Protein AF-A0A1V5VGB0-F1 (afdb_monomer)

Radius of gyration: 29.79 Å; Cα contacts (8 Å, |Δi|>4): 344; chains: 1; bounding box: 78×68×101 Å

Foldseek 3Di:
DVVVVVVVVVVVVVVVVVDVVVPPLVVVLVVLLAVLVVCCVVVVDPPVVSVVVNVVSVHHNDDPPPPPPVVLVCLLVVLVCVLVVLLCVCVVCVVVDDPCCSQVVLVVQLVVLLVVLCCQCPVDPP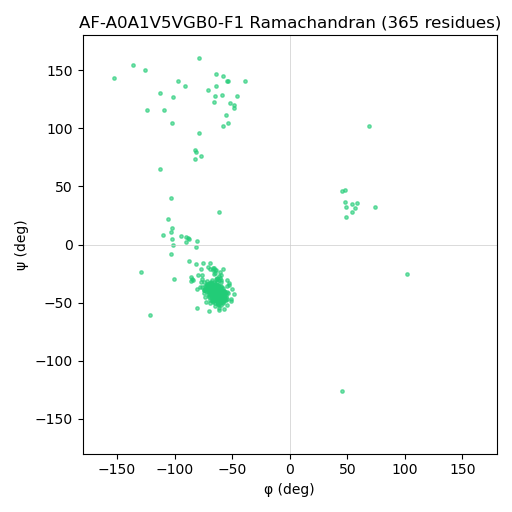RNSNSLSSLVSSLSSQLSNLVSVCVVVVPDQLCCLVSLCSSLVVLQVVCQVSVRPNSLVSSLVSLLVSQVSNCVSVVAGDLVSLVCLLVRQCVSCVPVVVSNLSSLVSLLVSLLVHLSSLRLCSLVVNLVSLVVVCVVVPNDCSSLQSSLSSLLSSQVSNCSNVVDQDPVSVVSLVVSCVVCVVVVVVVSVVSSVVSVVSSVVSVVVSVVVVVVVVVVVVVVVVVVVVVVVVVVVVPDDDD

Mean predicted aligned error: 12.0 Å

pLDDT: mean 83.42, std 11.9, range [37.19, 96.12]

Structure (mmCIF, N/CA/C/O backbone):
data_AF-A0A1V5VGB0-F1
#
_entry.id   AF-A0A1V5VGB0-F1
#
loop_
_atom_site.group_PDB
_atom_site.id
_atom_site.type_symbol
_atom_site.label_atom_id
_atom_site.label_alt_id
_atom_site.label_comp_id
_atom_site.label_asym_id
_atom_site.label_entity_id
_atom_site.label_seq_id
_atom_site.pdbx_PDB_ins_code
_atom_site.Cartn_x
_atom_site.Cartn_y
_atom_site.Cartn_z
_atom_site.occupancy
_atom_site.B_iso_or_equiv
_atom_site.auth_seq_id
_atom_site.auth_comp_id
_atom_site.auth_asym_id
_atom_site.auth_atom_id
_atom_site.pdbx_PDB_model_num
ATOM 1 N N . MET A 1 1 ? 18.056 21.241 -9.886 1.00 47.03 1 MET A N 1
ATOM 2 C CA . MET A 1 1 ? 18.228 20.843 -8.469 1.00 47.03 1 MET A CA 1
ATOM 3 C C . MET A 1 1 ? 18.066 22.032 -7.520 1.00 47.03 1 MET A C 1
ATOM 5 O O . MET A 1 1 ? 17.126 22.019 -6.742 1.00 47.03 1 MET A O 1
ATOM 9 N N . ILE A 1 2 ? 18.876 23.092 -7.641 1.00 43.72 2 ILE A N 1
ATOM 10 C CA . ILE A 1 2 ? 18.795 24.302 -6.790 1.00 43.72 2 ILE A CA 1
ATOM 11 C C . ILE A 1 2 ? 17.422 24.994 -6.877 1.00 43.72 2 ILE A C 1
ATOM 13 O O . ILE A 1 2 ? 16.826 25.300 -5.853 1.00 43.72 2 ILE A O 1
ATOM 17 N N . LEU A 1 3 ? 16.854 25.134 -8.080 1.00 47.22 3 LEU A N 1
ATOM 18 C CA . LEU A 1 3 ? 15.531 25.747 -8.268 1.00 47.22 3 LEU A CA 1
ATOM 19 C C . LEU A 1 3 ? 14.396 24.955 -7.589 1.00 47.22 3 LEU A C 1
ATOM 21 O O . LEU A 1 3 ? 13.469 25.536 -7.042 1.00 47.22 3 LEU A O 1
ATOM 25 N N . LEU A 1 4 ? 14.494 23.620 -7.583 1.00 48.53 4 LEU A N 1
ATOM 26 C CA . LEU A 1 4 ? 13.521 22.732 -6.942 1.00 48.53 4 LEU A CA 1
ATOM 27 C C . LEU A 1 4 ? 13.578 22.875 -5.414 1.00 48.53 4 LEU A C 1
ATOM 29 O O . LEU A 1 4 ? 12.542 22.921 -4.762 1.00 48.53 4 LEU A O 1
ATOM 33 N N . ILE A 1 5 ? 14.787 23.001 -4.858 1.00 59.00 5 ILE A N 1
ATOM 34 C CA . ILE A 1 5 ? 15.017 23.234 -3.426 1.00 59.00 5 ILE A CA 1
ATOM 35 C C . ILE A 1 5 ? 14.469 24.606 -3.014 1.00 59.00 5 ILE A C 1
ATOM 37 O O . ILE A 1 5 ? 13.793 24.705 -1.995 1.00 59.00 5 ILE A O 1
ATOM 41 N N . VAL A 1 6 ? 14.691 25.642 -3.830 1.00 59.28 6 VAL A N 1
ATOM 42 C CA . VAL A 1 6 ? 14.165 26.996 -3.588 1.00 59.28 6 VAL A CA 1
ATOM 43 C C . VAL A 1 6 ? 12.638 27.015 -3.646 1.00 59.28 6 VAL A C 1
ATOM 45 O O . VAL A 1 6 ? 12.008 27.597 -2.768 1.00 59.28 6 VAL A O 1
ATOM 48 N N . ILE A 1 7 ? 12.028 26.324 -4.613 1.00 69.44 7 ILE A N 1
ATOM 49 C CA . ILE A 1 7 ? 10.570 26.187 -4.685 1.00 69.44 7 ILE A CA 1
ATOM 50 C C . ILE A 1 7 ? 10.059 25.455 -3.443 1.00 69.44 7 ILE A C 1
ATOM 52 O O . ILE A 1 7 ? 9.209 25.997 -2.752 1.00 69.44 7 ILE A O 1
ATOM 56 N N . ILE A 1 8 ? 10.612 24.292 -3.083 1.00 66.50 8 ILE A N 1
ATOM 57 C CA . ILE A 1 8 ? 10.202 23.540 -1.882 1.00 66.50 8 ILE A CA 1
ATOM 58 C C . ILE A 1 8 ? 10.336 24.394 -0.611 1.00 66.50 8 ILE A C 1
ATOM 60 O O . ILE A 1 8 ? 9.420 24.398 0.210 1.00 66.50 8 ILE A O 1
ATOM 64 N N . LEU A 1 9 ? 11.421 25.160 -0.464 1.00 62.56 9 LEU A N 1
ATOM 65 C CA . LEU A 1 9 ? 11.611 26.087 0.654 1.00 62.56 9 LEU A CA 1
ATOM 66 C C . LEU A 1 9 ? 10.544 27.182 0.676 1.00 62.56 9 LEU A C 1
ATOM 68 O O . LEU A 1 9 ? 9.974 27.425 1.733 1.00 62.56 9 LEU A O 1
ATOM 72 N N . LEU A 1 10 ? 10.214 27.785 -0.469 1.00 69.44 10 LEU A N 1
ATOM 73 C CA . LEU A 1 10 ? 9.147 28.785 -0.580 1.00 69.44 10 LEU A CA 1
ATOM 74 C C . LEU A 1 10 ? 7.755 28.189 -0.319 1.00 69.44 10 LEU A C 1
ATOM 76 O O . LEU A 1 10 ? 6.924 28.855 0.294 1.00 69.44 10 LEU A O 1
ATOM 80 N N . LEU A 1 11 ? 7.502 26.932 -0.706 1.00 63.34 11 LEU A N 1
ATOM 81 C CA . LEU A 1 11 ? 6.256 26.222 -0.388 1.00 63.34 11 LEU A CA 1
ATOM 82 C C . LEU A 1 11 ? 6.161 25.911 1.114 1.00 63.34 11 LEU A C 1
ATOM 84 O O . LEU A 1 11 ? 5.086 26.043 1.695 1.00 63.34 11 LEU A O 1
ATOM 88 N N . LEU A 1 12 ? 7.273 25.545 1.762 1.00 69.00 12 LEU A N 1
ATOM 89 C CA . LEU A 1 12 ? 7.335 25.323 3.211 1.00 69.00 12 LEU A CA 1
ATOM 90 C C . LEU A 1 12 ? 7.179 26.631 3.996 1.00 69.00 12 LEU A C 1
ATOM 92 O O . LEU A 1 12 ? 6.467 26.652 4.999 1.00 69.00 12 LEU A O 1
ATOM 96 N N . LEU A 1 13 ? 7.783 27.722 3.519 1.00 70.19 13 LEU A N 1
ATOM 97 C CA . LEU A 1 13 ? 7.639 29.064 4.090 1.00 70.19 13 LEU A CA 1
ATOM 98 C C . LEU A 1 13 ? 6.213 29.585 3.907 1.00 70.19 13 LEU A C 1
ATOM 100 O O . LEU A 1 13 ? 5.601 30.032 4.872 1.00 70.19 13 LEU A O 1
ATOM 104 N N . GLY A 1 14 ? 5.643 29.443 2.710 1.00 74.19 14 GLY A N 1
ATOM 105 C CA . GLY A 1 14 ? 4.260 29.808 2.409 1.00 74.19 14 GLY A CA 1
ATOM 106 C C . GLY A 1 14 ? 3.251 28.992 3.215 1.00 74.19 14 GLY A C 1
ATOM 107 O O . GLY A 1 14 ? 2.305 29.554 3.759 1.00 74.19 14 GLY A O 1
ATOM 108 N N . TYR A 1 15 ? 3.482 27.687 3.384 1.00 70.31 15 TYR A N 1
ATOM 109 C CA . TYR A 1 15 ? 2.673 26.833 4.257 1.00 70.31 15 TYR A CA 1
ATOM 110 C C . TYR A 1 15 ? 2.834 27.203 5.737 1.00 70.31 15 TYR A C 1
ATOM 112 O O . TYR A 1 15 ? 1.848 27.233 6.474 1.00 70.31 15 TYR A O 1
ATOM 120 N N . GLY A 1 16 ? 4.054 27.524 6.175 1.00 65.88 16 GLY A N 1
ATOM 121 C CA . GLY A 1 16 ? 4.339 28.012 7.523 1.00 65.88 16 GLY A CA 1
ATOM 122 C C . GLY A 1 16 ? 3.605 29.318 7.823 1.00 65.88 16 GLY A C 1
ATOM 123 O O . GLY A 1 16 ? 2.888 29.399 8.817 1.00 65.88 16 GLY A O 1
ATOM 124 N N . ILE A 1 17 ? 3.697 30.297 6.920 1.00 72.69 17 ILE A N 1
ATOM 125 C CA . ILE A 1 17 ? 3.007 31.589 7.012 1.00 72.69 17 ILE A CA 1
ATOM 126 C C . ILE A 1 17 ? 1.490 31.392 6.951 1.00 72.69 17 ILE A C 1
ATOM 128 O O . ILE A 1 17 ? 0.778 31.937 7.787 1.00 72.69 17 ILE A O 1
ATOM 132 N N . TYR A 1 18 ? 0.981 30.558 6.040 1.00 68.88 18 TYR A N 1
ATOM 133 C CA . TYR A 1 18 ? -0.443 30.222 5.955 1.00 68.88 18 TYR A CA 1
ATOM 134 C C . TYR A 1 18 ? -0.956 29.583 7.249 1.00 68.88 18 TYR A C 1
ATOM 136 O O . TYR A 1 18 ? -2.035 29.934 7.722 1.00 68.88 18 TYR A O 1
ATOM 144 N N . ARG A 1 19 ? -0.184 28.679 7.862 1.00 63.91 19 ARG A N 1
ATOM 145 C CA . ARG A 1 19 ? -0.526 28.023 9.134 1.00 63.91 19 ARG A CA 1
ATOM 146 C C . ARG A 1 19 ? -0.484 28.986 10.323 1.00 63.91 19 ARG A C 1
ATOM 148 O O . ARG A 1 19 ? -1.261 28.822 11.258 1.00 63.91 19 ARG A O 1
ATOM 155 N N . VAL A 1 20 ? 0.416 29.967 10.303 1.00 63.47 20 VAL A N 1
ATOM 156 C CA . VAL A 1 20 ? 0.494 31.025 11.323 1.00 63.47 20 VAL A CA 1
ATOM 157 C C . VAL A 1 20 ? -0.647 32.037 11.144 1.00 63.47 20 VAL A C 1
ATOM 159 O O . VAL A 1 20 ? -1.264 32.433 12.130 1.00 63.47 20 VAL A O 1
ATOM 162 N N . ALA A 1 21 ? -0.990 32.390 9.902 1.00 56.94 21 ALA A N 1
ATOM 163 C CA . ALA A 1 21 ? -2.060 33.330 9.560 1.00 56.94 21 ALA A CA 1
ATOM 164 C C . ALA A 1 21 ? -3.466 32.734 9.756 1.00 56.94 21 ALA A C 1
ATOM 166 O O . ALA A 1 21 ? -4.373 33.403 10.252 1.00 56.94 21 ALA A O 1
ATOM 167 N N . THR A 1 22 ? -3.660 31.450 9.435 1.00 55.47 22 THR A N 1
ATOM 168 C CA . THR A 1 22 ? -4.876 30.699 9.779 1.00 55.47 22 THR A CA 1
ATOM 169 C C . THR A 1 22 ? -4.768 30.212 11.218 1.00 55.47 22 THR A C 1
ATOM 171 O O . THR A 1 22 ? -4.522 29.041 11.500 1.00 55.47 22 THR A O 1
ATOM 174 N N . GLY A 1 23 ? -4.922 31.165 12.141 1.00 55.72 23 GLY A N 1
ATOM 175 C CA . GLY A 1 23 ? -4.790 30.970 13.578 1.00 55.72 23 GLY A CA 1
ATOM 176 C C . GLY A 1 23 ? -5.366 29.639 14.064 1.00 55.72 23 GLY A C 1
ATOM 177 O O . GLY A 1 23 ? -6.420 29.180 13.616 1.00 55.72 23 GLY A O 1
ATOM 178 N N . ASN A 1 24 ? -4.646 29.043 15.011 1.00 66.56 24 ASN A N 1
ATOM 179 C CA . ASN A 1 24 ? -4.708 27.666 15.503 1.00 66.56 24 ASN A CA 1
ATOM 180 C C . ASN A 1 24 ? -6.047 27.221 16.136 1.00 66.56 24 ASN A C 1
ATOM 182 O O . ASN A 1 24 ? -6.056 26.331 16.981 1.00 66.56 24 ASN A O 1
ATOM 186 N N . LYS A 1 25 ? -7.194 27.791 15.754 1.00 67.50 25 LYS A N 1
ATOM 187 C CA . LYS A 1 25 ? -8.530 27.534 16.313 1.00 67.50 25 LYS A CA 1
ATOM 188 C C . LYS A 1 25 ? -8.843 26.038 16.391 1.00 67.50 25 LYS A C 1
ATOM 190 O O . LYS A 1 25 ? -9.406 25.583 17.376 1.00 67.50 25 LYS A O 1
ATOM 195 N N . ALA A 1 26 ? -8.434 25.236 15.405 1.00 68.69 26 ALA A N 1
ATOM 196 C CA . ALA A 1 26 ? -8.626 23.783 15.438 1.00 68.69 26 ALA A CA 1
ATOM 197 C C . ALA A 1 26 ? -7.736 23.060 16.471 1.00 68.69 26 ALA A C 1
ATOM 199 O O . ALA A 1 26 ? -8.197 22.134 17.139 1.00 68.69 26 ALA A O 1
ATOM 200 N N . LEU A 1 27 ? -6.477 23.479 16.613 1.00 73.25 27 LEU A N 1
ATOM 201 C CA . LEU A 1 27 ? -5.543 22.947 17.610 1.00 73.25 27 LEU A CA 1
ATOM 202 C C . LEU A 1 27 ? -5.925 23.398 19.025 1.00 73.25 27 LEU A C 1
ATOM 204 O O . LEU A 1 27 ? -5.904 22.582 19.941 1.00 73.25 27 LEU A O 1
ATOM 208 N N . TYR A 1 28 ? -6.376 24.642 19.174 1.00 78.75 28 TYR A N 1
ATOM 209 C CA . TYR A 1 28 ? -6.877 25.210 20.421 1.00 78.75 28 TYR A CA 1
ATOM 210 C C . TYR A 1 28 ? -8.170 24.525 20.882 1.00 78.75 28 TYR A C 1
ATOM 212 O O . TYR A 1 28 ? -8.232 24.039 22.006 1.00 78.75 28 TYR A O 1
ATOM 220 N N . ARG A 1 29 ? -9.151 24.332 19.985 1.00 83.56 29 ARG A N 1
ATOM 221 C CA . ARG A 1 29 ? -10.362 23.533 20.268 1.00 83.56 29 ARG A CA 1
ATOM 222 C C . ARG A 1 29 ? -10.030 22.100 20.686 1.00 83.56 29 ARG A C 1
ATOM 224 O O . ARG A 1 29 ? -10.652 21.561 21.596 1.00 83.56 29 ARG A O 1
ATOM 231 N N . ARG A 1 30 ? -9.036 21.473 20.042 1.00 80.75 30 ARG A N 1
ATOM 232 C CA . ARG A 1 30 ? -8.547 20.139 20.435 1.00 80.75 30 ARG A CA 1
ATOM 233 C C . ARG A 1 30 ? -7.858 20.144 21.796 1.00 80.75 30 ARG A C 1
ATOM 235 O O . ARG A 1 30 ? -7.978 19.162 22.521 1.00 80.75 30 ARG A O 1
ATOM 242 N N . TRP A 1 31 ? -7.113 21.196 22.114 1.00 85.81 31 TRP A N 1
ATOM 243 C CA . TRP A 1 31 ? -6.429 21.339 23.393 1.00 85.81 31 TRP A CA 1
ATOM 244 C C . TRP A 1 31 ? -7.436 21.546 24.529 1.00 85.81 31 TRP A C 1
ATOM 246 O O . TRP A 1 31 ? -7.426 20.751 25.464 1.00 85.81 31 TRP A O 1
ATOM 256 N N . ILE A 1 32 ? -8.380 22.488 24.393 1.00 88.56 32 ILE A N 1
ATOM 257 C CA . ILE A 1 32 ? -9.461 22.710 25.373 1.00 88.56 32 ILE A CA 1
ATOM 258 C C . ILE A 1 32 ? -10.272 21.431 25.574 1.00 88.56 32 ILE A C 1
ATOM 260 O O . ILE A 1 32 ? -10.471 21.003 26.708 1.00 88.56 32 ILE A O 1
ATOM 264 N N . GLY A 1 33 ? -10.652 20.760 24.481 1.00 87.62 33 GLY A N 1
ATOM 265 C CA . GLY A 1 33 ? -11.378 19.492 24.552 1.00 87.62 33 GLY A CA 1
ATOM 266 C C . GLY A 1 33 ? -10.676 18.425 25.401 1.00 87.62 33 GLY A C 1
ATOM 267 O O . GLY A 1 33 ? -11.359 17.608 26.014 1.00 87.62 33 GLY A O 1
ATOM 268 N N . LYS A 1 34 ? -9.334 18.433 25.462 1.00 86.69 34 LYS A N 1
ATOM 269 C CA . LYS A 1 34 ? -8.526 17.523 26.296 1.00 86.69 34 LYS A CA 1
ATOM 270 C C . LYS A 1 34 ? -8.324 18.012 27.733 1.00 86.69 34 LYS A C 1
ATOM 272 O O . LYS A 1 34 ? -8.181 17.171 28.613 1.00 86.69 34 LYS A O 1
ATOM 277 N N . GLN A 1 35 ? -8.269 19.323 27.964 1.00 89.38 35 GLN A N 1
ATOM 278 C CA . GLN A 1 35 ? -7.997 19.900 29.286 1.00 89.38 35 GLN A CA 1
ATOM 279 C C . GLN A 1 35 ? -9.230 19.931 30.186 1.00 89.38 35 GLN A C 1
ATOM 281 O O . GLN A 1 35 ? -9.113 19.632 31.368 1.00 89.38 35 GLN A O 1
ATOM 286 N N . VAL A 1 36 ? -10.411 20.217 29.629 1.00 89.88 36 VAL A N 1
ATOM 287 C CA . VAL A 1 36 ? -11.660 20.312 30.406 1.00 89.88 36 VAL A CA 1
ATOM 288 C C . VAL A 1 36 ? -11.932 19.043 31.239 1.00 89.88 36 VAL A C 1
ATOM 290 O O . VAL A 1 36 ? -12.116 19.178 32.446 1.00 89.88 36 VAL A O 1
ATOM 293 N N . PRO A 1 37 ? -11.818 17.810 30.694 1.00 87.50 37 PRO A N 1
ATOM 294 C CA . PRO A 1 37 ? -11.945 16.590 31.502 1.00 87.50 37 PRO A CA 1
ATOM 295 C C . PRO A 1 37 ? -10.893 16.448 32.615 1.00 87.50 37 PRO A C 1
ATOM 297 O O . PRO A 1 37 ? -11.161 15.840 33.647 1.00 87.50 37 PRO A O 1
ATOM 300 N N . LEU A 1 38 ? -9.679 16.978 32.417 1.00 85.75 38 LEU A N 1
ATOM 301 C CA . LEU A 1 38 ? -8.616 16.937 33.430 1.00 85.75 38 LEU A CA 1
ATOM 302 C C . LEU A 1 38 ? -8.889 17.923 34.567 1.00 85.75 38 LEU A C 1
ATOM 304 O O . LEU A 1 38 ? -8.566 17.626 35.715 1.00 85.75 38 LEU A O 1
ATOM 308 N N . TRP A 1 39 ? -9.460 19.087 34.259 1.00 92.31 39 TRP A N 1
ATOM 309 C CA . TRP A 1 39 ? -9.848 20.080 35.259 1.00 92.31 39 TRP A CA 1
ATOM 310 C C . TRP A 1 39 ? -11.052 19.618 36.082 1.00 92.31 39 TRP A C 1
ATOM 312 O O . TRP A 1 39 ? -11.038 19.805 37.296 1.00 92.31 39 TRP A O 1
ATOM 322 N N . GLU A 1 40 ? -12.019 18.940 35.458 1.00 89.62 40 GLU A N 1
ATOM 323 C CA . GLU A 1 40 ? -13.126 18.262 36.151 1.00 89.62 40 GLU A CA 1
ATOM 324 C C . GLU A 1 40 ? -12.604 17.164 37.087 1.00 89.62 40 GLU A C 1
ATOM 326 O O . GLU A 1 40 ? -12.939 17.145 38.266 1.00 89.62 40 GLU A O 1
ATOM 331 N N . TYR A 1 41 ? -11.711 16.293 36.598 1.00 87.06 41 TYR A N 1
ATOM 332 C CA . TYR A 1 41 ? -11.103 15.232 37.413 1.00 87.06 41 TYR A CA 1
ATOM 333 C C . TYR A 1 41 ? -10.319 15.776 38.616 1.00 87.06 41 TYR A C 1
ATOM 335 O O . TYR A 1 41 ? -10.318 15.181 39.690 1.00 87.06 41 TYR A O 1
ATOM 343 N N . LYS A 1 42 ? -9.642 16.916 38.443 1.00 91.88 42 LYS A N 1
ATOM 344 C CA . LYS A 1 42 ? -8.904 17.599 39.515 1.00 91.88 42 LYS A CA 1
ATOM 345 C C . LYS A 1 42 ? -9.802 18.445 40.428 1.00 91.88 42 LYS A C 1
ATOM 347 O O . LYS A 1 42 ? -9.265 19.118 41.302 1.00 91.88 42 LYS A O 1
ATOM 352 N N . ASN A 1 43 ? -11.123 18.438 40.225 1.00 90.31 43 ASN A N 1
ATOM 353 C CA . ASN A 1 43 ? -12.094 19.285 40.926 1.00 90.31 43 ASN A CA 1
ATOM 354 C C . ASN A 1 43 ? -11.776 20.794 40.853 1.00 90.31 43 ASN A C 1
ATOM 356 O O . ASN A 1 43 ? -12.142 21.550 41.747 1.00 90.31 43 ASN A O 1
ATOM 360 N N . ILE A 1 44 ? -11.089 21.245 39.795 1.00 93.19 44 ILE A N 1
ATOM 361 C CA . ILE A 1 44 ? -10.807 22.674 39.555 1.00 93.19 44 ILE A CA 1
ATOM 362 C C . ILE A 1 44 ? -12.063 23.378 39.019 1.00 93.19 44 ILE A C 1
ATOM 364 O O . ILE A 1 44 ? -12.274 24.558 39.282 1.00 93.19 44 ILE A O 1
ATOM 368 N N . ILE A 1 45 ? -12.889 22.650 38.263 1.00 92.75 45 ILE A N 1
ATOM 369 C CA . ILE A 1 45 ? -14.162 23.117 37.703 1.00 92.75 45 ILE A CA 1
ATOM 370 C C . ILE A 1 45 ? -15.237 22.043 37.886 1.00 92.75 45 ILE A C 1
ATOM 372 O O . ILE A 1 45 ? -14.924 20.852 37.939 1.00 92.75 45 ILE A O 1
ATOM 376 N N . THR A 1 46 ? -16.507 22.446 37.934 1.00 90.94 46 THR A N 1
ATOM 377 C CA . THR A 1 46 ? -17.642 21.510 37.914 1.00 90.94 46 THR A CA 1
ATOM 378 C C . THR A 1 46 ? -17.936 21.015 36.494 1.00 90.94 46 THR A C 1
ATOM 380 O O . THR A 1 46 ? -17.576 21.656 35.506 1.00 90.94 46 THR A O 1
ATOM 383 N N . VAL A 1 47 ? -18.651 19.891 36.369 1.00 87.31 47 VAL A N 1
ATOM 384 C CA . VAL A 1 47 ? -19.065 19.329 35.064 1.00 87.31 47 VAL A CA 1
ATOM 385 C C . VAL A 1 47 ? -19.896 20.332 34.249 1.00 87.31 47 VAL A C 1
ATOM 387 O O . VAL A 1 47 ? -19.731 20.437 33.037 1.00 87.31 47 VAL A O 1
ATOM 390 N N . GLN A 1 48 ? -20.744 21.113 34.925 1.00 88.50 48 GLN A N 1
ATOM 391 C CA . GLN A 1 48 ? -21.569 22.160 34.313 1.00 88.50 48 GLN A CA 1
ATOM 392 C C . GLN A 1 48 ? -20.712 23.326 33.793 1.00 88.50 48 GLN A C 1
ATOM 394 O O . GLN A 1 48 ? -20.929 23.810 32.683 1.00 88.50 48 GLN A O 1
ATOM 399 N N . GLN A 1 49 ? -19.691 23.741 34.554 1.00 90.12 49 GLN A N 1
ATOM 400 C CA . GLN A 1 49 ? -18.726 24.755 34.112 1.00 90.12 49 GLN A CA 1
ATOM 401 C C . GLN A 1 49 ? -17.884 24.257 32.928 1.00 90.12 49 GLN A C 1
ATOM 403 O O . GLN A 1 49 ? -17.620 25.014 31.995 1.00 90.12 49 GLN A O 1
ATOM 408 N N . GLY A 1 50 ? -17.498 22.979 32.923 1.00 88.56 50 GLY A N 1
ATOM 409 C CA . GLY A 1 50 ? -16.775 22.362 31.813 1.00 88.56 50 GLY A CA 1
ATOM 410 C C . GLY A 1 50 ? -17.581 22.322 30.514 1.00 88.56 50 GLY A C 1
ATOM 411 O O . GLY A 1 50 ? -17.045 22.636 29.448 1.00 88.56 50 GLY A O 1
ATOM 412 N N . GLU A 1 51 ? -18.876 22.007 30.585 1.00 89.12 51 GLU A N 1
ATOM 413 C CA . GLU A 1 51 ? -19.769 22.052 29.421 1.00 89.12 51 GLU A CA 1
ATOM 414 C C . GLU A 1 51 ? -19.961 23.472 28.882 1.00 89.12 51 GLU A C 1
ATOM 416 O O . GLU A 1 51 ? -19.868 23.658 27.667 1.00 89.12 51 GLU A O 1
ATOM 421 N N . ALA A 1 52 ? -20.103 24.471 29.760 1.00 90.00 52 ALA A N 1
ATOM 422 C CA . ALA A 1 52 ? -20.184 25.879 29.366 1.00 90.00 52 ALA A CA 1
ATOM 423 C C . ALA A 1 52 ? -18.906 26.369 28.650 1.00 90.00 52 ALA A C 1
ATOM 425 O O . ALA A 1 52 ? -18.973 27.049 27.624 1.00 90.00 52 ALA A O 1
ATOM 426 N N . ILE A 1 53 ? -17.725 25.968 29.136 1.00 88.88 53 ILE A N 1
ATOM 427 C CA . ILE A 1 53 ? -16.441 26.281 28.486 1.00 88.88 53 ILE A CA 1
ATOM 428 C C . ILE A 1 53 ? -16.359 25.609 27.106 1.00 88.88 53 ILE A C 1
ATOM 430 O O . ILE A 1 53 ? -15.923 26.218 26.129 1.00 88.88 53 ILE A O 1
ATOM 434 N N . LEU A 1 54 ? -16.779 24.348 26.984 1.00 89.69 54 LEU A N 1
ATOM 435 C CA . LEU A 1 54 ? -16.746 23.634 25.705 1.00 89.69 54 LEU A CA 1
ATOM 436 C C . LEU A 1 54 ? -17.716 24.229 24.675 1.00 89.69 54 LEU A C 1
ATOM 438 O O . LEU A 1 54 ? -17.348 24.314 23.496 1.00 89.69 54 LEU A O 1
ATOM 442 N N . SER A 1 55 ? -18.907 24.663 25.103 1.00 88.00 55 SER A N 1
ATOM 443 C CA . SER A 1 55 ? -19.885 25.312 24.224 1.00 88.00 55 SER A CA 1
ATOM 444 C C . SER A 1 55 ? -19.386 26.657 23.706 1.00 88.00 55 SER A C 1
ATOM 446 O O . SER A 1 55 ? -19.472 26.895 22.502 1.00 88.00 55 SER A O 1
ATOM 448 N N . GLU A 1 56 ? -18.777 27.476 24.569 1.00 89.25 56 GLU A N 1
ATOM 449 C CA . GLU A 1 56 ? -18.245 28.796 24.197 1.00 89.25 56 GLU A CA 1
ATOM 450 C C . GLU A 1 56 ? -17.205 28.691 23.069 1.00 89.25 56 GLU A C 1
ATOM 452 O O . GLU A 1 56 ? -17.239 29.409 22.068 1.00 89.25 56 GLU A O 1
ATOM 457 N N . TYR A 1 57 ? -16.306 27.709 23.166 1.00 84.88 57 TYR A N 1
ATOM 458 C CA . TYR A 1 57 ? -15.245 27.519 22.176 1.00 84.88 57 TYR A CA 1
ATOM 459 C C . TYR A 1 57 ? -15.635 26.617 20.993 1.00 84.88 57 TYR A C 1
ATOM 461 O O . TYR A 1 57 ? -14.774 26.311 20.155 1.00 84.88 57 TYR A O 1
ATOM 469 N N . ASN A 1 58 ? -16.898 26.174 20.890 1.00 84.50 58 ASN A N 1
ATOM 470 C CA . ASN A 1 58 ? -17.338 25.155 19.924 1.00 84.50 58 ASN A CA 1
ATOM 471 C C . ASN A 1 58 ? -16.407 23.919 19.915 1.00 84.50 58 ASN A C 1
ATOM 473 O O . ASN A 1 58 ? -16.072 23.348 18.866 1.00 84.50 58 ASN A O 1
ATOM 477 N N . ALA A 1 59 ? -15.910 23.539 21.091 1.00 82.31 59 ALA A N 1
ATOM 478 C CA . ALA A 1 59 ? -14.995 22.426 21.282 1.00 82.31 59 ALA A CA 1
ATOM 479 C C . ALA A 1 59 ? -15.777 21.182 21.717 1.00 82.31 59 ALA A C 1
ATOM 481 O O . ALA A 1 59 ? -16.710 21.248 22.507 1.00 82.31 59 ALA A O 1
ATOM 482 N N . LYS A 1 60 ? -15.392 20.009 21.208 1.00 83.12 60 LYS A N 1
ATOM 483 C CA . LYS A 1 60 ? -15.982 18.741 21.657 1.00 83.12 60 LYS A CA 1
ATOM 484 C C . LYS A 1 60 ? -15.159 18.184 22.809 1.00 83.12 60 LYS A C 1
ATOM 486 O O . LYS A 1 60 ? -13.929 18.153 22.706 1.00 83.12 60 LYS A O 1
ATOM 491 N N . ARG A 1 61 ? -15.834 17.687 23.854 1.00 78.75 61 ARG A N 1
ATOM 492 C CA . ARG A 1 61 ? -15.191 16.940 24.944 1.00 78.75 61 ARG A CA 1
ATOM 493 C C . ARG A 1 61 ? -14.358 15.820 24.326 1.00 78.75 61 ARG A C 1
ATOM 495 O O . ARG A 1 61 ? -14.875 14.999 23.557 1.00 78.75 61 ARG A O 1
ATOM 502 N N . ALA A 1 62 ? -13.056 15.811 24.600 1.00 74.88 62 ALA A N 1
ATOM 503 C CA . ALA A 1 62 ? -12.212 14.728 24.140 1.00 74.88 62 ALA A CA 1
ATOM 504 C C . ALA A 1 62 ? -12.673 13.468 24.863 1.00 74.88 62 ALA A C 1
ATOM 506 O O . ALA A 1 62 ? -12.687 13.410 26.092 1.00 74.88 62 ALA A O 1
ATOM 507 N N . LYS A 1 63 ? -13.056 12.447 24.093 1.00 64.81 63 LYS A N 1
ATOM 508 C CA . LYS A 1 63 ? -13.207 11.107 24.655 1.00 64.81 63 LYS A CA 1
ATOM 509 C C . LYS A 1 63 ? -11.881 10.755 25.335 1.00 64.81 63 LYS A C 1
ATOM 511 O O . LYS A 1 63 ? -10.839 11.114 24.766 1.00 64.81 63 LYS A O 1
ATOM 516 N N . PRO A 1 64 ? -11.899 10.089 26.507 1.00 57.31 64 PRO A N 1
ATOM 517 C CA . PRO A 1 64 ? -10.672 9.628 27.141 1.00 57.31 64 PRO A CA 1
ATOM 518 C C . PRO A 1 64 ? -9.824 8.974 26.059 1.00 57.31 64 PRO A C 1
ATOM 520 O O . PRO A 1 64 ? -10.351 8.189 25.259 1.00 57.31 64 PRO A O 1
ATOM 523 N N . ALA A 1 65 ? -8.559 9.402 25.950 1.00 51.25 65 ALA A N 1
ATOM 524 C CA . ALA A 1 65 ? -7.643 8.823 24.983 1.00 51.25 65 ALA A CA 1
ATOM 525 C C . ALA A 1 65 ? -7.780 7.317 25.148 1.00 51.25 65 ALA A C 1
ATOM 527 O O . ALA A 1 65 ? -7.593 6.819 26.258 1.00 51.25 65 ALA A O 1
ATOM 528 N N . LYS A 1 66 ? -8.230 6.632 24.088 1.00 49.56 66 LYS A N 1
ATOM 529 C CA . LYS A 1 66 ? -8.386 5.183 24.097 1.00 49.56 66 LYS A CA 1
ATOM 530 C C . LYS A 1 66 ? -7.015 4.695 24.532 1.00 49.56 66 LYS A C 1
ATOM 532 O O . LYS A 1 66 ? -6.073 4.864 23.755 1.00 49.56 66 LYS A O 1
ATOM 537 N N . ARG A 1 67 ? -6.870 4.246 25.789 1.00 48.31 67 ARG A N 1
ATOM 538 C CA . ARG A 1 67 ? -5.622 3.638 26.245 1.00 48.31 67 ARG A CA 1
ATOM 539 C C . ARG A 1 67 ? -5.337 2.638 25.140 1.00 48.31 67 ARG A C 1
ATOM 541 O O . ARG A 1 67 ? -6.216 1.847 24.788 1.00 48.31 67 ARG A O 1
ATOM 548 N N . ILE A 1 68 ? -4.194 2.775 24.470 1.00 52.53 68 ILE A N 1
ATOM 549 C CA . ILE A 1 68 ? -3.699 1.651 23.694 1.00 52.53 68 ILE A CA 1
ATOM 550 C C . ILE A 1 68 ? -3.579 0.597 24.776 1.00 52.53 68 ILE A C 1
ATOM 552 O O . ILE A 1 68 ? -2.733 0.741 25.656 1.00 52.53 68 ILE A O 1
ATOM 556 N N . ASP A 1 69 ? -4.548 -0.319 24.833 1.00 67.19 69 ASP A N 1
ATOM 557 C CA . ASP A 1 69 ? -4.545 -1.360 25.842 1.00 67.19 69 ASP A CA 1
ATOM 558 C C . ASP A 1 69 ? -3.189 -2.017 25.656 1.00 67.19 69 ASP A C 1
ATOM 560 O O . ASP A 1 69 ? -2.926 -2.563 24.585 1.00 67.19 69 ASP A O 1
ATOM 564 N N . ALA A 1 70 ? -2.283 -1.862 26.621 1.00 75.00 70 ALA A N 1
ATOM 565 C CA . ALA A 1 70 ? -0.922 -2.366 26.486 1.00 75.00 70 ALA A CA 1
ATOM 566 C C . ALA A 1 70 ? -0.964 -3.851 26.101 1.00 75.00 70 ALA A C 1
ATOM 568 O O . ALA A 1 70 ? -0.227 -4.286 25.228 1.00 75.00 70 ALA A O 1
ATOM 569 N N . ILE A 1 71 ? -1.964 -4.567 26.624 1.00 77.94 71 ILE A N 1
ATOM 570 C CA . ILE A 1 71 ? -2.362 -5.924 26.246 1.00 77.94 71 ILE A CA 1
ATOM 571 C C . ILE A 1 71 ? -2.560 -6.076 24.729 1.00 77.94 71 ILE A C 1
ATOM 573 O O . ILE A 1 71 ? -2.017 -6.995 24.129 1.00 77.94 71 ILE A O 1
ATOM 577 N N . LYS A 1 72 ? -3.300 -5.177 24.071 1.00 80.00 72 LYS A N 1
ATOM 578 C CA . LYS A 1 72 ? -3.523 -5.232 22.620 1.00 80.00 72 LYS A CA 1
ATOM 579 C C . LYS A 1 72 ? -2.236 -5.046 21.821 1.00 80.00 72 LYS A C 1
ATOM 581 O O . LYS A 1 72 ? -2.024 -5.751 20.837 1.00 80.00 72 LYS A O 1
ATOM 586 N N . ALA A 1 73 ? -1.388 -4.108 22.239 1.00 79.75 73 ALA A N 1
ATOM 587 C CA . ALA A 1 73 ? -0.090 -3.897 21.603 1.00 79.75 73 ALA A CA 1
ATOM 588 C C . ALA A 1 73 ? 0.830 -5.109 21.811 1.00 79.75 73 ALA A C 1
ATOM 590 O O . ALA A 1 73 ? 1.397 -5.606 20.844 1.00 79.75 73 ALA A O 1
ATOM 591 N N . ILE A 1 74 ? 0.906 -5.629 23.040 1.00 85.62 74 ILE A N 1
ATOM 592 C CA . ILE A 1 74 ? 1.694 -6.813 23.404 1.00 85.62 74 ILE A CA 1
ATOM 593 C C . ILE A 1 74 ? 1.239 -8.038 22.612 1.00 85.62 74 ILE A C 1
ATOM 595 O O . ILE A 1 74 ? 2.082 -8.755 22.094 1.00 85.62 74 ILE A O 1
ATOM 599 N N . LEU A 1 75 ? -0.067 -8.266 22.455 1.00 85.12 75 LEU A N 1
ATOM 600 C CA . LEU A 1 75 ? -0.575 -9.405 21.685 1.00 85.12 75 LEU A CA 1
ATOM 601 C C . LEU A 1 75 ? -0.238 -9.304 20.190 1.00 85.12 75 LEU A C 1
ATOM 603 O O . LEU A 1 75 ? 0.119 -10.309 19.582 1.00 85.12 75 LEU A O 1
ATOM 607 N N . LEU A 1 76 ? -0.322 -8.109 19.596 1.00 83.62 76 LEU A N 1
ATOM 608 C CA . LEU A 1 76 ? 0.059 -7.908 18.195 1.00 83.62 76 LEU A CA 1
ATOM 609 C C . LEU A 1 76 ? 1.573 -8.077 18.001 1.00 83.62 76 LEU A C 1
ATOM 611 O O . LEU A 1 76 ? 2.004 -8.801 17.109 1.00 83.62 76 LEU A O 1
ATOM 615 N N . ILE A 1 77 ? 2.376 -7.436 18.853 1.00 85.69 77 ILE A N 1
ATOM 616 C CA . ILE A 1 77 ? 3.841 -7.532 18.834 1.00 85.69 77 ILE A CA 1
ATOM 617 C C . ILE A 1 77 ? 4.286 -8.978 19.089 1.00 85.69 77 ILE A C 1
ATOM 619 O O . ILE A 1 77 ? 5.160 -9.483 18.393 1.00 85.69 77 ILE A O 1
ATOM 623 N N . GLY A 1 78 ? 3.640 -9.666 20.030 1.00 87.06 78 GLY A N 1
ATOM 624 C CA . GLY A 1 78 ? 3.860 -11.078 20.322 1.00 87.06 78 GLY A CA 1
ATOM 625 C C . GLY A 1 78 ? 3.564 -11.959 19.114 1.00 87.06 78 GLY A C 1
ATOM 626 O O . GLY A 1 78 ? 4.398 -12.780 18.755 1.00 87.06 78 GLY A O 1
ATOM 627 N N . ALA A 1 79 ? 2.443 -11.744 18.418 1.00 88.38 79 ALA A N 1
ATOM 628 C CA . ALA A 1 79 ? 2.145 -12.464 17.178 1.00 88.38 79 ALA A CA 1
ATOM 629 C C . ALA A 1 79 ? 3.213 -12.224 16.092 1.00 88.38 79 ALA A C 1
ATOM 631 O O . ALA A 1 79 ? 3.628 -13.171 15.425 1.00 88.38 79 ALA A O 1
ATOM 632 N N . ILE A 1 80 ? 3.708 -10.989 15.943 1.00 86.94 80 ILE A N 1
ATOM 633 C CA . ILE A 1 80 ? 4.803 -10.679 15.008 1.00 86.94 80 ILE A CA 1
ATOM 634 C C . ILE A 1 80 ? 6.080 -11.429 15.406 1.00 86.94 80 ILE A C 1
ATOM 636 O O . ILE A 1 80 ? 6.663 -12.113 14.568 1.00 86.94 80 ILE A O 1
ATOM 640 N N . PHE A 1 81 ? 6.510 -11.339 16.667 1.00 90.12 81 PHE A N 1
ATOM 641 C CA . PHE A 1 81 ? 7.743 -11.981 17.128 1.00 90.12 81 PHE A CA 1
ATOM 642 C C . PHE A 1 81 ? 7.675 -13.503 17.095 1.00 90.12 81 PHE A C 1
ATOM 644 O O . PHE A 1 81 ? 8.656 -14.128 16.709 1.00 90.12 81 PHE A O 1
ATOM 651 N N . VAL A 1 82 ? 6.537 -14.107 17.446 1.00 91.44 82 VAL A N 1
ATOM 652 C CA . VAL A 1 82 ? 6.347 -15.559 17.325 1.00 91.44 82 VAL A CA 1
ATOM 653 C C . VAL A 1 82 ? 6.428 -15.970 15.858 1.00 91.44 82 VAL A C 1
ATOM 655 O O . VAL A 1 82 ? 7.171 -16.890 15.529 1.00 91.44 82 VAL A O 1
ATOM 658 N N . GLY A 1 83 ? 5.734 -15.263 14.962 1.00 87.25 83 GLY A N 1
ATOM 659 C CA . GLY A 1 83 ? 5.787 -15.545 13.528 1.00 87.25 83 GLY A CA 1
ATOM 660 C C . GLY A 1 83 ? 7.203 -15.426 12.951 1.00 87.25 83 GLY A C 1
ATOM 661 O O . GLY A 1 83 ? 7.680 -16.350 12.294 1.00 87.25 83 GLY A O 1
ATOM 662 N N . LEU A 1 84 ? 7.907 -14.330 13.251 1.00 85.75 84 LEU A N 1
ATOM 663 C CA . LEU A 1 84 ? 9.305 -14.127 12.846 1.00 85.75 84 LEU A CA 1
ATOM 664 C C . LEU A 1 84 ? 10.245 -15.165 13.465 1.00 85.75 84 LEU A C 1
ATOM 666 O O . LEU A 1 84 ? 11.126 -15.681 12.782 1.00 85.75 84 LEU A O 1
ATOM 670 N N . GLY A 1 85 ? 10.042 -15.499 14.739 1.00 87.25 85 GLY A N 1
ATOM 671 C CA . GLY A 1 85 ? 10.810 -16.513 15.451 1.00 87.25 85 GLY A CA 1
ATOM 672 C C . 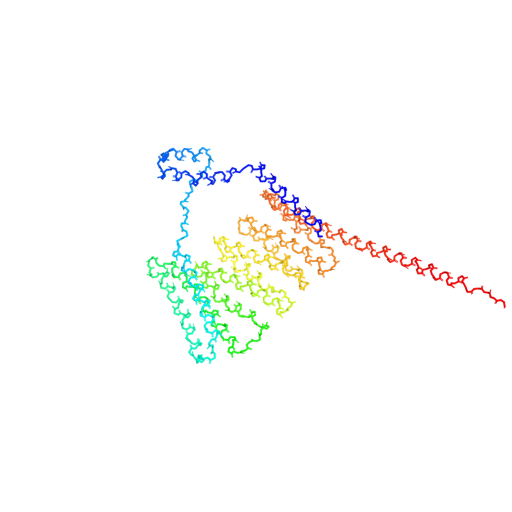GLY A 1 85 ? 10.674 -17.884 14.801 1.00 87.25 85 GLY A C 1
ATOM 673 O O . GLY A 1 85 ? 11.681 -18.555 14.607 1.00 87.25 85 GLY A O 1
ATOM 674 N N . VAL A 1 86 ? 9.466 -18.272 14.379 1.00 86.94 86 VAL A N 1
ATOM 675 C CA . VAL A 1 86 ? 9.249 -19.517 13.628 1.00 86.94 86 VAL A CA 1
ATOM 676 C C . VAL A 1 86 ? 9.943 -19.468 12.266 1.00 86.94 86 VAL A C 1
ATOM 678 O O . VAL A 1 86 ? 10.633 -20.425 11.920 1.00 86.94 86 VAL A O 1
ATOM 681 N N . ILE A 1 87 ? 9.832 -18.360 11.522 1.00 84.62 87 ILE A N 1
ATOM 682 C CA . ILE A 1 87 ? 10.529 -18.188 10.233 1.00 84.62 87 ILE A CA 1
ATOM 683 C C . ILE A 1 87 ? 12.044 -18.365 10.408 1.00 84.62 87 ILE A C 1
ATOM 685 O O . ILE A 1 87 ? 12.660 -19.127 9.663 1.00 84.62 87 ILE A O 1
ATOM 689 N N . PHE A 1 88 ? 12.646 -17.713 11.407 1.00 84.69 88 PHE A N 1
ATOM 690 C CA . PHE A 1 88 ? 14.082 -17.820 11.671 1.00 84.69 88 PHE A CA 1
ATOM 691 C C . PHE A 1 88 ? 14.493 -19.189 12.204 1.00 84.69 88 PHE A C 1
ATOM 693 O O . PHE A 1 88 ? 15.502 -19.727 11.758 1.00 84.69 88 PHE A O 1
ATOM 700 N N . LEU A 1 89 ? 13.723 -19.780 13.119 1.00 84.12 89 LEU A N 1
ATOM 701 C CA . LEU A 1 89 ? 14.009 -21.103 13.671 1.00 84.12 89 LEU A CA 1
ATOM 702 C C . LEU A 1 89 ? 14.037 -22.153 12.560 1.00 84.12 89 LEU A C 1
ATOM 704 O O . LEU A 1 89 ? 14.998 -22.920 12.465 1.00 84.12 89 LEU A O 1
ATOM 708 N N . VAL A 1 90 ? 13.000 -22.157 11.720 1.00 80.12 90 VAL A N 1
ATOM 709 C CA . VAL A 1 90 ? 12.872 -23.071 10.585 1.00 80.12 90 VAL A CA 1
ATOM 710 C C . VAL A 1 90 ? 13.978 -22.792 9.572 1.00 80.12 90 VAL A C 1
ATOM 712 O O . VAL A 1 90 ? 14.706 -23.714 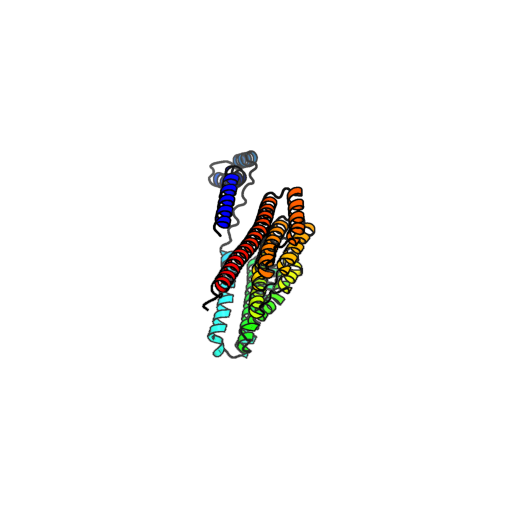9.220 1.00 80.12 90 VAL A O 1
ATOM 715 N N . GLY A 1 91 ? 14.174 -21.532 9.177 1.00 78.56 91 GLY A N 1
ATOM 716 C CA . GLY A 1 91 ? 15.196 -21.147 8.203 1.00 78.56 91 GLY A CA 1
ATOM 717 C C . GLY A 1 91 ? 16.635 -21.428 8.652 1.00 78.56 91 GLY A C 1
ATOM 718 O O . GLY A 1 91 ? 17.468 -21.754 7.815 1.00 78.56 91 GLY A O 1
ATOM 719 N N . ALA A 1 92 ? 16.946 -21.354 9.949 1.00 82.50 92 ALA A N 1
ATOM 720 C CA . ALA A 1 92 ? 18.290 -21.625 10.471 1.00 82.50 92 ALA A CA 1
ATOM 721 C C . ALA A 1 92 ? 18.551 -23.118 10.729 1.00 82.50 92 ALA A C 1
ATOM 723 O O . ALA A 1 92 ? 19.691 -23.573 10.641 1.00 82.50 92 ALA A O 1
ATOM 724 N N . ASN A 1 93 ? 17.513 -23.894 11.054 1.00 82.88 93 ASN A N 1
ATOM 725 C CA . ASN A 1 93 ? 17.656 -25.297 11.459 1.00 82.88 93 ASN A CA 1
ATOM 726 C C . ASN A 1 93 ? 17.116 -26.295 10.430 1.00 82.88 93 ASN A C 1
ATOM 728 O O . ASN A 1 93 ? 17.058 -27.488 10.726 1.00 82.88 93 ASN A O 1
ATOM 732 N N . TRP A 1 94 ? 16.738 -25.852 9.228 1.00 75.50 94 TRP A N 1
ATOM 733 C CA . TRP A 1 94 ? 16.015 -26.688 8.264 1.00 75.50 94 TRP A CA 1
ATOM 734 C C . TRP A 1 94 ? 16.723 -28.011 7.934 1.00 75.50 94 TRP A C 1
ATOM 736 O O . TRP A 1 94 ? 16.044 -29.028 7.802 1.00 75.50 94 TRP A O 1
ATOM 746 N N . HIS A 1 95 ? 18.060 -28.037 7.877 1.00 77.00 95 HIS A N 1
ATOM 747 C CA . HIS A 1 95 ? 18.850 -29.256 7.648 1.00 77.00 95 HIS A CA 1
ATOM 748 C C . HIS A 1 95 ? 18.715 -30.311 8.756 1.00 77.00 95 HIS A C 1
ATOM 750 O O . HIS A 1 95 ? 18.850 -31.500 8.484 1.00 77.00 95 HIS A O 1
ATOM 756 N N . LYS A 1 96 ? 18.467 -29.889 10.001 1.00 81.81 96 LYS A N 1
ATOM 757 C CA . LYS A 1 96 ? 18.407 -30.775 11.174 1.00 81.81 96 LYS A CA 1
ATOM 758 C C . LYS A 1 96 ? 17.016 -31.372 11.402 1.00 81.81 96 LYS A C 1
ATOM 760 O O . LYS A 1 96 ? 16.882 -32.305 12.186 1.00 81.81 96 LYS A O 1
ATOM 765 N N . ILE A 1 97 ? 15.982 -30.833 10.752 1.00 78.88 97 ILE A N 1
ATOM 766 C CA . ILE A 1 97 ? 14.591 -31.252 10.949 1.00 78.88 97 ILE A CA 1
ATOM 767 C C . ILE A 1 97 ? 14.172 -32.169 9.787 1.00 78.88 97 ILE A C 1
ATOM 769 O O . ILE A 1 97 ? 14.281 -31.752 8.628 1.00 78.88 97 ILE A O 1
ATOM 773 N N . PRO A 1 98 ? 13.650 -33.384 10.056 1.00 84.00 98 PRO A N 1
ATOM 774 C CA . PRO A 1 98 ? 13.149 -34.278 9.014 1.00 84.00 98 PRO A CA 1
ATOM 775 C C . PRO A 1 98 ? 12.108 -33.601 8.115 1.00 84.00 98 PRO A C 1
ATOM 777 O O . PRO A 1 98 ? 11.239 -32.877 8.607 1.00 84.00 98 PRO A O 1
ATOM 780 N N . LEU A 1 99 ? 12.164 -33.873 6.804 1.00 80.25 99 LEU A N 1
ATOM 781 C CA . LEU A 1 99 ? 11.320 -33.235 5.781 1.00 80.25 99 LEU A CA 1
ATOM 782 C C . LEU A 1 99 ? 9.822 -33.284 6.125 1.00 80.25 99 LEU A C 1
ATOM 784 O O . LEU A 1 99 ? 9.143 -32.261 6.065 1.00 80.25 99 LEU A O 1
ATOM 788 N N . ALA A 1 100 ? 9.320 -34.453 6.530 1.00 82.00 100 ALA A N 1
ATOM 789 C CA . ALA A 1 100 ? 7.912 -34.626 6.880 1.00 82.00 100 ALA A CA 1
ATOM 790 C C . ALA A 1 100 ? 7.511 -33.769 8.092 1.00 82.00 100 ALA A C 1
ATOM 792 O O . ALA A 1 100 ? 6.479 -33.105 8.065 1.00 82.00 100 ALA A O 1
ATOM 793 N N . ILE A 1 101 ? 8.353 -33.724 9.129 1.00 81.19 101 ILE A N 1
ATOM 794 C CA . ILE A 1 101 ? 8.063 -32.994 10.370 1.00 81.19 101 ILE A CA 1
ATOM 795 C C . ILE A 1 101 ? 8.088 -31.485 10.126 1.00 81.19 101 ILE A C 1
ATOM 797 O O . ILE A 1 101 ? 7.184 -30.786 10.574 1.00 81.19 101 ILE A O 1
ATOM 801 N N . ARG A 1 102 ? 9.074 -30.967 9.382 1.00 81.38 102 ARG A N 1
ATOM 802 C CA . ARG A 1 102 ? 9.141 -29.522 9.105 1.00 81.38 102 ARG A CA 1
ATOM 803 C C . ARG A 1 102 ? 7.986 -29.039 8.228 1.00 81.38 102 ARG A C 1
ATOM 805 O O . ARG A 1 102 ? 7.437 -27.981 8.510 1.00 81.38 102 ARG A O 1
ATOM 812 N N . THR A 1 103 ? 7.581 -29.803 7.212 1.00 81.31 103 THR A N 1
ATOM 813 C CA . THR A 1 103 ? 6.521 -29.375 6.286 1.00 81.31 103 THR A CA 1
ATOM 814 C C . THR A 1 103 ? 5.130 -29.602 6.873 1.00 81.31 103 THR A C 1
ATOM 816 O O . THR A 1 103 ? 4.357 -28.652 6.991 1.00 81.31 103 THR A O 1
ATOM 819 N N . PHE A 1 104 ? 4.804 -30.827 7.303 1.00 87.62 104 PHE A N 1
ATOM 820 C CA . PHE A 1 104 ? 3.482 -31.110 7.871 1.00 87.62 104 PHE A CA 1
ATOM 821 C C . PHE A 1 104 ? 3.305 -30.494 9.254 1.00 87.62 104 PHE A C 1
ATOM 823 O O . PHE A 1 104 ? 2.213 -30.030 9.557 1.00 87.62 104 PHE A O 1
ATOM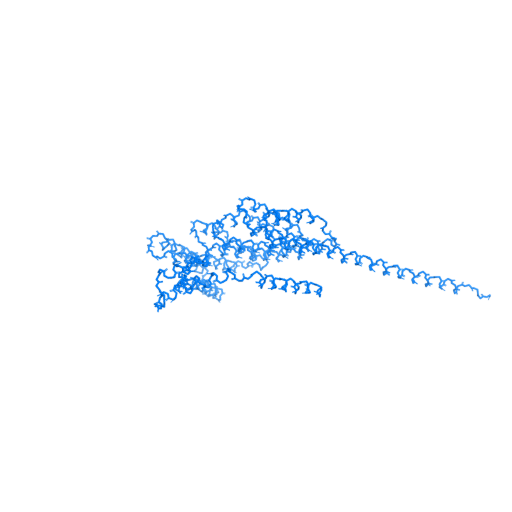 830 N N . GLY A 1 105 ? 4.360 -30.423 10.069 1.00 88.31 105 GLY A N 1
ATOM 831 C CA . GLY A 1 105 ? 4.299 -29.767 11.373 1.00 88.31 105 GLY A CA 1
ATOM 832 C C . GLY A 1 105 ? 4.016 -28.272 11.248 1.00 88.31 105 GLY A C 1
ATOM 833 O O . GLY A 1 105 ? 3.137 -27.760 11.934 1.00 88.31 105 GLY A O 1
ATOM 834 N N . LEU A 1 106 ? 4.684 -27.567 10.329 1.00 89.00 106 LEU A N 1
ATOM 835 C CA . LEU A 1 106 ? 4.459 -26.132 10.142 1.00 89.00 106 LEU A CA 1
ATOM 836 C C . LEU A 1 106 ? 3.085 -25.832 9.525 1.00 89.00 106 LEU A C 1
ATOM 838 O O . LEU A 1 106 ? 2.400 -24.909 9.975 1.00 89.00 106 LEU A O 1
ATOM 842 N N . LEU A 1 107 ? 2.635 -26.649 8.567 1.00 90.00 107 LEU A N 1
ATOM 843 C CA . LEU A 1 107 ? 1.265 -26.578 8.050 1.00 90.00 107 LEU A CA 1
ATOM 844 C C . LEU A 1 107 ? 0.238 -26.850 9.154 1.00 90.00 107 LEU A C 1
ATOM 846 O O . LEU A 1 107 ? -0.708 -26.079 9.314 1.00 90.00 107 LEU A O 1
ATOM 850 N N . PHE A 1 108 ? 0.450 -27.890 9.962 1.00 92.88 108 PHE A N 1
ATOM 851 C CA . PHE A 1 108 ? -0.421 -28.229 11.083 1.00 92.88 108 PHE A CA 1
ATOM 852 C C . PHE A 1 108 ? -0.507 -27.085 12.092 1.00 92.88 108 PHE A C 1
ATOM 854 O O . PHE A 1 108 ? -1.608 -26.694 12.464 1.00 92.88 108 PHE A O 1
ATOM 861 N N . VAL A 1 109 ? 0.620 -26.483 12.485 1.00 93.25 109 VAL A N 1
ATOM 862 C CA . VAL A 1 109 ? 0.632 -25.338 13.411 1.00 93.25 109 VAL A CA 1
ATOM 863 C C . VAL A 1 109 ? -0.062 -24.123 12.787 1.00 93.25 109 VAL A C 1
ATOM 865 O O . VAL A 1 109 ? -0.812 -23.429 13.475 1.00 93.25 109 VAL A O 1
ATOM 868 N N . SER A 1 110 ? 0.110 -23.887 11.483 1.00 93.31 110 SER A N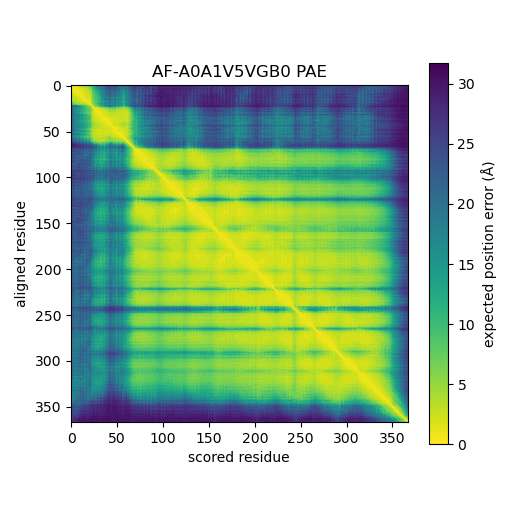 1
ATOM 869 C CA . SER A 1 110 ? -0.576 -22.803 10.765 1.00 93.31 110 SER A CA 1
ATOM 870 C C . SER A 1 110 ? -2.100 -22.971 10.802 1.00 93.31 110 SER A C 1
ATOM 872 O O . SER A 1 110 ? -2.817 -22.017 11.125 1.00 93.31 110 SER A O 1
ATOM 874 N N . VAL A 1 111 ? -2.591 -24.186 10.529 1.00 94.31 111 VAL A N 1
ATOM 875 C CA . VAL A 1 111 ? -4.023 -24.534 10.545 1.00 94.31 111 VAL A CA 1
ATOM 876 C C . VAL A 1 111 ? -4.574 -24.566 11.971 1.00 94.31 111 VAL A C 1
ATOM 878 O O . VAL A 1 111 ? -5.639 -24.012 12.224 1.00 94.31 111 VAL A O 1
ATOM 881 N N . ALA A 1 112 ? -3.846 -25.129 12.933 1.00 95.62 112 ALA A N 1
ATOM 882 C CA . ALA A 1 112 ? -4.239 -25.116 14.340 1.00 95.62 112 ALA A CA 1
ATOM 883 C C . ALA A 1 112 ? -4.395 -23.676 14.850 1.00 95.62 112 ALA A C 1
ATOM 885 O O . ALA A 1 112 ? -5.392 -23.347 15.489 1.00 95.62 112 ALA A O 1
ATOM 886 N N . THR A 1 113 ? -3.468 -22.783 14.489 1.00 95.19 113 THR A N 1
ATOM 887 C CA . THR A 1 113 ? -3.547 -21.356 14.835 1.00 95.19 113 THR A CA 1
ATOM 888 C C . THR A 1 113 ? -4.746 -20.672 14.165 1.00 95.19 113 THR A C 1
ATOM 890 O O . THR A 1 113 ? -5.409 -19.850 14.799 1.00 95.19 113 THR A O 1
ATOM 893 N N . LEU A 1 114 ? -5.070 -21.030 12.915 1.00 94.56 114 LEU A N 1
ATOM 894 C CA . LEU A 1 114 ? -6.268 -20.553 12.211 1.00 94.56 114 LEU A CA 1
ATOM 895 C C . LEU A 1 114 ? -7.551 -20.967 12.947 1.00 94.56 114 LEU A C 1
ATOM 897 O O . LEU A 1 114 ? -8.402 -20.121 13.232 1.00 94.56 114 LEU A O 1
ATOM 901 N N . CYS A 1 115 ? -7.667 -22.252 13.291 1.00 94.38 115 CYS A N 1
ATOM 902 C CA . CYS A 1 115 ? -8.810 -22.817 14.007 1.00 94.38 115 CYS A CA 1
ATOM 903 C C . CYS A 1 115 ? -8.976 -22.193 15.399 1.00 94.38 115 CYS A C 1
ATOM 905 O O . CYS A 1 115 ? -10.086 -21.813 15.774 1.00 94.38 115 CYS A O 1
ATOM 907 N N . SER A 1 116 ? -7.878 -22.010 16.136 1.00 93.38 116 SER A N 1
ATOM 908 C CA . SER A 1 116 ? -7.879 -21.296 17.417 1.00 93.38 116 SER A CA 1
ATOM 909 C C . SER A 1 116 ? -8.311 -19.838 17.244 1.00 93.38 116 SER A C 1
ATOM 911 O O . SER A 1 116 ? -9.122 -19.338 18.021 1.00 93.38 116 SER A O 1
ATOM 913 N N . GLY A 1 117 ? -7.842 -19.158 16.193 1.00 92.62 117 GLY A N 1
ATOM 914 C CA . GLY A 1 117 ? -8.274 -17.799 15.862 1.00 92.62 117 GLY A CA 1
ATOM 915 C C . GLY A 1 117 ? -9.781 -17.695 15.636 1.00 92.62 117 GLY A C 1
ATOM 916 O O . GLY A 1 117 ? -10.419 -16.783 16.165 1.00 92.62 117 GLY A O 1
ATOM 917 N N . TYR A 1 118 ? -10.362 -18.671 14.938 1.00 93.25 118 TYR A N 1
ATOM 918 C CA . TYR A 1 118 ? -11.808 -18.772 14.754 1.00 93.25 118 TYR A CA 1
ATOM 919 C C . TYR A 1 118 ? -12.545 -19.015 16.076 1.00 93.25 118 TYR A C 1
ATOM 921 O O . TYR A 1 118 ? -13.493 -18.292 16.388 1.00 93.25 118 TYR A O 1
ATOM 929 N N . TYR A 1 119 ? -12.077 -19.969 16.884 1.00 92.00 119 TYR A N 1
ATOM 930 C CA . TYR A 1 119 ? -12.669 -20.286 18.184 1.00 92.00 119 TYR A CA 1
ATOM 931 C C . TYR A 1 119 ? -12.717 -19.056 19.108 1.00 92.00 119 TYR A C 1
ATOM 933 O O . TYR A 1 119 ? -13.800 -18.628 19.506 1.00 92.00 119 TYR A O 1
ATOM 941 N N . TYR A 1 120 ? -11.578 -18.405 19.356 1.00 91.25 120 TYR A N 1
ATOM 942 C CA . TYR A 1 120 ? -11.504 -17.238 20.248 1.00 91.25 120 TYR A CA 1
ATOM 943 C C . TYR A 1 120 ? -12.149 -15.969 19.672 1.00 91.25 120 TYR A C 1
ATOM 945 O O . TYR A 1 120 ? -12.437 -15.029 20.413 1.00 91.25 120 TYR A O 1
ATOM 953 N N . SER A 1 121 ? -12.348 -15.887 18.352 1.00 87.94 121 SER A N 1
ATOM 954 C CA . SER A 1 121 ? -12.995 -14.726 17.731 1.00 87.94 121 SER A CA 1
ATOM 955 C C . SER A 1 121 ? -14.523 -14.813 17.724 1.00 87.94 121 SER A C 1
ATOM 957 O O . SER A 1 121 ? -15.165 -13.759 17.703 1.00 87.94 121 SER A O 1
ATOM 959 N N . TYR A 1 122 ? -15.094 -16.023 17.703 1.00 87.12 122 TYR A N 1
ATOM 960 C CA . TYR A 1 122 ? -16.531 -16.225 17.466 1.00 87.12 122 TYR A CA 1
ATOM 961 C C . TYR A 1 122 ? -17.249 -17.108 18.490 1.00 87.12 122 TYR A C 1
ATOM 963 O O . TYR A 1 122 ? -18.461 -16.973 18.618 1.00 87.12 122 TYR A O 1
ATOM 971 N N . LYS A 1 123 ? -16.553 -18.004 19.201 1.00 84.06 123 LYS A N 1
ATOM 972 C CA . LYS A 1 123 ? -17.174 -18.894 20.197 1.00 84.06 123 LYS A CA 1
ATOM 973 C C . LYS A 1 123 ? -16.978 -18.428 21.634 1.00 84.06 123 LYS A C 1
ATOM 975 O O . LYS A 1 123 ? -17.830 -18.708 22.466 1.00 84.06 123 LYS A O 1
ATOM 980 N N . GLU A 1 124 ? -15.884 -17.731 21.922 1.00 81.56 124 GLU A N 1
ATOM 981 C CA . GLU A 1 124 ? -15.573 -17.282 23.279 1.00 81.56 124 GLU A CA 1
ATOM 982 C C . GLU A 1 124 ? -15.736 -15.766 23.424 1.00 81.56 124 GLU A C 1
ATOM 984 O O . GLU A 1 124 ? -15.030 -14.965 22.799 1.00 81.56 124 GLU A O 1
ATOM 989 N N . GLU A 1 125 ? -16.691 -15.359 24.256 1.00 72.31 125 GLU A N 1
ATOM 990 C CA . GLU A 1 125 ? -16.950 -13.951 24.531 1.00 72.31 125 GLU A CA 1
ATOM 991 C C . GLU A 1 125 ? -15.808 -13.350 25.371 1.00 72.31 125 GLU A C 1
ATOM 993 O O . GLU A 1 125 ? -15.339 -13.938 26.338 1.00 72.31 125 GLU A O 1
ATOM 998 N N . GLY A 1 126 ? -15.313 -12.171 24.979 1.00 75.50 126 GLY A N 1
ATOM 999 C CA . GLY A 1 126 ? -14.222 -11.463 25.672 1.00 75.50 126 GLY A CA 1
ATOM 1000 C C . GLY A 1 126 ? -12.835 -11.578 25.022 1.00 75.50 126 GLY A C 1
ATOM 1001 O O . GLY A 1 126 ? -12.050 -10.631 25.112 1.00 75.50 126 GLY A O 1
ATOM 1002 N N . TYR A 1 127 ? -12.552 -12.639 24.255 1.00 81.38 127 TYR A N 1
ATOM 1003 C CA . TYR A 1 127 ? -11.225 -12.876 23.646 1.00 81.38 127 TYR A CA 1
ATOM 1004 C C . TYR A 1 127 ? -11.128 -12.527 22.155 1.00 81.38 127 TYR A C 1
ATOM 1006 O O . TYR A 1 127 ? -10.130 -12.823 21.494 1.00 81.38 127 TYR A O 1
ATOM 1014 N N . ARG A 1 128 ? -12.104 -11.788 21.615 1.00 83.88 128 ARG A N 1
ATOM 1015 C CA . ARG A 1 128 ? -12.172 -11.450 20.181 1.00 83.88 128 ARG A CA 1
ATOM 1016 C C . ARG A 1 128 ? -10.897 -10.807 19.621 1.00 83.88 128 ARG A C 1
ATOM 1018 O O . ARG A 1 128 ? -10.554 -11.004 18.457 1.00 83.88 128 ARG A O 1
ATOM 1025 N N . PHE A 1 129 ? -10.177 -10.027 20.430 1.00 84.00 129 PHE A N 1
ATOM 1026 C CA . PHE A 1 129 ? -8.907 -9.429 20.008 1.00 84.00 129 PHE A CA 1
ATOM 1027 C C . PHE A 1 129 ? -7.775 -10.459 19.886 1.00 84.00 129 PHE A C 1
ATOM 1029 O O . PHE A 1 129 ? -6.988 -10.388 18.943 1.00 84.00 129 PHE A O 1
ATOM 1036 N N . LEU A 1 130 ? -7.717 -11.432 20.799 1.00 87.44 130 LEU A N 1
ATOM 1037 C CA . LEU A 1 130 ? -6.777 -12.549 20.727 1.00 87.44 130 LEU A CA 1
ATOM 1038 C C . LEU A 1 130 ? -7.038 -13.379 19.465 1.00 87.44 130 LEU A C 1
ATOM 1040 O O . LEU A 1 130 ? -6.108 -13.605 18.696 1.00 87.44 130 LEU A O 1
ATOM 1044 N N . GLY A 1 131 ? -8.303 -13.721 19.192 1.00 90.31 131 GLY A N 1
ATOM 1045 C CA . GLY A 1 131 ? -8.691 -14.436 17.970 1.00 90.31 131 GLY A CA 1
ATOM 1046 C C . GLY A 1 131 ? -8.238 -13.723 16.688 1.00 90.31 131 GLY A C 1
ATOM 1047 O O . GLY A 1 131 ? -7.634 -14.335 15.806 1.00 90.31 131 GLY A O 1
ATOM 1048 N N . LYS A 1 132 ? -8.406 -12.393 16.617 1.00 90.50 132 LYS A N 1
ATOM 1049 C CA . LYS A 1 132 ? -7.902 -11.584 15.489 1.00 90.50 132 LYS A CA 1
ATOM 1050 C C . LYS A 1 132 ? -6.376 -11.618 15.344 1.00 90.50 132 LYS A C 1
ATOM 1052 O O . LYS A 1 132 ? -5.879 -11.635 14.219 1.00 90.50 132 LYS A O 1
ATOM 1057 N N . ASN A 1 133 ? -5.617 -11.663 16.434 1.00 91.12 133 ASN A N 1
ATOM 1058 C CA . ASN A 1 133 ? -4.159 -11.788 16.335 1.00 91.12 133 ASN A CA 1
ATOM 1059 C C . ASN A 1 133 ? -3.707 -13.205 15.988 1.00 91.12 133 ASN A C 1
ATOM 1061 O O . ASN A 1 133 ? -2.699 -13.353 15.308 1.00 91.12 133 ASN A O 1
ATOM 1065 N N . LEU A 1 134 ? -4.456 -14.235 16.382 1.00 94.25 134 LEU A N 1
ATOM 1066 C CA . LEU A 1 134 ? -4.195 -15.612 15.958 1.00 94.25 134 LEU A CA 1
ATOM 1067 C C . LEU A 1 134 ? -4.435 -15.786 14.455 1.00 94.25 134 LEU A C 1
ATOM 1069 O O . LEU A 1 134 ? -3.618 -16.395 13.774 1.00 94.25 134 LEU A O 1
ATOM 1073 N N . PHE A 1 135 ? -5.477 -15.164 13.899 1.00 94.69 135 PHE A N 1
ATOM 1074 C CA . PHE A 1 135 ? -5.653 -15.083 12.447 1.00 94.69 135 PHE A CA 1
ATOM 1075 C C . PHE A 1 135 ? -4.468 -14.410 11.743 1.00 94.69 135 PHE A C 1
ATOM 1077 O O . PHE A 1 135 ? -4.019 -14.872 10.696 1.00 94.69 135 PHE A O 1
ATOM 1084 N N . PHE A 1 136 ? -3.939 -13.329 12.317 1.00 93.25 136 PHE A N 1
ATOM 1085 C CA . PHE A 1 136 ? -2.750 -12.660 11.794 1.00 93.25 136 PHE A CA 1
ATOM 1086 C C . PHE A 1 136 ? -1.483 -13.526 11.929 1.00 93.25 136 PHE A C 1
ATOM 1088 O O . PHE A 1 136 ? -0.700 -13.611 10.988 1.00 93.25 136 PHE A O 1
ATOM 1095 N N . LEU A 1 137 ? -1.306 -14.225 13.052 1.00 95.31 137 LEU A N 1
ATOM 1096 C CA . LEU A 1 137 ? -0.200 -15.160 13.259 1.00 95.31 137 LEU A CA 1
ATOM 1097 C C . LEU A 1 137 ? -0.262 -16.328 12.270 1.00 95.31 137 LEU A C 1
ATOM 1099 O O . LEU A 1 137 ? 0.740 -16.635 11.636 1.00 95.31 137 LEU A O 1
ATOM 1103 N N . SER A 1 138 ? -1.435 -16.937 12.084 1.00 96.12 138 SER A N 1
ATOM 1104 C CA . SER A 1 138 ? -1.652 -18.001 11.098 1.00 96.12 138 SER A CA 1
ATOM 1105 C C . SER A 1 138 ? -1.274 -17.542 9.687 1.00 96.12 138 SER A C 1
ATOM 1107 O O . SER A 1 138 ? -0.579 -18.256 8.967 1.00 96.12 138 SER A O 1
ATOM 1109 N N . ALA A 1 139 ? -1.624 -16.303 9.331 1.00 95.31 139 ALA A N 1
ATOM 1110 C CA . ALA A 1 139 ? -1.224 -15.695 8.070 1.00 95.31 139 ALA A CA 1
ATOM 1111 C C . ALA A 1 139 ? 0.309 -15.566 7.932 1.00 95.31 139 ALA A C 1
ATOM 1113 O O . ALA A 1 139 ? 0.838 -15.774 6.842 1.00 95.31 139 ALA A O 1
ATOM 1114 N N . ILE A 1 140 ? 1.047 -15.287 9.014 1.00 93.25 140 ILE A N 1
ATOM 1115 C CA . ILE A 1 140 ? 2.521 -15.287 8.995 1.00 93.25 140 ILE A CA 1
ATOM 1116 C C . ILE A 1 140 ? 3.083 -16.708 8.853 1.00 93.25 140 ILE A C 1
ATOM 1118 O O . ILE A 1 140 ? 3.987 -16.935 8.050 1.00 93.25 140 ILE A O 1
ATOM 1122 N N . LEU A 1 141 ? 2.538 -17.670 9.600 1.00 94.25 141 LEU A N 1
ATOM 1123 C CA . LEU A 1 141 ? 2.981 -19.069 9.578 1.00 94.25 141 LEU A CA 1
ATOM 1124 C C . LEU A 1 141 ? 2.733 -19.746 8.219 1.00 94.25 141 LEU A C 1
ATOM 1126 O O . LEU A 1 141 ? 3.552 -20.546 7.760 1.00 94.25 141 LEU A O 1
ATOM 1130 N N . TRP A 1 142 ? 1.661 -19.357 7.526 1.00 94.38 142 TRP A N 1
ATOM 1131 C CA . TRP A 1 142 ? 1.439 -19.728 6.130 1.00 94.38 142 TRP A CA 1
ATOM 1132 C C . TRP A 1 142 ? 2.604 -19.280 5.236 1.00 94.38 142 TRP A C 1
ATOM 1134 O O . TRP A 1 142 ? 3.155 -20.081 4.482 1.00 94.38 142 TRP A O 1
ATOM 1144 N N . GLY A 1 143 ? 3.058 -18.034 5.379 1.00 92.06 143 GLY A N 1
ATOM 1145 C CA . GLY A 1 143 ? 4.239 -17.540 4.670 1.00 92.06 143 GLY A CA 1
ATOM 1146 C C . GLY A 1 143 ? 5.521 -18.273 5.026 1.00 92.06 143 GLY A C 1
ATOM 1147 O O . GLY A 1 143 ? 6.306 -18.599 4.140 1.00 92.06 143 GLY A O 1
ATOM 1148 N N . ALA A 1 144 ? 5.713 -18.591 6.308 1.00 90.06 144 ALA A N 1
ATOM 1149 C CA . ALA A 1 144 ? 6.838 -19.409 6.757 1.00 90.06 144 ALA A CA 1
ATOM 1150 C C . ALA A 1 144 ? 6.855 -20.775 6.048 1.00 90.06 144 ALA A C 1
ATOM 1152 O O . ALA A 1 144 ? 7.912 -21.238 5.618 1.00 90.06 144 ALA A O 1
ATOM 1153 N N . SER A 1 145 ? 5.677 -21.382 5.869 1.00 90.38 145 SER A N 1
ATOM 1154 C CA . SER A 1 145 ? 5.514 -22.641 5.132 1.00 90.38 145 SER A CA 1
ATOM 1155 C C . SER A 1 145 ? 5.907 -22.492 3.664 1.00 90.38 145 SER A C 1
ATOM 1157 O O . SER A 1 145 ? 6.642 -23.329 3.146 1.00 90.38 145 SER A O 1
ATOM 1159 N N . LEU A 1 146 ? 5.485 -21.408 3.006 1.00 90.69 146 LEU A N 1
ATOM 1160 C CA . LEU A 1 146 ? 5.859 -21.125 1.617 1.00 90.69 146 LEU A CA 1
ATOM 1161 C C . LEU A 1 146 ? 7.368 -20.917 1.450 1.00 90.69 146 LEU A C 1
ATOM 1163 O O . LEU A 1 146 ? 7.963 -21.507 0.554 1.00 90.69 146 LEU A O 1
ATOM 1167 N N . ILE A 1 147 ? 7.997 -20.132 2.330 1.00 88.06 147 ILE A N 1
ATOM 1168 C CA . ILE A 1 147 ? 9.449 -19.896 2.302 1.00 88.06 147 ILE A CA 1
ATOM 1169 C C . ILE A 1 147 ? 10.206 -21.220 2.457 1.00 88.06 147 ILE A C 1
ATOM 1171 O O . ILE A 1 147 ? 11.141 -21.484 1.702 1.00 88.06 147 ILE A O 1
ATOM 1175 N N . LEU A 1 148 ? 9.775 -22.075 3.389 1.00 86.12 148 LEU A N 1
ATOM 1176 C CA . LEU A 1 148 ? 10.373 -23.392 3.585 1.00 86.12 148 LEU A CA 1
ATOM 1177 C C . LEU A 1 148 ? 10.222 -24.277 2.339 1.00 86.12 148 LEU A C 1
ATOM 1179 O O . LEU A 1 148 ? 11.184 -24.920 1.928 1.00 86.12 148 LEU A O 1
ATOM 1183 N N . ILE A 1 149 ? 9.039 -24.304 1.719 1.00 87.62 149 ILE A N 1
ATOM 1184 C CA . ILE A 1 149 ? 8.805 -25.049 0.473 1.00 87.62 149 ILE A CA 1
ATOM 1185 C C . ILE A 1 149 ? 9.740 -24.540 -0.631 1.00 87.62 149 ILE A C 1
ATOM 1187 O O . ILE A 1 149 ? 10.389 -25.345 -1.297 1.00 87.62 149 ILE A O 1
ATOM 1191 N N . CYS A 1 150 ? 9.887 -23.224 -0.783 1.00 87.31 150 CYS A N 1
ATOM 1192 C CA . CYS A 1 150 ? 10.804 -22.644 -1.764 1.00 87.31 150 CYS A CA 1
ATOM 1193 C C . CYS A 1 150 ? 12.264 -23.042 -1.525 1.00 87.31 150 CYS A C 1
ATOM 1195 O O . CYS A 1 150 ? 12.975 -23.321 -2.489 1.00 87.31 150 CYS A O 1
ATOM 1197 N N . GLN A 1 151 ? 12.698 -23.131 -0.266 1.00 86.00 151 GLN A N 1
ATOM 1198 C CA . GLN A 1 151 ? 14.029 -23.639 0.078 1.00 86.00 151 GLN A CA 1
ATOM 1199 C C . GLN A 1 151 ? 14.184 -25.128 -0.261 1.00 86.00 151 GLN A C 1
ATOM 1201 O O . GLN A 1 151 ? 15.205 -25.521 -0.813 1.00 86.00 151 GLN A O 1
ATOM 1206 N N . ILE A 1 152 ? 13.170 -25.957 0.017 1.00 86.62 152 ILE A N 1
ATOM 1207 C CA . ILE A 1 152 ? 13.193 -27.399 -0.289 1.00 86.62 152 ILE A CA 1
ATOM 1208 C C . ILE A 1 152 ? 13.361 -27.646 -1.791 1.00 86.62 152 ILE A C 1
ATOM 1210 O O . ILE A 1 152 ? 14.139 -28.511 -2.187 1.00 86.62 152 ILE A O 1
ATOM 1214 N N . TYR A 1 153 ? 12.636 -26.888 -2.613 1.00 87.56 153 TYR A N 1
ATOM 1215 C CA . TYR A 1 153 ? 12.675 -27.015 -4.070 1.00 87.56 153 TYR A CA 1
ATOM 1216 C C . TYR A 1 153 ? 13.774 -26.176 -4.734 1.00 87.56 153 TYR A C 1
ATOM 1218 O O . TYR A 1 153 ? 13.841 -26.154 -5.959 1.00 87.56 153 TYR A O 1
ATOM 1226 N N . ASN A 1 154 ? 14.637 -25.508 -3.958 1.00 87.69 154 ASN A N 1
ATOM 1227 C CA . ASN A 1 154 ? 15.690 -24.618 -4.460 1.00 87.69 154 ASN A CA 1
ATOM 1228 C C . ASN A 1 154 ? 15.175 -23.618 -5.512 1.00 87.69 154 ASN A C 1
ATOM 1230 O O . ASN A 1 154 ? 15.773 -23.456 -6.576 1.00 87.69 154 ASN A O 1
ATOM 1234 N N . VAL A 1 155 ? 14.044 -22.963 -5.223 1.00 87.94 155 VAL A N 1
ATOM 1235 C CA . VAL A 1 155 ? 13.460 -21.965 -6.128 1.00 87.94 155 VAL A CA 1
ATOM 1236 C C . VAL A 1 155 ? 14.481 -20.843 -6.372 1.00 87.94 155 VAL A C 1
ATOM 1238 O O . VAL A 1 155 ? 15.012 -20.295 -5.399 1.00 87.94 155 VAL A O 1
ATOM 1241 N N . PRO A 1 156 ? 14.774 -20.489 -7.639 1.00 87.44 156 PRO A N 1
ATOM 1242 C CA . PRO A 1 156 ? 15.722 -19.432 -7.953 1.00 87.44 156 PRO A CA 1
ATOM 1243 C C . PRO A 1 156 ? 15.322 -18.102 -7.321 1.00 87.44 156 PRO A C 1
ATOM 1245 O O . PRO A 1 156 ? 14.146 -17.740 -7.279 1.00 87.44 156 PRO A O 1
ATOM 1248 N N . ALA A 1 157 ? 16.315 -17.313 -6.907 1.00 82.38 157 ALA A N 1
ATOM 1249 C CA . ALA A 1 157 ? 16.057 -16.008 -6.305 1.00 82.38 157 ALA A CA 1
ATOM 1250 C C . ALA A 1 157 ? 15.300 -15.050 -7.248 1.00 82.38 157 ALA A C 1
ATOM 1252 O O . ALA A 1 157 ? 14.561 -14.184 -6.774 1.00 82.38 157 ALA A O 1
ATOM 1253 N N . SER A 1 158 ? 15.437 -15.235 -8.568 1.00 84.25 158 SER A N 1
ATOM 1254 C CA . SER A 1 158 ? 14.685 -14.499 -9.590 1.00 84.25 158 SER A CA 1
ATOM 1255 C C . SER A 1 158 ? 13.175 -14.711 -9.490 1.00 84.25 158 SER A C 1
ATOM 1257 O O . SER A 1 158 ? 12.426 -13.800 -9.832 1.00 84.25 158 SER A O 1
ATOM 1259 N N . ASP A 1 159 ? 12.723 -15.850 -8.960 1.00 88.50 159 ASP A N 1
ATOM 1260 C CA . ASP A 1 159 ? 11.310 -16.243 -8.892 1.00 88.50 159 ASP A CA 1
ATOM 1261 C C . ASP A 1 159 ? 10.698 -16.034 -7.501 1.00 88.50 159 ASP A C 1
ATOM 1263 O O . ASP A 1 159 ? 9.521 -16.320 -7.270 1.00 88.50 159 ASP A O 1
ATOM 1267 N N . ASN A 1 160 ? 11.456 -15.444 -6.569 1.00 87.38 160 ASN A N 1
ATOM 1268 C CA . ASN A 1 160 ? 10.994 -15.151 -5.210 1.00 87.38 160 ASN A CA 1
ATOM 1269 C C . ASN A 1 160 ? 9.746 -14.252 -5.168 1.00 87.38 160 ASN A C 1
ATOM 1271 O O . ASN A 1 160 ? 9.011 -14.259 -4.179 1.00 87.38 160 ASN A O 1
ATOM 1275 N N . TRP A 1 161 ? 9.465 -13.490 -6.231 1.00 90.19 161 TRP A N 1
ATOM 1276 C CA . TRP A 1 161 ? 8.235 -12.704 -6.338 1.00 90.19 161 TRP A CA 1
ATOM 1277 C C . TRP A 1 161 ? 6.973 -13.585 -6.284 1.00 90.19 161 TRP A C 1
ATOM 1279 O O . TRP A 1 161 ? 5.947 -13.133 -5.776 1.00 90.19 161 TRP A O 1
ATOM 1289 N N . ILE A 1 162 ? 7.037 -14.847 -6.731 1.00 92.69 162 ILE A N 1
ATOM 1290 C CA . ILE A 1 162 ? 5.907 -15.795 -6.697 1.00 92.69 162 ILE A CA 1
ATOM 1291 C C . ILE A 1 162 ? 5.469 -16.070 -5.251 1.00 92.69 162 ILE A C 1
ATOM 1293 O O . ILE A 1 162 ? 4.276 -16.188 -4.967 1.00 92.69 162 ILE A O 1
ATOM 1297 N N . ILE A 1 163 ? 6.417 -16.090 -4.311 1.00 92.25 163 ILE A N 1
ATOM 1298 C CA . ILE A 1 163 ? 6.143 -16.314 -2.886 1.00 92.25 163 ILE A CA 1
ATOM 1299 C C . ILE A 1 163 ? 5.189 -15.245 -2.359 1.00 92.25 163 ILE A C 1
ATOM 1301 O O . ILE A 1 163 ? 4.228 -15.570 -1.670 1.00 92.25 163 ILE A O 1
ATOM 1305 N N . MET A 1 164 ? 5.409 -13.976 -2.714 1.00 93.50 164 MET A N 1
ATOM 1306 C CA . MET A 1 164 ? 4.600 -12.862 -2.213 1.00 93.50 164 MET A CA 1
ATOM 1307 C C . MET A 1 164 ? 3.135 -12.965 -2.653 1.00 93.50 164 MET A C 1
ATOM 1309 O O . MET A 1 164 ? 2.237 -12.719 -1.846 1.00 93.50 164 MET A O 1
ATOM 1313 N N . ILE A 1 165 ? 2.876 -13.368 -3.904 1.00 94.62 165 ILE A N 1
ATOM 1314 C CA . ILE A 1 165 ? 1.503 -13.533 -4.400 1.00 94.62 165 ILE A CA 1
ATOM 1315 C C . ILE A 1 165 ? 0.839 -14.790 -3.828 1.00 94.62 165 ILE A C 1
ATOM 1317 O O . ILE A 1 165 ? -0.303 -14.704 -3.383 1.00 94.62 165 ILE A O 1
ATOM 1321 N N . LEU A 1 166 ? 1.547 -15.923 -3.738 1.00 95.31 166 LEU A N 1
ATOM 1322 C CA . LEU A 1 166 ? 1.029 -17.140 -3.090 1.00 95.31 166 LEU A CA 1
ATOM 1323 C C . LEU A 1 166 ? 0.761 -16.930 -1.596 1.00 95.31 166 LEU A C 1
ATOM 1325 O O . LEU A 1 166 ? -0.137 -17.546 -1.019 1.00 95.31 166 LEU A O 1
ATOM 1329 N N . TRP A 1 167 ? 1.521 -16.035 -0.970 1.00 95.56 167 TRP A N 1
ATOM 1330 C CA . TRP A 1 167 ? 1.305 -15.632 0.406 1.00 95.56 167 TRP A CA 1
ATOM 1331 C C . TRP A 1 167 ? 0.058 -14.745 0.519 1.00 95.56 167 TRP A C 1
ATOM 1333 O O . TRP A 1 167 ? -0.829 -15.035 1.318 1.00 95.56 167 TRP A O 1
ATOM 1343 N N . ALA A 1 168 ? -0.069 -13.708 -0.312 1.00 95.19 168 ALA A N 1
ATOM 1344 C CA . ALA A 1 168 ? -1.198 -12.779 -0.258 1.00 95.19 168 ALA A CA 1
ATOM 1345 C C . ALA A 1 168 ? -2.545 -13.404 -0.674 1.00 95.19 168 ALA A C 1
ATOM 1347 O O . ALA A 1 168 ? -3.580 -13.046 -0.108 1.00 95.19 168 ALA A O 1
ATOM 1348 N N . LEU A 1 169 ? -2.546 -14.326 -1.642 1.00 92.75 169 LEU A N 1
ATOM 1349 C CA . LEU A 1 169 ? -3.751 -14.848 -2.296 1.00 92.75 169 LEU A CA 1
ATOM 1350 C C . LEU A 1 169 ? -4.767 -15.510 -1.345 1.00 92.75 169 LEU A C 1
ATOM 1352 O O . LEU A 1 169 ? -5.936 -15.143 -1.428 1.00 92.75 169 LEU A O 1
ATOM 1356 N N . PRO A 1 170 ? -4.392 -16.412 -0.416 1.00 93.25 170 PRO A N 1
ATOM 1357 C CA . PRO A 1 170 ? -5.333 -16.969 0.561 1.00 93.25 170 PRO A CA 1
ATOM 1358 C C . PRO A 1 170 ? -5.606 -16.025 1.744 1.00 93.25 170 PRO A C 1
ATOM 1360 O O . PRO A 1 170 ? -6.678 -16.069 2.347 1.00 93.25 170 PRO A O 1
ATOM 1363 N N . ILE A 1 171 ? -4.663 -15.136 2.068 1.00 94.25 171 ILE A N 1
ATOM 1364 C CA . ILE A 1 171 ? -4.789 -14.190 3.187 1.00 94.25 171 ILE A CA 1
ATOM 1365 C C . ILE A 1 171 ? -5.815 -13.100 2.878 1.00 94.25 171 ILE A C 1
ATOM 1367 O O . ILE A 1 171 ? -6.525 -12.646 3.774 1.00 94.25 171 ILE A O 1
ATOM 1371 N N . LEU A 1 172 ? -5.909 -12.669 1.622 1.00 93.56 172 LEU A N 1
ATOM 1372 C CA . LEU A 1 172 ? -6.824 -11.617 1.199 1.00 93.56 172 LEU A CA 1
ATOM 1373 C C . LEU A 1 172 ? -8.314 -11.966 1.438 1.00 93.56 172 LEU A C 1
ATOM 1375 O O . LEU A 1 172 ? -8.979 -11.195 2.137 1.00 93.56 172 LEU A O 1
ATOM 1379 N N . PRO A 1 173 ? -8.861 -13.104 0.953 1.00 92.25 173 PRO A N 1
ATOM 1380 C CA . PRO A 1 173 ? -10.236 -13.503 1.250 1.00 92.25 173 PRO A CA 1
ATOM 1381 C C . PRO A 1 173 ? -10.425 -13.807 2.737 1.00 92.25 173 PRO A C 1
ATOM 1383 O O . PRO A 1 173 ? -11.441 -13.421 3.308 1.00 92.25 173 PRO A O 1
ATOM 1386 N N . MET A 1 174 ? -9.430 -14.403 3.403 1.00 91.62 174 MET A N 1
ATOM 1387 C CA . MET A 1 174 ? -9.453 -14.609 4.855 1.00 91.62 174 MET A CA 1
ATOM 1388 C C . MET A 1 174 ? -9.630 -13.280 5.611 1.00 91.62 174 MET A C 1
ATOM 1390 O O . MET A 1 174 ? -10.460 -13.175 6.513 1.00 91.62 174 MET A O 1
ATOM 1394 N N . ALA A 1 175 ? -8.887 -12.240 5.231 1.00 92.62 175 ALA A N 1
ATOM 1395 C CA . ALA A 1 175 ? -8.998 -10.921 5.841 1.00 92.62 175 ALA A CA 1
ATOM 1396 C C . ALA A 1 175 ? -10.384 -10.294 5.636 1.00 92.62 175 ALA A C 1
ATOM 1398 O O . ALA A 1 175 ? -10.869 -9.596 6.529 1.00 92.62 175 ALA A O 1
ATOM 1399 N N . HIS A 1 176 ? -11.007 -10.552 4.481 1.00 90.88 176 HIS A N 1
ATOM 1400 C CA . HIS A 1 176 ? -12.354 -10.090 4.163 1.00 90.88 176 HIS A CA 1
ATOM 1401 C C . HIS A 1 176 ? -13.415 -10.809 4.994 1.00 90.88 176 HIS A C 1
ATOM 1403 O O . HIS A 1 176 ? -14.140 -10.159 5.741 1.00 90.88 176 HIS A O 1
ATOM 1409 N N . PHE A 1 177 ? -13.460 -12.142 4.914 1.00 91.00 177 PHE A N 1
ATOM 1410 C CA . PHE A 1 177 ? -14.488 -12.954 5.567 1.00 91.00 177 PHE A CA 1
ATOM 1411 C C . PHE A 1 177 ? -14.455 -12.830 7.091 1.00 91.00 177 PHE A C 1
ATOM 1413 O O . PHE A 1 177 ? -15.504 -12.793 7.728 1.00 91.00 177 PHE A O 1
ATOM 1420 N N . PHE A 1 178 ? -13.263 -12.717 7.685 1.00 89.25 178 PHE A N 1
ATOM 1421 C CA . PHE A 1 178 ? -13.113 -12.571 9.136 1.00 89.25 178 PHE A CA 1
ATOM 1422 C C . PHE A 1 178 ? -13.005 -11.110 9.607 1.00 89.25 178 PHE A C 1
ATOM 1424 O O . PHE A 1 178 ? -12.707 -10.858 10.781 1.00 89.25 178 PHE A O 1
ATOM 1431 N N . GLU A 1 179 ? -13.212 -10.134 8.711 1.00 88.44 179 GLU A N 1
ATOM 1432 C CA . GLU A 1 179 ? -13.128 -8.690 8.987 1.00 88.44 179 GLU A CA 1
ATOM 1433 C C . GLU A 1 179 ? -11.882 -8.306 9.814 1.00 88.44 179 GLU A C 1
ATOM 1435 O O . GLU A 1 179 ? -11.929 -7.579 10.832 1.00 88.44 179 GLU A O 1
ATOM 1440 N N . ASN A 1 180 ? -10.734 -8.857 9.414 1.00 90.19 180 ASN A N 1
ATOM 1441 C CA . ASN A 1 180 ? -9.486 -8.711 10.143 1.00 90.19 180 ASN A CA 1
ATOM 1442 C C . ASN A 1 180 ? -8.563 -7.684 9.486 1.00 90.19 180 ASN A C 1
ATOM 1444 O O . ASN A 1 180 ? -7.879 -7.943 8.497 1.00 90.19 180 ASN A O 1
ATOM 1448 N N . ARG A 1 181 ? -8.502 -6.509 10.116 1.00 89.25 181 ARG A N 1
ATOM 1449 C CA . ARG A 1 181 ? -7.718 -5.356 9.658 1.00 89.25 181 ARG A CA 1
ATOM 1450 C C . ARG A 1 181 ? -6.215 -5.636 9.611 1.00 89.25 181 ARG A C 1
ATOM 1452 O O . ARG A 1 181 ? -5.558 -5.155 8.697 1.00 89.25 181 ARG A O 1
ATOM 1459 N N . TYR A 1 182 ? -5.672 -6.402 10.558 1.00 88.81 182 TYR A N 1
ATOM 1460 C CA . TYR A 1 182 ? -4.233 -6.695 10.603 1.00 88.81 182 TYR A CA 1
ATOM 1461 C C . TYR A 1 182 ? -3.829 -7.621 9.456 1.00 88.81 182 TYR A C 1
ATOM 1463 O O . TYR A 1 182 ? -2.867 -7.351 8.742 1.00 88.81 182 TYR A O 1
ATOM 1471 N N . THR A 1 183 ? -4.625 -8.664 9.229 1.00 91.62 183 THR A N 1
ATOM 1472 C CA . THR A 1 183 ? -4.462 -9.605 8.116 1.00 91.62 183 THR A CA 1
ATOM 1473 C C . THR A 1 183 ? -4.621 -8.903 6.762 1.00 91.62 183 THR A C 1
ATOM 1475 O O . THR A 1 183 ? -3.832 -9.137 5.850 1.00 91.62 183 THR A O 1
ATOM 1478 N N . PHE A 1 184 ? -5.565 -7.961 6.647 1.00 93.06 184 PHE A N 1
ATOM 1479 C CA . PHE A 1 184 ? -5.728 -7.131 5.448 1.00 93.06 184 PHE A CA 1
ATOM 1480 C C . PHE A 1 184 ? -4.507 -6.236 5.181 1.00 93.06 184 PHE A C 1
ATOM 1482 O O . PHE A 1 184 ? -4.038 -6.132 4.045 1.00 93.06 184 PHE A O 1
ATOM 1489 N N . MET A 1 185 ? -3.966 -5.597 6.226 1.00 91.06 185 MET A N 1
ATOM 1490 C CA . MET A 1 185 ? -2.754 -4.780 6.107 1.00 91.06 185 MET A CA 1
ATOM 1491 C C . MET A 1 185 ? -1.550 -5.628 5.690 1.00 91.06 185 MET A C 1
ATOM 1493 O O . MET A 1 185 ? -0.789 -5.191 4.833 1.00 91.06 185 MET A O 1
ATOM 1497 N N . LEU A 1 186 ? -1.408 -6.847 6.223 1.00 91.81 186 LEU A N 1
ATOM 1498 C CA . LEU A 1 186 ? -0.368 -7.783 5.791 1.00 91.81 186 LEU A CA 1
ATOM 1499 C C . LEU A 1 186 ? -0.496 -8.119 4.303 1.00 91.81 186 LEU A C 1
ATOM 1501 O O . LEU A 1 186 ? 0.480 -7.981 3.575 1.00 91.81 186 LEU A O 1
ATOM 1505 N N . ALA A 1 187 ? -1.696 -8.477 3.834 1.00 94.50 187 ALA A N 1
ATOM 1506 C CA . ALA A 1 187 ? -1.940 -8.733 2.412 1.00 94.50 187 ALA A CA 1
ATOM 1507 C C . ALA A 1 187 ? -1.583 -7.516 1.539 1.00 94.50 187 ALA A C 1
ATOM 1509 O O . ALA A 1 187 ? -0.962 -7.663 0.489 1.00 94.50 187 ALA A O 1
ATOM 1510 N N . SER A 1 188 ? -1.907 -6.307 2.007 1.00 92.25 188 SER A N 1
ATOM 1511 C CA . SER A 1 188 ? -1.552 -5.054 1.328 1.00 92.25 188 SER A CA 1
ATOM 1512 C C . SER A 1 188 ? -0.028 -4.869 1.220 1.00 92.25 188 SER A C 1
ATOM 1514 O O . SER A 1 188 ? 0.467 -4.509 0.152 1.00 92.25 188 SER A O 1
ATOM 1516 N N . VAL A 1 189 ? 0.728 -5.150 2.296 1.00 93.44 189 VAL A N 1
ATOM 1517 C CA . VAL A 1 189 ? 2.209 -5.112 2.298 1.00 93.44 189 VAL A CA 1
ATOM 1518 C C . VAL A 1 189 ? 2.797 -6.169 1.362 1.00 93.44 189 VAL A C 1
ATOM 1520 O O . VAL A 1 189 ? 3.706 -5.869 0.592 1.00 93.44 189 VAL A O 1
ATOM 1523 N N . LEU A 1 190 ? 2.270 -7.392 1.393 1.00 93.38 190 LEU A N 1
ATOM 1524 C CA . LEU A 1 190 ? 2.739 -8.481 0.535 1.00 93.38 190 LEU A CA 1
ATOM 1525 C C . LEU A 1 190 ? 2.523 -8.163 -0.950 1.00 93.38 190 LEU A C 1
ATOM 1527 O O . LEU A 1 190 ? 3.404 -8.422 -1.763 1.00 93.38 190 LEU A O 1
ATOM 1531 N N . LEU A 1 191 ? 1.397 -7.544 -1.314 1.00 95.19 191 LEU A N 1
ATOM 1532 C CA . LEU A 1 191 ? 1.112 -7.186 -2.707 1.00 95.19 191 LEU A CA 1
ATOM 1533 C C . LEU A 1 191 ? 1.993 -6.041 -3.231 1.00 95.19 191 LEU A C 1
ATOM 1535 O O . LEU A 1 191 ? 2.399 -6.084 -4.391 1.00 95.19 191 LEU A O 1
ATOM 1539 N N . ILE A 1 192 ? 2.344 -5.042 -2.408 1.00 93.06 192 ILE A N 1
ATOM 1540 C CA . ILE A 1 192 ? 3.323 -4.024 -2.837 1.00 93.06 192 ILE A CA 1
ATOM 1541 C C . ILE A 1 192 ? 4.745 -4.602 -2.892 1.00 93.06 192 ILE A C 1
ATOM 1543 O O . ILE A 1 192 ? 5.504 -4.269 -3.800 1.00 93.06 192 ILE A O 1
ATOM 1547 N N . ALA A 1 193 ? 5.102 -5.521 -1.988 1.00 92.25 193 ALA A N 1
ATOM 1548 C CA . ALA A 1 193 ? 6.366 -6.253 -2.080 1.00 92.25 193 ALA A CA 1
ATOM 1549 C C . ALA A 1 193 ? 6.422 -7.087 -3.371 1.00 92.25 193 ALA A C 1
ATOM 1551 O O . ALA A 1 193 ? 7.422 -7.051 -4.085 1.00 92.25 193 ALA A O 1
ATOM 1552 N N . TRP A 1 194 ? 5.318 -7.752 -3.727 1.00 94.44 194 TRP A N 1
ATOM 1553 C CA . TRP A 1 194 ? 5.168 -8.454 -5.000 1.00 94.44 194 TRP A CA 1
ATOM 1554 C C . TRP A 1 194 ? 5.372 -7.528 -6.202 1.00 94.44 194 TRP A C 1
ATOM 1556 O O . TRP A 1 194 ? 6.095 -7.901 -7.124 1.00 94.44 194 TRP A O 1
ATOM 1566 N N . TYR A 1 195 ? 4.800 -6.316 -6.188 1.00 91.75 195 TYR A N 1
ATOM 1567 C CA . TYR A 1 195 ? 5.028 -5.321 -7.241 1.00 91.75 195 TYR A CA 1
ATOM 1568 C C . TYR A 1 195 ? 6.522 -5.044 -7.440 1.00 91.75 195 TYR A C 1
ATOM 1570 O O . TYR A 1 195 ? 7.012 -5.160 -8.563 1.00 91.75 195 TYR A O 1
ATOM 1578 N N . PHE A 1 196 ? 7.254 -4.727 -6.369 1.00 90.44 196 PHE A N 1
ATOM 1579 C CA . PHE A 1 196 ? 8.681 -4.412 -6.463 1.00 90.44 196 PHE A CA 1
ATOM 1580 C C . PHE A 1 196 ? 9.526 -5.611 -6.875 1.00 90.44 196 PHE A C 1
ATOM 1582 O O . PHE A 1 196 ? 10.325 -5.494 -7.799 1.00 90.44 196 PHE A O 1
ATOM 1589 N N . MET A 1 197 ? 9.336 -6.763 -6.231 1.00 90.31 197 MET A N 1
ATOM 1590 C CA . MET A 1 197 ? 10.126 -7.958 -6.529 1.00 90.31 197 MET A CA 1
ATOM 1591 C C . MET A 1 197 ? 9.908 -8.423 -7.966 1.00 90.31 197 MET A C 1
ATOM 1593 O O . MET A 1 197 ? 10.877 -8.688 -8.667 1.00 90.31 197 MET A O 1
ATOM 1597 N N . TYR A 1 198 ? 8.655 -8.448 -8.433 1.00 91.62 198 TYR A N 1
ATOM 1598 C CA . TYR A 1 198 ? 8.358 -8.756 -9.830 1.00 91.62 198 TYR A CA 1
ATOM 1599 C C . TYR A 1 198 ? 9.025 -7.749 -10.766 1.00 91.62 198 TYR A C 1
ATOM 1601 O O . TYR A 1 198 ? 9.618 -8.144 -11.765 1.00 91.62 198 TYR A O 1
ATOM 1609 N N . SER A 1 199 ? 8.946 -6.456 -10.435 1.00 88.88 199 SER A N 1
ATOM 1610 C CA . SER A 1 199 ? 9.484 -5.407 -11.301 1.00 88.88 199 SER A CA 1
ATOM 1611 C C . SER A 1 199 ? 11.001 -5.468 -11.434 1.00 88.88 199 SER A C 1
ATOM 1613 O O . SER A 1 199 ? 11.513 -5.233 -12.521 1.00 88.88 199 SER A O 1
ATOM 1615 N N . ILE A 1 200 ? 11.700 -5.832 -10.356 1.00 87.94 200 ILE A N 1
ATOM 1616 C CA . ILE A 1 200 ? 13.151 -6.045 -10.361 1.00 87.94 200 ILE A CA 1
ATOM 1617 C C . ILE A 1 200 ? 13.503 -7.304 -11.161 1.00 87.94 200 ILE A C 1
ATOM 1619 O O . ILE A 1 200 ? 14.386 -7.255 -12.010 1.00 87.94 200 ILE A O 1
ATOM 1623 N N . SER A 1 201 ? 12.812 -8.423 -10.921 1.00 88.81 201 SER A N 1
ATOM 1624 C CA . SER A 1 201 ? 13.122 -9.697 -11.586 1.00 88.81 201 SER A CA 1
ATOM 1625 C C . SER A 1 201 ? 12.827 -9.694 -13.087 1.00 88.81 201 SER A C 1
ATOM 1627 O O . SER A 1 201 ? 13.536 -10.342 -13.849 1.00 88.81 201 SER A O 1
ATOM 1629 N N . MET A 1 202 ? 11.760 -9.013 -13.509 1.00 87.81 202 MET A N 1
ATOM 1630 C CA . MET A 1 202 ? 11.264 -9.040 -14.892 1.00 87.81 202 MET A CA 1
ATOM 1631 C C . MET A 1 202 ? 11.652 -7.801 -15.706 1.00 87.81 202 MET A C 1
ATOM 1633 O O . MET A 1 202 ? 11.227 -7.695 -16.855 1.00 87.81 202 MET A O 1
ATOM 1637 N N . ASP A 1 203 ? 12.376 -6.854 -15.101 1.00 87.50 203 ASP A N 1
ATOM 1638 C CA . ASP A 1 203 ? 12.744 -5.552 -15.682 1.00 87.50 203 ASP A CA 1
ATOM 1639 C C . ASP A 1 203 ? 11.553 -4.792 -16.307 1.00 87.50 203 ASP A C 1
ATOM 1641 O O . ASP A 1 203 ? 11.656 -4.085 -17.307 1.00 87.50 203 ASP A O 1
ATOM 1645 N N . ARG A 1 204 ? 10.358 -4.977 -15.734 1.00 87.19 204 ARG A N 1
ATOM 1646 C CA . ARG A 1 204 ? 9.109 -4.355 -16.194 1.00 87.19 204 ARG A CA 1
ATOM 1647 C C . ARG A 1 204 ? 8.135 -4.202 -15.035 1.00 87.19 204 ARG A C 1
ATOM 1649 O O . ARG A 1 204 ? 8.043 -5.105 -14.205 1.00 87.19 204 ARG A O 1
ATOM 1656 N N . PRO A 1 205 ? 7.349 -3.120 -14.971 1.00 88.25 205 PRO A N 1
ATOM 1657 C CA . PRO A 1 205 ? 6.429 -2.912 -13.873 1.00 88.25 205 PRO A CA 1
ATOM 1658 C C . PRO A 1 205 ? 5.352 -3.997 -13.856 1.00 88.25 205 PRO A C 1
ATOM 1660 O O . PRO A 1 205 ? 4.882 -4.482 -14.891 1.00 88.25 205 PRO A O 1
ATOM 1663 N N . ASN A 1 206 ? 4.916 -4.358 -12.656 1.00 91.31 206 ASN A N 1
ATOM 1664 C CA . ASN A 1 206 ? 3.825 -5.304 -12.497 1.00 91.31 206 ASN A CA 1
ATOM 1665 C C . ASN A 1 206 ? 2.465 -4.623 -12.740 1.00 91.31 206 ASN A C 1
ATOM 1667 O O . ASN A 1 206 ? 1.878 -4.031 -11.832 1.00 91.31 206 ASN A O 1
ATOM 1671 N N . TYR A 1 207 ? 1.945 -4.745 -13.963 1.00 90.88 207 TYR A N 1
ATOM 1672 C CA . TYR A 1 207 ? 0.642 -4.196 -14.364 1.00 90.88 207 TYR A CA 1
ATOM 1673 C C . TYR A 1 207 ? -0.555 -4.821 -13.633 1.0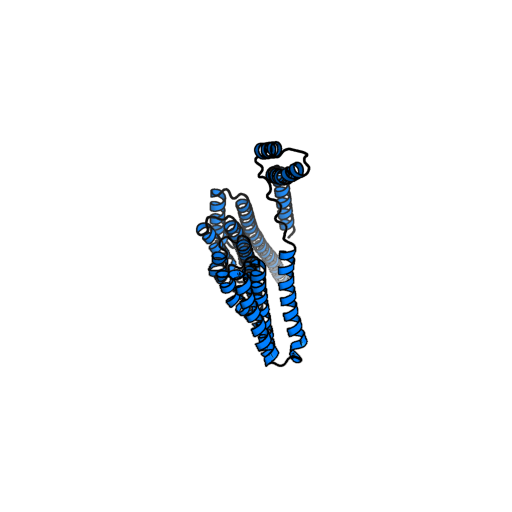0 90.88 207 TYR A C 1
ATOM 1675 O O . TYR A 1 207 ? -1.604 -4.188 -13.532 1.00 90.88 207 TYR A O 1
ATOM 1683 N N . TRP A 1 208 ? -0.414 -6.031 -13.088 1.00 92.31 208 TRP A N 1
ATOM 1684 C CA . TRP A 1 208 ? -1.492 -6.712 -12.367 1.00 92.31 208 TRP A CA 1
ATOM 1685 C C . TRP A 1 208 ? -1.715 -6.143 -10.967 1.00 92.31 208 TRP A C 1
ATOM 1687 O O . TRP A 1 208 ? -2.824 -6.213 -10.440 1.00 92.31 208 TRP A O 1
ATOM 1697 N N . TYR A 1 209 ? -0.688 -5.546 -10.361 1.00 94.19 209 TYR A N 1
ATOM 1698 C CA . TYR A 1 209 ? -0.800 -4.995 -9.014 1.00 94.19 209 TYR A CA 1
ATOM 1699 C C . TYR A 1 209 ? -1.848 -3.868 -8.915 1.00 94.19 209 TYR A C 1
ATOM 1701 O O . TYR A 1 209 ? -2.754 -3.998 -8.089 1.00 94.19 209 TYR A O 1
ATOM 1709 N N . PRO A 1 210 ? -1.835 -2.812 -9.760 1.00 93.19 210 PRO A N 1
ATOM 1710 C CA . PRO A 1 210 ? -2.888 -1.797 -9.721 1.00 93.19 210 PRO A CA 1
ATOM 1711 C C . PRO A 1 210 ? -4.282 -2.371 -9.984 1.00 93.19 210 PRO A C 1
ATOM 1713 O O . PRO A 1 210 ? -5.238 -1.948 -9.337 1.00 93.19 210 PRO A O 1
ATOM 1716 N N . VAL A 1 211 ? -4.401 -3.374 -10.863 1.00 93.19 211 VAL A N 1
ATOM 1717 C CA . VAL A 1 211 ? -5.675 -4.068 -11.125 1.00 93.19 211 VAL A CA 1
ATOM 1718 C C . VAL A 1 211 ? -6.217 -4.710 -9.847 1.00 93.19 211 VAL A C 1
ATOM 1720 O O . VAL A 1 211 ? -7.381 -4.502 -9.510 1.00 93.19 211 VAL A O 1
ATOM 1723 N N . LEU A 1 212 ? -5.379 -5.415 -9.081 1.00 93.50 212 LEU A N 1
ATOM 1724 C CA . LEU A 1 212 ? -5.777 -5.989 -7.790 1.00 93.50 212 LEU A CA 1
ATOM 1725 C C . LEU A 1 212 ? -6.103 -4.916 -6.747 1.00 93.50 212 LEU A C 1
ATOM 1727 O O . LEU A 1 212 ? -7.012 -5.099 -5.936 1.00 93.50 212 LEU A O 1
ATOM 1731 N N . VAL A 1 213 ? -5.399 -3.783 -6.754 1.00 93.62 213 VAL A N 1
ATOM 1732 C CA . VAL A 1 213 ? -5.687 -2.713 -5.795 1.00 93.62 213 VAL A CA 1
ATOM 1733 C C . VAL A 1 213 ? -7.049 -2.078 -6.070 1.00 93.62 213 VAL A C 1
ATOM 1735 O O . VAL A 1 213 ? -7.853 -1.944 -5.146 1.00 93.62 213 VAL A O 1
ATOM 1738 N N . PHE A 1 214 ? -7.336 -1.726 -7.324 1.00 92.44 214 PHE A N 1
ATOM 1739 C CA . PHE A 1 214 ? -8.616 -1.120 -7.696 1.00 92.44 214 PHE A CA 1
ATOM 1740 C C . PHE A 1 214 ? -9.776 -2.122 -7.678 1.00 92.44 214 PHE A C 1
ATOM 1742 O O . PHE A 1 214 ? -10.885 -1.742 -7.310 1.00 92.44 214 PHE A O 1
ATOM 1749 N N . GLY A 1 215 ? -9.530 -3.380 -8.053 1.00 90.88 215 GLY A N 1
ATOM 1750 C CA . GLY A 1 215 ? -10.555 -4.423 -8.136 1.00 90.88 215 GLY A CA 1
ATOM 1751 C C . GLY A 1 215 ? -10.857 -5.126 -6.813 1.00 90.88 215 GLY A C 1
ATOM 1752 O O . GLY A 1 215 ? -11.993 -5.535 -6.597 1.00 90.88 215 GLY A O 1
ATOM 1753 N N . ALA A 1 216 ? -9.875 -5.246 -5.913 1.00 91.69 216 ALA A N 1
ATOM 1754 C CA . ALA A 1 216 ? -10.034 -5.962 -4.648 1.00 91.69 216 ALA A CA 1
ATOM 1755 C C . ALA A 1 216 ? -9.757 -5.071 -3.431 1.00 91.69 216 ALA A C 1
ATOM 1757 O O . ALA A 1 216 ? -10.659 -4.837 -2.633 1.00 91.69 216 ALA A O 1
ATOM 1758 N N . LEU A 1 217 ? -8.551 -4.513 -3.282 1.00 92.25 217 LEU A N 1
ATOM 1759 C CA . LEU A 1 217 ? -8.147 -3.871 -2.019 1.00 92.25 217 LEU A CA 1
ATOM 1760 C C . LEU A 1 217 ? -8.949 -2.605 -1.668 1.00 92.25 217 LEU A C 1
ATOM 1762 O O . LEU A 1 217 ? -9.369 -2.453 -0.522 1.00 92.25 217 LEU A O 1
ATOM 1766 N N . ILE A 1 218 ? -9.178 -1.699 -2.622 1.00 90.06 218 ILE A N 1
ATOM 1767 C CA . ILE A 1 218 ? -9.961 -0.466 -2.406 1.00 90.06 218 ILE A CA 1
ATOM 1768 C C . ILE A 1 218 ? -11.458 -0.768 -2.186 1.00 90.06 218 ILE A C 1
ATOM 1770 O O . ILE A 1 218 ? -12.086 -0.150 -1.318 1.00 90.06 218 ILE A O 1
ATOM 1774 N N . PRO A 1 219 ? -12.082 -1.708 -2.920 1.00 89.56 219 PRO A N 1
ATOM 1775 C CA . PRO A 1 219 ? -13.422 -2.185 -2.590 1.00 89.56 219 PRO A CA 1
ATOM 1776 C C . PRO A 1 219 ? -13.498 -2.798 -1.188 1.00 89.56 219 PRO A C 1
ATOM 1778 O O . PRO A 1 219 ? -14.302 -2.339 -0.374 1.00 89.56 219 PRO A O 1
ATOM 1781 N N . MET A 1 220 ? -12.607 -3.746 -0.886 1.00 88.75 220 MET A N 1
ATOM 1782 C CA . MET A 1 220 ? -12.563 -4.498 0.372 1.00 88.75 220 MET A CA 1
ATOM 1783 C C . MET A 1 220 ? -12.201 -3.648 1.587 1.00 88.75 220 MET A C 1
ATOM 1785 O O . MET A 1 220 ? -12.531 -4.032 2.708 1.00 88.75 220 MET A O 1
ATOM 1789 N N . SER A 1 221 ? -11.543 -2.498 1.401 1.00 86.25 221 SER A N 1
ATOM 1790 C CA . SER A 1 221 ? -11.231 -1.618 2.523 1.00 86.25 221 SER A CA 1
ATOM 1791 C C . SER A 1 221 ? -12.489 -1.063 3.193 1.00 86.25 221 SER A C 1
ATOM 1793 O O . SER A 1 221 ? -12.397 -0.701 4.359 1.00 86.25 221 SER A O 1
ATOM 1795 N N . GLY A 1 222 ? -13.648 -1.012 2.516 1.00 81.25 222 GLY A N 1
ATOM 1796 C CA . GLY A 1 222 ? -14.915 -0.555 3.111 1.00 81.25 222 GLY A CA 1
ATOM 1797 C C . GLY A 1 222 ? -14.746 0.738 3.928 1.00 81.25 222 GLY A C 1
ATOM 1798 O O . GLY A 1 222 ? -14.143 1.695 3.445 1.00 81.25 222 GLY A O 1
ATOM 1799 N N . ASP A 1 223 ? -15.180 0.718 5.194 1.00 75.88 223 ASP A N 1
ATOM 1800 C CA . ASP A 1 223 ? -15.018 1.821 6.164 1.00 75.88 223 ASP A CA 1
ATOM 1801 C C . ASP A 1 223 ? -13.640 1.873 6.856 1.00 75.88 223 ASP A C 1
ATOM 1803 O O . ASP A 1 223 ? -13.360 2.750 7.686 1.00 75.88 223 ASP A O 1
ATOM 1807 N N . PHE A 1 224 ? -12.746 0.927 6.568 1.00 85.25 224 PHE A N 1
ATOM 1808 C CA . PHE A 1 224 ? -11.407 0.872 7.146 1.00 85.25 224 PHE A CA 1
ATOM 1809 C C . PHE A 1 224 ? -10.469 1.891 6.477 1.00 85.25 224 PHE A C 1
ATOM 1811 O O . PHE A 1 224 ? -9.571 1.555 5.703 1.00 85.25 224 PHE A O 1
ATOM 1818 N N . LYS A 1 225 ? -10.642 3.165 6.856 1.00 83.56 225 LYS A N 1
ATOM 1819 C CA . LYS A 1 225 ? -9.869 4.313 6.345 1.00 83.56 225 LYS A CA 1
ATOM 1820 C C . LYS A 1 225 ? -8.344 4.116 6.343 1.00 83.56 225 LYS A C 1
ATOM 1822 O O . LYS A 1 225 ? -7.727 4.476 5.346 1.00 83.56 225 LYS A O 1
ATOM 1827 N N . PRO A 1 226 ? -7.703 3.545 7.388 1.00 83.62 226 PRO A N 1
ATOM 1828 C CA . PRO A 1 226 ? -6.259 3.311 7.355 1.00 83.62 226 PRO A CA 1
ATOM 1829 C C . PRO A 1 226 ? -5.821 2.387 6.213 1.00 83.62 226 PRO A C 1
ATOM 1831 O O . PRO A 1 226 ? -4.832 2.682 5.551 1.00 83.62 226 PRO A O 1
ATOM 1834 N N . GLY A 1 227 ? -6.570 1.311 5.948 1.00 84.50 227 GLY A N 1
ATOM 1835 C CA . GLY A 1 227 ? -6.284 0.395 4.842 1.00 84.50 227 GLY A CA 1
ATOM 1836 C C . GLY A 1 227 ? -6.493 1.048 3.478 1.00 84.50 227 GLY A C 1
ATOM 1837 O O . GLY A 1 227 ? -5.700 0.829 2.566 1.00 84.50 227 GLY A O 1
ATOM 1838 N N . LEU A 1 228 ? -7.508 1.907 3.352 1.00 88.44 228 LEU A N 1
ATOM 1839 C CA . LEU A 1 228 ? -7.733 2.673 2.130 1.00 88.44 228 LEU A CA 1
ATOM 1840 C C . LEU A 1 228 ? -6.572 3.635 1.833 1.00 88.44 228 LEU A C 1
ATOM 1842 O O . LEU A 1 228 ? -6.037 3.647 0.723 1.00 88.44 228 LEU A O 1
ATOM 1846 N N . ILE A 1 229 ? -6.165 4.421 2.836 1.00 87.50 229 ILE A N 1
ATOM 1847 C CA . ILE A 1 229 ? -5.054 5.375 2.717 1.00 87.50 229 ILE A CA 1
ATOM 1848 C C . ILE A 1 229 ? -3.765 4.630 2.360 1.00 87.50 229 ILE A C 1
ATOM 1850 O O . ILE A 1 229 ? -3.063 5.033 1.440 1.00 87.50 229 ILE A O 1
ATOM 1854 N N . MET A 1 230 ? -3.483 3.521 3.044 1.00 87.25 230 MET A N 1
ATOM 1855 C CA . MET A 1 230 ? -2.305 2.687 2.800 1.00 87.25 230 MET A CA 1
ATOM 1856 C C . MET A 1 230 ? -2.246 2.167 1.359 1.00 87.25 230 MET A C 1
ATOM 1858 O O . MET A 1 230 ? -1.234 2.355 0.691 1.00 87.25 230 MET A O 1
ATOM 1862 N N . ASN A 1 231 ? -3.331 1.579 0.850 1.00 92.00 231 ASN A N 1
ATOM 1863 C CA . ASN A 1 231 ? -3.362 1.043 -0.514 1.00 92.00 231 ASN A CA 1
ATOM 1864 C C . ASN A 1 231 ? -3.314 2.139 -1.584 1.00 92.00 231 ASN A C 1
ATOM 1866 O O . ASN A 1 231 ? -2.673 1.960 -2.618 1.00 92.00 231 ASN A O 1
ATOM 1870 N N . THR A 1 232 ? -3.910 3.301 -1.308 1.00 90.62 232 THR A N 1
ATOM 1871 C CA . THR A 1 232 ? -3.773 4.475 -2.180 1.00 90.62 232 THR A CA 1
ATOM 1872 C C . THR A 1 232 ? -2.317 4.946 -2.228 1.00 90.62 232 THR A C 1
ATOM 1874 O O . THR A 1 232 ? -1.781 5.173 -3.309 1.00 90.62 232 THR A O 1
ATOM 1877 N N . LEU A 1 233 ? -1.644 5.035 -1.075 1.00 90.19 233 LEU A N 1
ATOM 1878 C CA . LEU A 1 233 ? -0.224 5.391 -1.001 1.00 90.19 233 LEU A CA 1
ATOM 1879 C C . LEU A 1 233 ? 0.664 4.371 -1.724 1.00 90.19 233 LEU A C 1
ATOM 1881 O O . LEU A 1 233 ? 1.579 4.770 -2.434 1.00 90.19 233 LEU A O 1
ATOM 1885 N N . PHE A 1 234 ? 0.397 3.073 -1.589 1.00 90.44 234 PHE A N 1
ATOM 1886 C CA . PHE A 1 234 ? 1.184 2.038 -2.264 1.00 90.44 234 PHE A CA 1
ATOM 1887 C C . PHE A 1 234 ? 1.040 2.079 -3.785 1.00 90.44 234 PHE A C 1
ATOM 1889 O O . PHE A 1 234 ? 2.036 1.962 -4.498 1.00 90.44 234 PHE A O 1
ATOM 1896 N N . VAL A 1 235 ? -0.164 2.336 -4.295 1.00 93.19 235 VAL A N 1
ATOM 1897 C CA . VAL A 1 235 ? -0.376 2.548 -5.731 1.00 93.19 235 VAL A CA 1
ATOM 1898 C C . VAL A 1 235 ? 0.314 3.821 -6.229 1.00 93.19 235 VAL A C 1
ATOM 1900 O O . VAL A 1 235 ? 0.864 3.819 -7.329 1.00 93.19 235 VAL A O 1
ATOM 1903 N N . LEU A 1 236 ? 0.381 4.882 -5.418 1.00 90.94 236 LEU A N 1
ATOM 1904 C CA . LEU A 1 236 ? 1.190 6.060 -5.752 1.00 90.94 236 LEU A CA 1
ATOM 1905 C C . LEU A 1 236 ? 2.682 5.739 -5.798 1.00 90.94 236 LEU A C 1
ATOM 1907 O O . LEU A 1 236 ? 3.364 6.148 -6.734 1.00 90.94 236 LEU A O 1
ATOM 1911 N N . ILE A 1 237 ? 3.192 4.982 -4.828 1.00 89.69 237 ILE A N 1
ATOM 1912 C CA . ILE A 1 237 ? 4.586 4.524 -4.834 1.00 89.69 237 ILE A CA 1
ATOM 1913 C C . ILE A 1 237 ? 4.870 3.718 -6.110 1.00 89.69 237 ILE A C 1
ATOM 1915 O O . ILE A 1 237 ? 5.882 3.957 -6.770 1.00 89.69 237 ILE A O 1
ATOM 1919 N N . ALA A 1 238 ? 3.956 2.828 -6.507 1.00 88.94 238 ALA A N 1
ATOM 1920 C CA . ALA A 1 238 ? 4.070 2.081 -7.755 1.00 88.94 238 ALA A CA 1
ATOM 1921 C C . ALA A 1 238 ? 4.122 3.010 -8.984 1.00 88.94 238 ALA A C 1
ATOM 1923 O O . ALA A 1 238 ? 4.998 2.844 -9.836 1.00 88.94 238 ALA A O 1
ATOM 1924 N N . ALA A 1 239 ? 3.269 4.041 -9.041 1.00 88.44 239 ALA A N 1
ATOM 1925 C CA . ALA A 1 239 ? 3.278 5.035 -10.118 1.00 88.44 239 ALA A CA 1
ATOM 1926 C C . ALA A 1 239 ? 4.630 5.768 -10.241 1.00 88.44 239 ALA A C 1
ATOM 1928 O O . ALA A 1 239 ? 5.121 5.970 -11.352 1.00 88.44 239 ALA A O 1
ATOM 1929 N N . TYR A 1 240 ? 5.264 6.116 -9.115 1.00 84.81 240 TYR A N 1
ATOM 1930 C CA . TYR A 1 240 ? 6.576 6.778 -9.091 1.00 84.81 240 TYR A CA 1
ATOM 1931 C C . TYR A 1 240 ? 7.761 5.845 -9.364 1.00 84.81 240 TYR A C 1
ATOM 1933 O O . TYR A 1 240 ? 8.817 6.333 -9.760 1.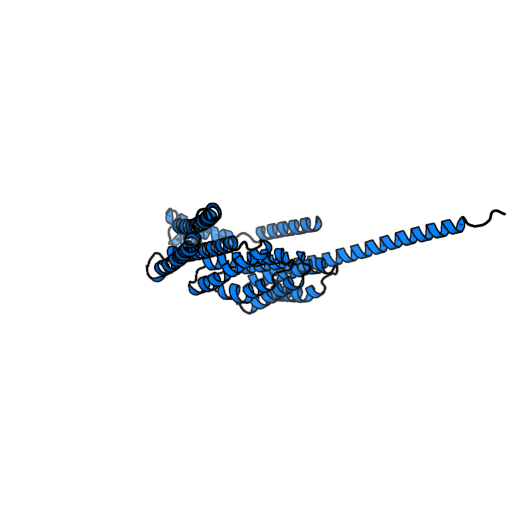00 84.81 240 TYR A O 1
ATOM 1941 N N . TYR A 1 241 ? 7.613 4.531 -9.176 1.00 83.38 241 TYR A N 1
ATOM 1942 C CA . TYR A 1 241 ? 8.652 3.545 -9.503 1.00 83.38 241 TYR A CA 1
ATOM 1943 C C . TYR A 1 241 ? 8.681 3.161 -10.992 1.00 83.38 241 TYR A C 1
ATOM 1945 O O . TYR A 1 241 ? 9.695 2.707 -11.516 1.00 83.38 241 TYR A O 1
ATOM 1953 N N . CYS A 1 242 ? 7.611 3.450 -11.728 1.00 73.38 242 CYS A N 1
ATOM 1954 C CA . CYS A 1 242 ? 7.513 3.149 -13.152 1.00 73.38 242 CYS A CA 1
ATOM 1955 C C . CYS A 1 242 ? 8.545 3.802 -14.119 1.00 73.38 242 CYS A C 1
ATOM 1957 O O . CYS A 1 242 ? 8.771 3.226 -15.189 1.00 73.38 242 CYS A O 1
ATOM 1959 N N . PRO A 1 243 ? 9.205 4.952 -13.828 1.00 61.31 243 PRO A N 1
ATOM 1960 C CA . PRO A 1 243 ? 10.147 5.557 -14.769 1.00 61.31 243 PRO A CA 1
ATOM 1961 C C . PRO A 1 243 ? 11.430 4.747 -14.960 1.00 61.31 243 PRO A C 1
ATOM 1963 O O . PRO A 1 243 ? 12.075 4.906 -15.993 1.00 61.31 243 PRO A O 1
ATOM 1966 N N . PHE A 1 244 ? 11.789 3.870 -14.017 1.00 61.88 244 PHE A N 1
ATOM 1967 C CA . PHE A 1 244 ? 13.009 3.065 -14.122 1.00 61.88 244 PHE A CA 1
ATOM 1968 C C . PHE A 1 244 ? 12.969 2.062 -15.288 1.00 61.88 244 PHE A C 1
ATOM 1970 O O . PHE A 1 244 ? 14.017 1.750 -15.837 1.00 61.88 244 PHE A O 1
ATOM 1977 N N . GLY A 1 245 ? 11.777 1.642 -15.733 1.00 62.56 245 GLY A N 1
ATOM 1978 C CA . GLY A 1 245 ? 11.607 0.678 -16.830 1.00 62.56 245 GLY A CA 1
ATOM 1979 C C . GLY A 1 245 ? 11.189 1.268 -18.184 1.00 62.56 245 GLY A C 1
ATOM 1980 O O . GLY A 1 245 ? 10.788 0.513 -19.056 1.00 62.56 245 GLY A O 1
ATOM 1981 N N . LYS A 1 246 ? 11.197 2.598 -18.391 1.00 70.06 246 LYS A N 1
ATOM 1982 C CA . LYS A 1 246 ? 10.632 3.250 -19.608 1.00 70.06 246 LYS A CA 1
ATOM 1983 C C . LYS A 1 246 ? 9.147 2.926 -19.873 1.00 70.06 246 LYS A C 1
ATOM 1985 O O . LYS A 1 246 ? 8.706 2.873 -21.017 1.00 70.06 246 LYS A O 1
ATOM 1990 N N . HIS A 1 247 ? 8.368 2.703 -18.817 1.00 77.75 247 HIS A N 1
ATOM 1991 C CA . HIS A 1 247 ? 6.963 2.308 -18.917 1.00 77.75 247 HIS A CA 1
ATOM 1992 C C . HIS A 1 247 ? 6.027 3.412 -18.397 1.00 77.75 247 HIS A C 1
ATOM 1994 O O . HIS A 1 247 ? 5.319 3.244 -17.413 1.00 77.75 247 HIS A O 1
ATOM 2000 N N . GLU A 1 248 ? 5.991 4.569 -19.050 1.00 80.44 248 GLU A N 1
ATOM 2001 C CA . GLU A 1 248 ? 5.306 5.776 -18.564 1.00 80.44 248 GLU A CA 1
ATOM 2002 C C . GLU A 1 248 ? 3.788 5.615 -18.341 1.00 80.44 248 GLU A C 1
ATOM 2004 O O . GLU A 1 248 ? 3.216 6.210 -17.429 1.00 80.44 248 GLU A O 1
ATOM 2009 N N . TRP A 1 249 ? 3.116 4.780 -19.134 1.00 85.50 249 TRP A N 1
ATOM 2010 C CA . TRP A 1 249 ? 1.649 4.704 -19.174 1.00 85.50 249 TRP A CA 1
ATOM 2011 C C . TRP A 1 249 ? 0.996 4.218 -17.879 1.00 85.50 249 TRP A C 1
ATOM 2013 O O . TRP A 1 249 ? -0.155 4.560 -17.612 1.00 85.50 249 TRP A O 1
ATOM 2023 N N . LEU A 1 250 ? 1.711 3.464 -17.041 1.00 88.00 250 LEU A N 1
ATOM 2024 C CA . LEU A 1 250 ? 1.143 2.944 -15.797 1.00 88.00 250 LEU A CA 1
ATOM 2025 C C . LEU A 1 250 ? 0.708 4.065 -14.846 1.00 88.00 250 LEU A C 1
ATOM 2027 O O . LEU A 1 250 ? -0.374 3.995 -14.266 1.00 88.00 250 LEU A O 1
ATOM 2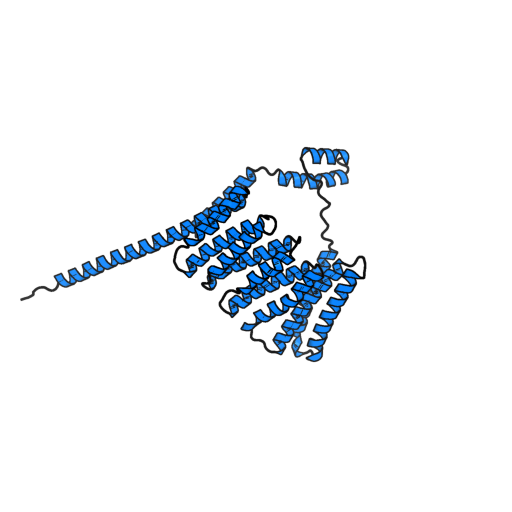031 N N . ALA A 1 251 ? 1.519 5.119 -14.722 1.00 89.38 251 ALA A N 1
ATOM 2032 C CA . ALA A 1 251 ? 1.216 6.263 -13.865 1.00 89.38 251 ALA A CA 1
ATOM 2033 C C . ALA A 1 251 ? -0.013 7.050 -14.358 1.00 89.38 251 ALA A C 1
ATOM 2035 O O . ALA A 1 251 ? -0.785 7.564 -13.543 1.00 89.38 251 ALA A O 1
ATOM 2036 N N . LEU A 1 252 ? -0.237 7.096 -15.679 1.00 90.75 252 LEU A N 1
ATOM 2037 C CA . LEU A 1 252 ? -1.464 7.648 -16.253 1.00 90.75 252 LEU A CA 1
ATOM 2038 C C . LEU A 1 252 ? -2.675 6.802 -15.865 1.00 90.75 252 LEU A C 1
ATOM 2040 O O . LEU A 1 252 ? -3.639 7.347 -15.329 1.00 90.75 252 LEU A O 1
ATOM 2044 N N . PHE A 1 253 ? -2.628 5.488 -16.112 1.00 91.25 253 PHE A N 1
ATOM 2045 C CA . PHE A 1 253 ? -3.747 4.598 -15.799 1.00 91.25 253 PHE A CA 1
ATOM 2046 C C . PHE A 1 253 ? -4.107 4.670 -14.316 1.00 91.25 253 PHE A C 1
ATOM 2048 O O . PHE A 1 253 ? -5.269 4.877 -13.980 1.00 91.25 253 PHE A O 1
ATOM 2055 N N . ILE A 1 254 ? -3.111 4.611 -13.431 1.00 92.69 254 ILE A N 1
ATOM 2056 C CA . ILE A 1 254 ? -3.312 4.782 -11.990 1.00 92.69 254 ILE A CA 1
ATOM 2057 C C . ILE A 1 254 ? -4.007 6.116 -11.677 1.00 92.69 254 ILE A C 1
ATOM 2059 O O . ILE A 1 254 ? -4.987 6.134 -10.933 1.00 92.69 254 ILE A O 1
ATOM 2063 N N . GLY A 1 255 ? -3.541 7.223 -12.264 1.00 91.75 255 GLY A N 1
ATOM 2064 C CA . GLY A 1 255 ? -4.114 8.550 -12.035 1.00 91.75 255 GLY A CA 1
ATOM 2065 C C . GLY A 1 255 ? -5.565 8.664 -12.502 1.00 91.75 255 GLY A C 1
ATOM 2066 O O . GLY A 1 255 ? -6.406 9.181 -11.767 1.00 91.75 255 GLY A O 1
ATOM 2067 N N . VAL A 1 256 ? -5.879 8.127 -13.682 1.00 92.56 256 VAL A N 1
ATOM 2068 C CA . VAL A 1 256 ? -7.242 8.118 -14.237 1.00 92.56 256 VAL A CA 1
ATOM 2069 C C . VAL A 1 256 ? -8.173 7.243 -13.398 1.00 92.56 256 VAL A C 1
ATOM 2071 O O . VAL A 1 256 ? -9.283 7.669 -13.086 1.00 92.56 256 VAL A O 1
ATOM 2074 N N . PHE A 1 257 ? -7.730 6.057 -12.972 1.00 93.38 257 PHE A N 1
ATOM 2075 C CA . PHE A 1 257 ? -8.535 5.183 -12.116 1.00 93.38 257 PHE A CA 1
ATOM 2076 C C . PHE A 1 257 ? -8.788 5.799 -10.735 1.00 93.38 257 PHE A C 1
ATOM 2078 O O . PHE A 1 257 ? -9.917 5.750 -10.251 1.00 93.38 257 PHE A O 1
ATOM 2085 N N . LEU A 1 258 ? -7.788 6.439 -10.118 1.00 92.69 258 LEU A N 1
ATOM 2086 C CA . LEU A 1 258 ? -7.980 7.188 -8.868 1.00 92.69 258 LEU A CA 1
ATOM 2087 C C . LEU A 1 258 ? -8.970 8.342 -9.054 1.00 92.69 258 LEU A C 1
ATOM 2089 O O . LEU A 1 258 ? -9.862 8.532 -8.228 1.00 92.69 258 LEU A O 1
ATOM 2093 N N . PHE A 1 259 ? -8.867 9.074 -10.164 1.00 93.06 259 PHE A N 1
ATOM 2094 C CA . PHE A 1 259 ? -9.816 10.134 -10.488 1.00 93.06 259 PHE A CA 1
ATOM 2095 C C . PHE A 1 259 ? -11.237 9.597 -10.702 1.00 93.06 259 PHE A C 1
ATOM 2097 O O . PHE A 1 259 ? -12.194 10.204 -10.233 1.00 93.06 259 PHE A O 1
ATOM 2104 N N . ALA A 1 260 ? -11.400 8.434 -11.335 1.00 92.12 260 ALA A N 1
ATOM 2105 C CA . ALA A 1 260 ? -12.702 7.786 -11.475 1.00 92.12 260 ALA A CA 1
ATOM 2106 C C . ALA A 1 260 ? -13.273 7.347 -10.112 1.00 92.12 260 ALA A C 1
ATOM 2108 O O . ALA A 1 260 ? -14.444 7.590 -9.821 1.00 92.12 260 ALA A O 1
ATOM 2109 N N . GLN A 1 261 ? -12.442 6.762 -9.241 1.00 88.81 261 GLN A N 1
ATOM 2110 C CA . GLN A 1 261 ? -12.842 6.324 -7.895 1.00 88.81 261 GLN A CA 1
ATOM 2111 C C . GLN A 1 261 ? -13.370 7.472 -7.028 1.00 88.81 261 GLN A C 1
ATOM 2113 O O . GLN A 1 261 ? -14.277 7.253 -6.224 1.00 88.81 261 GLN A O 1
ATOM 2118 N N . TYR A 1 262 ? -12.883 8.701 -7.231 1.00 89.19 262 TYR A N 1
ATOM 2119 C CA . TYR A 1 262 ? -13.445 9.885 -6.580 1.00 89.19 262 TYR A CA 1
ATOM 2120 C C . TYR A 1 262 ? -14.961 10.011 -6.804 1.00 89.19 262 TYR A C 1
ATOM 2122 O O . TYR A 1 262 ? -15.700 10.303 -5.864 1.00 89.19 262 TYR A O 1
ATOM 2130 N N . PHE A 1 263 ? -15.449 9.743 -8.018 1.00 88.25 263 PHE A N 1
ATOM 2131 C CA . PHE A 1 263 ? -16.877 9.833 -8.326 1.00 88.25 263 PHE A CA 1
ATOM 2132 C C . PHE A 1 263 ? -17.675 8.641 -7.786 1.00 88.25 263 PHE A C 1
ATOM 2134 O O . PHE A 1 263 ? -18.790 8.833 -7.306 1.00 88.25 263 PHE A O 1
ATOM 2141 N N . PHE A 1 264 ? -17.104 7.432 -7.806 1.00 86.06 264 PHE A N 1
ATOM 2142 C CA . PHE A 1 264 ? -17.801 6.218 -7.360 1.00 86.06 264 PHE A CA 1
ATOM 2143 C C . PHE A 1 264 ? -17.876 6.064 -5.834 1.00 86.06 264 PHE A C 1
ATOM 2145 O O . PHE A 1 264 ? -18.885 5.591 -5.317 1.00 86.06 264 PHE A O 1
ATOM 2152 N N . LYS A 1 265 ? -16.837 6.464 -5.091 1.00 79.06 265 LYS A N 1
ATOM 2153 C CA . LYS A 1 265 ? -16.724 6.248 -3.633 1.00 79.06 265 LYS A CA 1
ATOM 2154 C C . LYS A 1 265 ? -17.008 7.506 -2.806 1.00 79.06 265 LYS A C 1
ATOM 2156 O O . LYS A 1 265 ? -16.350 7.764 -1.804 1.00 79.06 265 LYS A O 1
ATOM 2161 N N . GLY A 1 266 ? -18.003 8.295 -3.212 1.00 74.88 266 GLY A N 1
ATOM 2162 C CA . GLY A 1 266 ? -18.540 9.369 -2.368 1.00 74.88 266 GLY A CA 1
ATOM 2163 C C . GLY A 1 266 ? -17.646 10.604 -2.241 1.00 74.88 266 GLY A C 1
ATOM 2164 O O . GLY A 1 266 ? -17.670 11.266 -1.205 1.00 74.88 266 GLY A O 1
ATOM 2165 N N . LYS A 1 267 ? -16.874 10.936 -3.287 1.00 80.56 267 LYS A N 1
ATOM 2166 C CA . LYS A 1 267 ? -16.079 12.172 -3.377 1.00 80.56 267 LYS A CA 1
ATOM 2167 C C . LYS A 1 267 ? -15.055 12.350 -2.254 1.00 80.56 267 LYS A C 1
ATOM 2169 O O . LYS A 1 267 ? -14.781 13.471 -1.818 1.00 80.56 267 LYS A O 1
ATOM 2174 N N . GLU A 1 268 ? -14.448 11.259 -1.786 1.00 83.19 268 GLU A N 1
ATOM 2175 C CA . GLU A 1 268 ? -13.381 11.375 -0.795 1.00 83.19 268 GLU A CA 1
ATOM 2176 C C . GLU A 1 268 ? -12.159 12.108 -1.383 1.00 83.19 268 GLU A C 1
ATOM 2178 O O . GLU A 1 268 ? -11.623 11.702 -2.418 1.00 83.19 268 GLU A O 1
ATOM 2183 N N . PRO A 1 269 ? -11.647 13.159 -0.716 1.00 85.56 269 PRO A N 1
ATOM 2184 C CA . PRO A 1 269 ? -10.602 14.016 -1.278 1.00 85.56 269 PRO A CA 1
ATOM 2185 C C . PRO A 1 269 ? -9.261 13.290 -1.467 1.00 85.56 269 PRO A C 1
ATOM 2187 O O . PRO A 1 269 ? -8.444 13.715 -2.280 1.00 85.56 269 PRO A O 1
ATOM 2190 N N . VAL A 1 270 ? -9.045 12.174 -0.758 1.00 86.50 270 VAL A N 1
ATOM 2191 C CA . VAL A 1 270 ? -7.836 11.339 -0.856 1.00 86.50 270 VAL A CA 1
ATOM 2192 C C . VAL A 1 270 ? -7.596 10.872 -2.293 1.00 86.50 270 VAL A C 1
ATOM 2194 O O . VAL A 1 270 ? -6.463 10.940 -2.765 1.00 86.50 270 VAL A O 1
ATOM 2197 N N . TYR A 1 271 ? -8.650 10.467 -3.007 1.00 89.94 271 TYR A N 1
ATOM 2198 C CA . TYR A 1 271 ? -8.532 9.993 -4.386 1.00 89.94 271 TYR A CA 1
ATOM 2199 C C . TYR A 1 271 ? -8.129 11.101 -5.354 1.00 89.94 271 TYR A C 1
ATOM 2201 O O . TYR A 1 271 ? -7.312 10.863 -6.237 1.00 89.94 271 TYR A O 1
ATOM 2209 N N . ILE A 1 272 ? -8.642 12.320 -5.162 1.00 91.38 272 ILE A N 1
ATOM 2210 C CA . ILE A 1 272 ? -8.258 13.475 -5.979 1.00 91.38 272 ILE A CA 1
ATOM 2211 C C . ILE A 1 272 ? -6.801 13.860 -5.728 1.00 91.38 272 ILE A C 1
ATOM 2213 O O . ILE A 1 272 ? -6.060 14.050 -6.689 1.00 91.38 272 ILE A O 1
ATOM 2217 N N . TYR A 1 273 ? -6.367 13.927 -4.464 1.00 91.25 273 TYR A N 1
ATOM 2218 C CA . TYR A 1 273 ? -4.966 14.223 -4.145 1.00 91.25 273 TYR A CA 1
ATOM 2219 C C . TYR A 1 273 ? -4.028 13.193 -4.781 1.00 91.25 273 TYR A C 1
ATOM 2221 O O . TYR A 1 273 ? -3.030 13.551 -5.407 1.00 91.25 273 TYR A O 1
ATOM 2229 N N . ALA A 1 274 ? -4.382 11.912 -4.665 1.00 91.06 274 ALA A N 1
ATOM 2230 C CA . ALA A 1 274 ? -3.627 10.819 -5.252 1.00 91.06 274 ALA A CA 1
ATOM 2231 C C . ALA A 1 274 ? -3.634 10.875 -6.792 1.00 91.06 274 ALA A C 1
ATOM 2233 O O . ALA A 1 274 ? -2.583 10.739 -7.413 1.00 91.06 274 ALA A O 1
ATOM 2234 N N . ALA A 1 275 ? -4.777 11.152 -7.421 1.00 93.62 275 ALA A N 1
ATOM 2235 C CA . ALA A 1 275 ? -4.872 11.292 -8.871 1.00 93.62 275 ALA A CA 1
ATOM 2236 C C . ALA A 1 275 ? -3.928 12.385 -9.397 1.00 93.62 275 ALA A C 1
ATOM 2238 O O . ALA A 1 275 ? -3.137 12.116 -10.300 1.00 93.62 275 ALA A O 1
ATOM 2239 N N . THR A 1 276 ? -3.931 13.579 -8.790 1.00 92.75 276 THR A N 1
ATOM 2240 C CA . THR A 1 276 ? -3.028 14.676 -9.186 1.00 92.75 276 THR A CA 1
ATOM 2241 C C . THR A 1 276 ? -1.560 14.284 -9.056 1.00 92.75 276 THR A C 1
ATOM 2243 O O . THR A 1 276 ? -0.769 14.552 -9.958 1.00 92.75 276 THR A O 1
ATOM 2246 N N . LEU A 1 277 ? -1.189 13.626 -7.953 1.00 91.75 277 LEU A N 1
ATOM 2247 C CA . LEU A 1 277 ? 0.185 13.172 -7.720 1.00 91.75 277 LEU A CA 1
ATOM 2248 C C . LEU A 1 277 ? 0.608 12.094 -8.725 1.00 91.75 277 LEU A C 1
ATOM 2250 O O . LEU A 1 277 ? 1.721 12.144 -9.241 1.00 91.75 277 LEU A O 1
ATOM 2254 N N . SER A 1 278 ? -0.282 11.161 -9.061 1.00 92.31 278 SER A N 1
ATOM 2255 C CA . SER A 1 278 ? -0.017 10.147 -10.086 1.00 92.31 278 SER A CA 1
ATOM 2256 C C . SER A 1 278 ? 0.144 10.764 -11.477 1.00 92.31 278 SER A C 1
ATOM 2258 O O . SER A 1 278 ? 1.021 10.359 -12.235 1.00 92.31 278 SER A O 1
ATOM 2260 N N . LEU A 1 279 ? -0.658 11.779 -11.815 1.00 91.81 279 LEU A N 1
ATOM 2261 C CA . LEU A 1 279 ? -0.509 12.520 -13.070 1.00 91.81 279 LEU A CA 1
ATOM 2262 C C . LEU A 1 279 ? 0.805 13.312 -13.110 1.00 91.81 279 LEU A C 1
ATOM 2264 O O . LEU A 1 279 ? 1.479 13.321 -14.138 1.00 91.81 279 LEU A O 1
ATOM 2268 N N . ALA A 1 280 ? 1.218 13.916 -11.993 1.00 90.19 280 ALA A N 1
ATOM 2269 C CA . ALA A 1 280 ? 2.529 14.553 -11.883 1.00 90.19 280 ALA A CA 1
ATOM 2270 C C . ALA A 1 280 ? 3.673 13.530 -12.044 1.00 90.19 280 ALA A C 1
ATOM 2272 O O . ALA A 1 280 ? 4.653 13.799 -12.740 1.00 90.19 280 ALA A O 1
ATOM 2273 N N . ALA A 1 281 ? 3.532 12.327 -11.476 1.00 88.50 281 ALA A N 1
ATOM 2274 C CA . ALA A 1 281 ? 4.468 11.226 -11.708 1.00 88.50 281 ALA A CA 1
ATOM 2275 C C . ALA A 1 281 ? 4.519 10.843 -13.196 1.00 88.50 281 ALA A C 1
ATOM 2277 O O . ALA A 1 281 ? 5.601 10.695 -13.766 1.00 88.50 281 ALA A O 1
ATOM 2278 N N . TRP A 1 282 ? 3.362 10.761 -13.860 1.00 90.81 282 TRP A N 1
ATOM 2279 C CA . TRP A 1 282 ? 3.290 10.477 -15.291 1.00 90.81 282 TRP A CA 1
ATOM 2280 C C . TRP A 1 282 ? 4.028 11.518 -16.144 1.00 90.81 282 TRP A C 1
ATOM 2282 O O . TRP A 1 282 ? 4.732 11.166 -17.086 1.00 90.81 282 TRP A O 1
ATOM 2292 N N . GLN A 1 283 ? 3.949 12.801 -15.796 1.00 88.25 283 GLN A N 1
ATOM 2293 C CA . GLN A 1 283 ? 4.693 13.852 -16.500 1.00 88.25 283 GLN A CA 1
ATOM 2294 C C . GLN A 1 283 ? 6.203 13.656 -16.422 1.00 88.25 283 GLN A C 1
ATOM 2296 O O . GLN A 1 283 ? 6.896 13.757 -17.436 1.00 88.25 283 GLN A O 1
ATOM 2301 N N . ILE A 1 284 ? 6.698 13.367 -15.219 1.00 84.88 284 ILE A N 1
ATOM 2302 C CA . ILE A 1 284 ? 8.119 13.126 -14.976 1.00 84.88 284 ILE A CA 1
ATOM 2303 C C . ILE A 1 284 ? 8.562 11.878 -15.746 1.00 84.88 284 ILE A C 1
ATOM 2305 O O . ILE A 1 284 ? 9.550 11.921 -16.477 1.00 84.88 284 ILE A O 1
ATOM 2309 N N . THR A 1 285 ? 7.803 10.786 -15.627 1.00 84.81 285 THR A N 1
ATOM 2310 C CA . THR A 1 285 ? 8.132 9.504 -16.267 1.00 84.81 285 THR A CA 1
ATOM 2311 C C . THR A 1 285 ? 8.118 9.582 -17.790 1.00 84.81 285 THR A C 1
ATOM 2313 O O . THR A 1 285 ? 9.061 9.111 -18.420 1.00 84.81 285 THR A O 1
ATOM 2316 N N . PHE A 1 286 ? 7.117 10.231 -18.387 1.00 86.62 286 PHE A N 1
ATOM 2317 C CA . PHE A 1 286 ? 7.023 10.415 -19.835 1.00 86.62 286 PHE A CA 1
ATOM 2318 C C . PHE A 1 286 ? 8.214 11.209 -20.373 1.00 86.62 286 PHE A C 1
ATOM 2320 O O . PHE A 1 286 ? 8.815 10.823 -21.375 1.00 86.62 286 PHE A O 1
ATOM 2327 N N . GLY A 1 287 ? 8.592 12.290 -19.682 1.00 82.25 287 GLY A N 1
ATOM 2328 C CA . GLY A 1 287 ? 9.756 13.085 -20.057 1.00 82.25 287 GLY A CA 1
ATOM 2329 C C . GLY A 1 287 ? 11.052 12.271 -20.037 1.00 82.25 287 GLY A C 1
ATOM 2330 O O . GLY A 1 287 ? 11.868 12.394 -20.950 1.00 82.25 287 GLY A O 1
ATOM 2331 N N . ILE A 1 288 ? 11.246 11.428 -19.022 1.00 81.62 288 ILE A N 1
ATOM 2332 C CA . ILE A 1 288 ? 12.427 10.557 -18.927 1.00 81.62 288 ILE A CA 1
ATOM 2333 C C . ILE A 1 288 ? 12.410 9.489 -20.032 1.00 81.62 288 ILE A C 1
ATOM 2335 O O . ILE A 1 288 ? 13.433 9.255 -20.667 1.00 81.62 288 ILE A O 1
ATOM 2339 N N . ALA A 1 289 ? 11.259 8.862 -20.283 1.00 81.69 289 ALA A N 1
ATOM 2340 C CA . ALA A 1 289 ? 11.148 7.724 -21.195 1.00 81.69 289 ALA A CA 1
ATOM 2341 C C . ALA A 1 289 ? 11.237 8.107 -22.682 1.00 81.69 289 ALA A C 1
ATOM 2343 O O . ALA A 1 289 ? 11.833 7.372 -23.469 1.00 81.69 289 ALA A O 1
ATOM 2344 N N . ARG A 1 290 ? 10.637 9.236 -23.083 1.00 80.44 290 ARG A N 1
ATOM 2345 C CA . ARG A 1 290 ? 10.485 9.626 -24.499 1.00 80.44 290 ARG A CA 1
ATOM 2346 C C . ARG A 1 290 ? 11.451 10.712 -24.964 1.00 80.44 290 ARG A C 1
ATOM 2348 O O . ARG A 1 290 ? 11.446 11.044 -26.140 1.00 80.44 290 ARG A O 1
ATOM 2355 N N . ASP A 1 291 ? 12.205 11.312 -24.046 1.00 78.69 291 ASP A N 1
ATOM 2356 C CA . ASP A 1 291 ? 12.976 12.549 -24.249 1.00 78.69 291 ASP A CA 1
ATOM 2357 C C . ASP A 1 291 ? 12.173 13.704 -24.904 1.00 78.69 291 ASP A C 1
ATOM 2359 O O . ASP A 1 291 ? 12.741 14.659 -25.436 1.00 78.69 291 ASP A O 1
ATOM 2363 N N . ILE A 1 292 ? 10.840 13.691 -24.775 1.00 81.06 292 ILE A N 1
ATOM 2364 C CA . ILE A 1 292 ? 9.922 14.729 -25.273 1.00 81.06 292 ILE A CA 1
ATOM 2365 C C . ILE A 1 292 ? 9.040 15.225 -24.117 1.00 81.06 292 ILE A C 1
ATOM 2367 O O . ILE A 1 292 ? 8.737 14.491 -23.175 1.00 81.06 292 ILE A O 1
ATOM 2371 N N . SER A 1 293 ? 8.624 16.491 -24.174 1.00 80.94 293 SER A N 1
ATOM 2372 C CA . SER A 1 293 ? 7.653 17.064 -23.237 1.00 80.94 293 SER A CA 1
ATOM 2373 C C . SER A 1 293 ? 6.284 16.390 -23.352 1.00 80.94 293 SER A C 1
ATOM 2375 O O . SER A 1 293 ? 5.761 16.194 -24.446 1.00 80.94 293 SER A O 1
ATOM 2377 N N . ASN A 1 294 ? 5.658 16.080 -22.216 1.00 84.25 294 ASN A N 1
ATOM 2378 C CA . ASN A 1 294 ? 4.356 15.414 -22.198 1.00 84.25 294 ASN A CA 1
ATOM 2379 C C . ASN A 1 294 ? 3.192 16.400 -22.400 1.00 84.25 294 ASN A C 1
ATOM 2381 O O . ASN A 1 294 ? 2.550 16.806 -21.431 1.00 84.25 294 ASN A O 1
ATOM 2385 N N . TYR A 1 295 ? 2.886 16.785 -23.638 1.00 85.25 295 TYR A N 1
ATOM 2386 C CA . TYR A 1 295 ? 1.750 17.677 -23.931 1.00 85.25 295 TYR A CA 1
ATOM 2387 C C . TYR A 1 295 ? 0.388 17.063 -23.564 1.00 85.25 295 TYR A C 1
ATOM 2389 O O . TYR A 1 295 ? -0.529 17.784 -23.170 1.00 85.25 295 TYR A O 1
ATOM 2397 N N . PHE A 1 296 ? 0.272 15.732 -23.600 1.00 86.44 296 PHE A N 1
ATOM 2398 C CA . PHE A 1 296 ? -0.959 15.011 -23.264 1.00 86.44 296 PHE A CA 1
ATOM 2399 C C . PHE A 1 296 ? -1.362 15.152 -21.790 1.00 86.44 296 PHE A C 1
ATOM 2401 O O . PHE A 1 296 ? -2.531 14.973 -21.457 1.00 86.44 296 PHE A O 1
ATOM 2408 N N . ALA A 1 297 ? -0.430 15.515 -20.904 1.00 86.38 297 ALA A N 1
ATOM 2409 C CA . ALA A 1 297 ? -0.707 15.696 -19.482 1.00 86.38 297 ALA A CA 1
ATOM 2410 C C . ALA A 1 297 ? -1.578 16.916 -19.146 1.00 86.38 297 ALA A C 1
ATOM 2412 O O . ALA A 1 297 ? -2.134 16.967 -18.048 1.00 86.38 297 ALA A O 1
ATOM 2413 N N . LEU A 1 298 ? -1.734 17.870 -20.071 1.00 86.25 298 LEU A N 1
ATOM 2414 C CA . LEU A 1 298 ? -2.564 19.059 -19.857 1.00 86.25 298 LEU A CA 1
ATOM 2415 C C . LEU A 1 298 ? -4.037 18.708 -19.637 1.00 86.25 298 LEU A C 1
ATOM 2417 O O . LEU A 1 298 ? -4.663 19.249 -18.730 1.00 86.25 298 LEU A O 1
ATOM 2421 N N . VAL A 1 299 ? -4.576 17.786 -20.437 1.00 90.62 299 VAL A N 1
ATOM 2422 C CA . VAL A 1 299 ? -5.994 17.400 -20.389 1.00 90.62 299 VAL A CA 1
ATOM 2423 C C . VAL A 1 299 ? -6.383 16.813 -19.023 1.00 90.62 299 VAL A C 1
ATOM 2425 O O . VAL A 1 299 ? -7.280 17.364 -18.380 1.00 90.62 299 VAL A O 1
ATOM 2428 N N . PRO A 1 300 ? -5.724 15.751 -18.514 1.00 91.12 300 PRO A N 1
ATOM 2429 C CA . PRO A 1 300 ? -6.091 15.182 -17.224 1.00 91.12 300 PRO A CA 1
ATOM 2430 C C . PRO A 1 300 ? -5.769 16.119 -16.049 1.00 91.12 300 PRO A C 1
ATOM 2432 O O . PRO A 1 300 ? -6.534 16.152 -15.086 1.00 91.12 300 PRO A O 1
ATOM 2435 N N . LEU A 1 301 ? -4.708 16.935 -16.116 1.00 89.25 301 LEU A N 1
ATOM 2436 C CA . LEU A 1 301 ? -4.445 17.935 -15.072 1.00 89.25 301 LEU A CA 1
ATOM 2437 C C . LEU A 1 301 ? -5.496 19.043 -15.033 1.00 89.25 301 LEU A C 1
ATOM 2439 O O . LEU A 1 301 ? -5.917 19.436 -13.946 1.00 89.25 301 LEU A O 1
ATOM 2443 N N . ALA A 1 302 ? -5.939 19.536 -16.191 1.00 91.50 302 ALA A N 1
ATOM 2444 C CA . ALA A 1 302 ? -7.003 20.529 -16.263 1.00 91.50 302 ALA A CA 1
ATOM 2445 C C . ALA A 1 302 ? -8.311 19.964 -15.695 1.00 91.50 302 ALA A C 1
ATOM 2447 O O . ALA A 1 302 ? -8.975 20.637 -14.909 1.00 91.50 302 ALA A O 1
ATOM 2448 N N . ALA A 1 303 ? -8.641 18.706 -16.008 1.00 92.56 303 ALA A N 1
ATOM 2449 C CA . ALA A 1 303 ? -9.812 18.034 -15.448 1.00 92.56 303 ALA A CA 1
ATOM 2450 C C . ALA A 1 303 ? -9.758 17.969 -13.911 1.00 92.56 303 ALA A C 1
ATOM 2452 O O . ALA A 1 303 ? -10.709 18.370 -13.234 1.00 92.56 303 ALA A O 1
ATOM 2453 N N . VAL A 1 304 ? -8.627 17.534 -13.347 1.00 92.88 304 VAL A N 1
ATOM 2454 C CA . VAL A 1 304 ? -8.446 17.469 -11.891 1.00 92.88 304 VAL A CA 1
ATOM 2455 C C . VAL A 1 304 ? -8.469 18.865 -11.258 1.00 92.88 304 VAL A C 1
ATOM 2457 O O . VAL A 1 304 ? -9.084 19.047 -10.203 1.00 92.88 304 VAL A O 1
ATOM 2460 N N . PHE A 1 305 ? -7.879 19.869 -11.910 1.00 92.69 305 PHE A N 1
ATOM 2461 C CA . PHE A 1 305 ? -7.901 21.259 -11.453 1.00 92.69 305 PHE A CA 1
ATOM 2462 C C . PHE A 1 305 ? -9.327 21.823 -11.396 1.00 92.69 305 PHE A C 1
ATOM 2464 O O . PHE A 1 305 ? -9.723 22.375 -10.369 1.00 92.69 305 PHE A O 1
ATOM 2471 N N . VAL A 1 306 ? -10.128 21.629 -12.450 1.00 93.38 306 VAL A N 1
ATOM 2472 C CA . VAL A 1 306 ? -11.523 22.099 -12.516 1.00 93.38 306 VAL A CA 1
ATOM 2473 C C . VAL A 1 306 ? -12.372 21.463 -11.418 1.00 93.38 306 VAL A C 1
ATOM 2475 O O . VAL A 1 306 ? -13.107 22.169 -10.722 1.00 93.38 306 VAL A O 1
ATOM 2478 N N . VAL A 1 307 ? -12.247 20.149 -11.206 1.00 92.19 307 VAL A N 1
ATOM 2479 C CA . VAL A 1 307 ? -12.969 19.469 -10.117 1.00 92.19 307 VAL A CA 1
ATOM 2480 C C . VAL A 1 307 ? -12.520 20.001 -8.756 1.00 92.19 307 VAL A C 1
ATOM 2482 O O . VAL A 1 307 ? -13.351 20.281 -7.895 1.00 92.19 307 VAL A O 1
ATOM 2485 N N . SER A 1 308 ? -11.219 20.226 -8.576 1.00 91.25 308 SER A N 1
ATOM 2486 C CA . SER A 1 308 ? -10.670 20.771 -7.328 1.00 91.25 308 SER A CA 1
ATOM 2487 C C . SER A 1 308 ? -11.145 22.189 -7.042 1.00 91.25 308 SER A C 1
ATOM 2489 O O . SER A 1 308 ? -11.394 22.528 -5.885 1.00 91.25 308 SER A O 1
ATOM 2491 N N . TYR A 1 309 ? -11.300 23.004 -8.087 1.00 91.50 309 TYR A N 1
ATOM 2492 C CA . TYR A 1 309 ? -11.846 24.353 -7.994 1.00 91.50 309 TYR A CA 1
ATOM 2493 C C . TYR A 1 309 ? -13.322 24.320 -7.594 1.00 91.50 309 TYR A C 1
ATOM 2495 O O . TYR A 1 309 ? -13.715 24.971 -6.624 1.00 91.50 309 TYR A O 1
ATOM 2503 N N . ARG A 1 310 ? -14.121 23.495 -8.284 1.00 91.00 310 ARG A N 1
ATOM 2504 C CA . ARG A 1 310 ? -15.556 23.319 -8.016 1.00 91.00 310 ARG A CA 1
ATOM 2505 C C . ARG A 1 310 ? -15.825 22.880 -6.577 1.00 91.00 310 ARG A C 1
ATOM 2507 O O . ARG A 1 310 ? -16.728 23.402 -5.933 1.00 91.00 310 ARG A O 1
ATOM 2514 N N . GLU A 1 311 ? -15.027 21.943 -6.079 1.00 88.38 311 GLU A N 1
ATOM 2515 C CA . GLU A 1 311 ? -15.191 21.328 -4.755 1.00 88.38 311 GLU A CA 1
ATOM 2516 C C . GLU A 1 311 ? -14.420 22.089 -3.654 1.00 88.38 311 GLU A C 1
ATOM 2518 O O . GLU A 1 311 ? -14.365 21.652 -2.506 1.00 88.38 311 GLU A O 1
ATOM 2523 N N . ARG A 1 312 ? -13.826 23.251 -3.984 1.00 87.94 312 ARG A N 1
ATOM 2524 C CA . ARG A 1 312 ? -13.065 24.128 -3.070 1.00 87.94 312 ARG A CA 1
ATOM 2525 C C . ARG A 1 312 ? -11.931 23.408 -2.318 1.00 87.94 312 ARG A C 1
ATOM 2527 O O . ARG A 1 312 ? -11.611 23.741 -1.175 1.00 87.94 312 ARG A O 1
ATOM 2534 N N . LEU A 1 313 ? -11.283 22.444 -2.973 1.00 88.00 313 LEU A N 1
ATOM 2535 C CA . LEU A 1 313 ? -10.156 21.677 -2.434 1.00 88.00 313 LEU A CA 1
ATOM 2536 C C . LEU A 1 313 ? -8.848 22.470 -2.579 1.00 88.00 313 LEU A C 1
ATOM 2538 O O . LEU A 1 313 ? -8.047 22.220 -3.481 1.00 88.00 313 LEU A O 1
ATOM 2542 N N . THR A 1 314 ? -8.613 23.420 -1.671 1.00 85.56 314 THR A N 1
ATOM 2543 C CA . THR A 1 314 ? -7.456 24.340 -1.707 1.00 85.56 314 THR A CA 1
ATOM 2544 C C . THR A 1 314 ? -6.107 23.626 -1.786 1.00 85.56 314 THR A C 1
ATOM 2546 O O . THR A 1 314 ? -5.242 24.030 -2.561 1.00 85.56 314 THR A O 1
ATOM 2549 N N . LEU A 1 315 ? -5.940 22.524 -1.048 1.00 84.69 315 LEU A N 1
ATOM 2550 C CA . LEU A 1 315 ? -4.718 21.723 -1.099 1.00 84.69 315 LEU A CA 1
ATOM 2551 C C . LEU A 1 315 ? -4.502 21.109 -2.489 1.00 84.69 315 LEU A C 1
ATOM 2553 O O . LEU A 1 315 ? -3.384 21.146 -2.996 1.00 84.69 315 LEU A O 1
ATOM 2557 N N . ASN A 1 316 ? -5.549 20.577 -3.133 1.00 89.00 316 ASN A N 1
ATOM 2558 C CA . ASN A 1 316 ? -5.367 19.972 -4.452 1.00 89.00 316 ASN A CA 1
ATOM 2559 C C . ASN A 1 316 ? -5.170 21.013 -5.550 1.00 89.00 316 ASN A C 1
ATOM 2561 O O . ASN A 1 316 ? -4.440 20.752 -6.501 1.00 89.00 316 ASN A O 1
ATOM 2565 N N . LEU A 1 317 ? -5.790 22.189 -5.421 1.00 89.12 317 LEU A N 1
ATOM 2566 C CA . LEU A 1 317 ? -5.532 23.316 -6.317 1.00 89.12 317 LEU A CA 1
ATOM 2567 C C . LEU A 1 317 ? -4.050 23.681 -6.308 1.00 89.12 317 LEU A C 1
ATOM 2569 O O . LEU A 1 317 ? -3.441 23.804 -7.366 1.00 89.12 317 LEU A O 1
ATOM 2573 N N . PHE A 1 318 ? -3.454 23.759 -5.121 1.00 87.88 318 PHE A N 1
ATOM 2574 C CA . PHE A 1 318 ? -2.026 24.000 -4.973 1.00 87.88 318 PHE A CA 1
ATOM 2575 C C . PHE A 1 318 ? -1.176 22.888 -5.603 1.00 87.88 318 PHE A C 1
ATOM 2577 O O . PHE A 1 318 ? -0.300 23.183 -6.412 1.00 87.88 318 PHE A O 1
ATOM 2584 N N . ILE A 1 319 ? -1.474 21.613 -5.312 1.00 88.31 319 ILE A N 1
ATOM 2585 C CA . ILE A 1 319 ? -0.765 20.468 -5.918 1.00 88.31 319 ILE A CA 1
ATOM 2586 C C . ILE A 1 319 ? -0.878 20.503 -7.451 1.00 88.31 319 ILE A C 1
ATOM 2588 O O . ILE A 1 319 ? 0.107 20.272 -8.148 1.00 88.31 319 ILE A O 1
ATOM 2592 N N . SER A 1 320 ? -2.055 20.841 -7.979 1.00 89.12 320 SER A N 1
ATOM 2593 C CA . SER A 1 320 ? -2.305 20.941 -9.419 1.00 89.12 320 SER A CA 1
ATOM 2594 C C . SER A 1 320 ? -1.495 22.074 -10.050 1.00 89.12 320 SER A C 1
ATOM 2596 O O . SER A 1 320 ? -0.868 21.867 -11.084 1.00 89.12 320 SER A O 1
ATOM 2598 N N . ILE A 1 321 ? -1.438 23.250 -9.413 1.00 89.50 321 ILE A N 1
ATOM 2599 C CA . ILE A 1 321 ? -0.597 24.371 -9.863 1.00 89.50 321 ILE A CA 1
ATOM 2600 C C . ILE A 1 321 ? 0.879 23.960 -9.865 1.00 89.50 321 ILE A C 1
ATOM 2602 O O . ILE A 1 321 ? 1.577 24.197 -10.850 1.00 89.50 321 ILE A O 1
ATOM 2606 N N . CYS A 1 322 ? 1.355 23.286 -8.814 1.00 89.38 322 CYS A N 1
ATOM 2607 C CA . CYS A 1 322 ? 2.715 22.751 -8.783 1.00 89.38 322 CYS A CA 1
ATOM 2608 C C . CYS A 1 322 ? 2.969 21.763 -9.932 1.00 89.38 322 CYS A C 1
ATOM 2610 O O . CYS A 1 322 ? 4.025 21.831 -10.558 1.00 89.38 322 CYS A O 1
ATOM 2612 N N . ALA A 1 323 ? 2.011 20.889 -10.254 1.00 88.00 323 ALA A N 1
ATOM 2613 C CA . ALA A 1 323 ? 2.118 19.969 -11.386 1.00 88.00 323 ALA A CA 1
ATOM 2614 C C . ALA A 1 323 ? 2.179 20.708 -12.739 1.00 88.00 323 ALA A C 1
ATOM 2616 O O . ALA A 1 323 ? 3.002 20.370 -13.590 1.00 88.00 323 ALA A O 1
ATOM 2617 N N . PHE A 1 324 ? 1.394 21.775 -12.924 1.00 88.69 324 PHE A N 1
ATOM 2618 C CA . PHE A 1 324 ? 1.491 22.639 -14.108 1.00 88.69 324 PHE A CA 1
ATOM 2619 C C . PHE A 1 324 ? 2.847 23.354 -14.209 1.00 88.69 324 PHE A C 1
ATOM 2621 O O . PHE A 1 324 ? 3.431 23.412 -15.292 1.00 88.69 324 PHE A O 1
ATOM 2628 N N . ILE A 1 325 ? 3.386 23.853 -13.094 1.00 89.50 325 ILE A N 1
ATOM 2629 C CA . ILE A 1 325 ? 4.718 24.478 -13.059 1.00 89.50 325 ILE A CA 1
ATOM 2630 C C . ILE A 1 325 ? 5.804 23.455 -13.412 1.00 89.50 325 ILE A C 1
ATOM 2632 O O . ILE A 1 325 ? 6.698 23.758 -14.201 1.00 89.50 325 ILE A O 1
ATOM 2636 N N . LEU A 1 326 ? 5.722 22.236 -12.868 1.00 86.69 326 LEU A N 1
ATOM 2637 C CA . LEU A 1 326 ? 6.649 21.145 -13.191 1.00 86.69 326 LEU A CA 1
ATOM 2638 C C . LEU A 1 326 ? 6.623 20.809 -14.686 1.00 86.69 326 LEU A C 1
ATOM 2640 O O . LEU A 1 326 ? 7.680 20.659 -15.303 1.00 86.69 326 LEU A O 1
ATOM 2644 N N . TRP A 1 327 ? 5.432 20.736 -15.276 1.00 86.81 327 TRP A N 1
ATOM 2645 C CA . TRP A 1 327 ? 5.253 20.531 -16.710 1.00 86.81 327 TRP A CA 1
ATOM 2646 C C . TRP A 1 327 ? 5.883 21.649 -17.547 1.00 86.81 327 TRP A C 1
ATOM 2648 O O . TRP A 1 327 ? 6.647 21.374 -18.475 1.00 86.81 327 TRP A O 1
ATOM 2658 N N . PHE A 1 328 ? 5.631 22.909 -17.184 1.00 86.25 328 PHE A N 1
ATOM 2659 C CA . PHE A 1 328 ? 6.211 24.062 -17.872 1.00 86.25 328 PHE A CA 1
ATOM 2660 C C . PHE A 1 328 ? 7.743 24.072 -17.766 1.00 86.25 328 PHE A C 1
ATOM 2662 O O . PHE A 1 328 ? 8.445 24.308 -18.750 1.00 86.25 328 PHE A O 1
ATOM 2669 N N . HIS A 1 329 ? 8.280 23.737 -16.591 1.00 86.25 329 HIS A N 1
ATOM 2670 C CA . HIS A 1 329 ? 9.719 23.644 -16.370 1.00 86.25 329 HIS A CA 1
ATOM 2671 C C . HIS A 1 329 ? 10.379 22.566 -17.244 1.00 86.25 329 HIS A C 1
ATOM 2673 O O . HIS A 1 329 ? 11.441 22.810 -17.816 1.00 86.25 329 HIS A O 1
ATOM 2679 N N . GLN A 1 330 ? 9.745 21.399 -17.397 1.00 83.88 330 GLN A N 1
ATOM 2680 C CA . GLN A 1 330 ? 10.220 20.331 -18.288 1.00 83.88 330 GLN A CA 1
ATOM 2681 C C . GLN A 1 330 ? 10.306 20.801 -19.746 1.00 83.88 330 GLN A C 1
ATOM 2683 O O . GLN A 1 330 ? 11.296 20.519 -20.421 1.00 83.88 330 GLN A O 1
ATOM 2688 N N . ILE A 1 331 ? 9.310 21.557 -20.219 1.00 85.62 331 ILE A N 1
ATOM 2689 C CA . ILE A 1 331 ? 9.328 22.148 -21.565 1.00 85.62 331 ILE A CA 1
ATOM 2690 C C . ILE A 1 331 ? 10.485 23.127 -21.711 1.00 85.62 331 ILE A C 1
ATOM 2692 O O . ILE A 1 331 ? 11.259 23.021 -22.662 1.00 85.62 331 ILE A O 1
ATOM 2696 N N . PHE A 1 332 ? 10.629 24.044 -20.755 1.00 86.56 332 PHE A N 1
ATOM 2697 C CA . PHE A 1 332 ? 11.675 25.057 -20.790 1.00 86.56 332 PHE A CA 1
ATOM 2698 C C . PHE A 1 332 ? 13.078 24.436 -20.844 1.00 86.56 332 PHE A C 1
ATOM 2700 O O . PHE A 1 332 ? 13.887 24.811 -21.692 1.00 86.56 332 PHE A O 1
ATOM 2707 N N . LEU A 1 333 ? 13.354 23.439 -19.994 1.00 84.31 333 LEU A N 1
ATOM 2708 C CA . LEU A 1 333 ? 14.638 22.729 -19.988 1.00 84.31 333 LEU A CA 1
ATOM 2709 C C . LEU A 1 333 ? 14.951 22.070 -21.335 1.00 84.31 333 LEU A C 1
ATOM 2711 O O . LEU A 1 333 ? 16.106 22.070 -21.763 1.00 84.31 333 LEU A O 1
ATOM 2715 N N . ARG A 1 334 ? 13.940 21.518 -22.013 1.00 82.12 334 ARG A N 1
ATOM 2716 C CA . ARG A 1 334 ? 14.126 20.870 -23.317 1.00 82.12 334 ARG A CA 1
ATOM 2717 C C . ARG A 1 334 ? 14.349 21.872 -24.433 1.00 82.12 334 ARG A C 1
ATOM 2719 O O . ARG A 1 334 ? 15.290 21.692 -25.194 1.00 82.12 334 ARG A O 1
ATOM 2726 N N . ILE A 1 335 ? 13.561 22.945 -24.485 1.00 85.00 335 ILE A N 1
ATOM 2727 C CA . ILE A 1 335 ? 13.774 24.039 -25.444 1.00 85.00 335 ILE A CA 1
ATOM 2728 C C . ILE A 1 335 ? 15.197 24.588 -25.292 1.00 85.00 335 ILE A C 1
ATOM 2730 O O . ILE A 1 335 ? 15.912 24.732 -26.281 1.00 85.00 335 ILE A O 1
ATOM 2734 N N . PHE A 1 336 ? 15.645 24.804 -24.052 1.00 86.88 336 PHE A N 1
ATOM 2735 C CA . PHE A 1 336 ? 17.002 25.258 -23.767 1.00 86.88 336 PHE A CA 1
ATOM 2736 C C . PHE A 1 336 ? 18.074 24.241 -24.198 1.00 86.88 336 PHE A C 1
ATOM 2738 O O . PHE A 1 336 ? 19.073 24.630 -24.799 1.00 86.88 336 PHE A O 1
ATOM 2745 N N . LYS A 1 337 ? 17.870 22.937 -23.944 1.00 85.38 337 LYS A N 1
ATOM 2746 C CA . LYS A 1 337 ? 18.767 21.861 -24.413 1.00 85.38 337 LYS A CA 1
ATOM 2747 C C . LYS A 1 337 ? 18.877 21.862 -25.944 1.00 85.38 337 LYS A C 1
ATOM 2749 O O . LYS A 1 337 ? 19.992 21.811 -26.455 1.00 85.38 337 LYS A O 1
ATOM 2754 N N . THR A 1 338 ? 17.758 21.972 -26.660 1.00 84.19 338 THR A N 1
ATOM 2755 C CA . THR A 1 338 ? 17.727 22.005 -28.132 1.00 84.19 338 THR A CA 1
ATOM 2756 C C . THR A 1 338 ? 18.396 23.260 -28.691 1.00 84.19 338 THR A C 1
ATOM 2758 O O . THR A 1 338 ? 19.230 23.146 -29.583 1.00 84.19 338 THR A O 1
ATOM 2761 N N . LEU A 1 339 ? 18.110 24.442 -28.134 1.00 86.69 339 LEU A N 1
ATOM 2762 C CA . LEU A 1 339 ? 18.779 25.696 -28.509 1.00 86.69 339 LEU A CA 1
ATOM 2763 C C . LEU A 1 339 ? 20.289 25.623 -28.278 1.00 86.69 339 LEU A C 1
ATOM 2765 O O . LEU A 1 339 ? 21.063 26.035 -29.135 1.00 86.69 339 LEU A O 1
ATOM 2769 N N . ARG A 1 340 ? 20.721 25.068 -27.139 1.00 87.50 340 ARG A N 1
ATOM 2770 C CA . ARG A 1 340 ? 22.143 24.898 -26.824 1.00 87.50 340 ARG A CA 1
ATOM 2771 C C . ARG A 1 340 ? 22.839 23.964 -27.814 1.00 87.50 340 ARG A C 1
ATOM 2773 O O . ARG A 1 340 ? 23.960 24.259 -28.208 1.00 87.50 340 ARG A O 1
ATOM 2780 N N . LEU A 1 341 ? 22.191 22.865 -28.204 1.00 85.81 341 LEU A N 1
ATOM 2781 C CA . LEU A 1 341 ? 22.716 21.946 -29.219 1.00 85.81 341 LEU A CA 1
ATOM 2782 C C . LEU A 1 341 ? 22.810 22.627 -30.587 1.00 85.81 341 LEU A C 1
ATOM 2784 O O . LEU A 1 341 ? 23.848 22.536 -31.226 1.00 85.81 341 LEU A O 1
ATOM 2788 N N . TYR A 1 342 ? 21.777 23.369 -30.989 1.00 85.50 342 TYR A N 1
ATOM 2789 C CA . TYR A 1 342 ? 21.769 24.110 -32.250 1.00 85.50 342 TYR A CA 1
ATOM 2790 C C . TYR A 1 342 ? 22.868 25.182 -32.306 1.00 85.50 342 TYR A C 1
ATOM 2792 O O . TYR A 1 342 ? 23.579 25.289 -33.298 1.00 85.50 342 TYR A O 1
ATOM 2800 N N . LEU A 1 343 ? 23.054 25.945 -31.223 1.00 84.44 343 LEU A N 1
ATOM 2801 C CA . LEU A 1 343 ? 24.123 26.945 -31.117 1.00 84.44 343 LEU A CA 1
ATOM 2802 C C . LEU A 1 343 ? 25.521 26.309 -31.111 1.00 84.44 343 LEU A C 1
ATOM 2804 O O . LEU A 1 343 ? 26.450 26.877 -31.679 1.00 84.44 343 LEU A O 1
ATOM 2808 N N . TRP A 1 344 ? 25.679 25.141 -30.481 1.00 80.19 344 TRP A N 1
ATOM 2809 C CA . TRP A 1 344 ? 26.940 24.394 -30.495 1.00 80.19 344 TRP A CA 1
ATOM 2810 C C . TRP A 1 344 ? 27.282 23.899 -31.905 1.00 80.19 344 TRP A C 1
ATOM 2812 O O . TRP A 1 344 ? 28.412 24.075 -32.353 1.00 80.19 344 TRP A O 1
ATOM 2822 N N . ASP A 1 345 ? 26.302 23.348 -32.622 1.00 80.50 345 ASP A N 1
ATOM 2823 C CA . ASP A 1 345 ? 26.490 22.858 -33.990 1.00 80.50 345 ASP A CA 1
ATOM 2824 C C . ASP A 1 345 ? 26.764 24.014 -34.967 1.00 80.50 345 ASP A C 1
ATOM 2826 O O . ASP A 1 345 ? 27.671 23.927 -35.790 1.00 80.50 345 ASP A O 1
ATOM 2830 N N . TYR A 1 346 ? 26.062 25.144 -34.813 1.00 79.38 346 TYR A N 1
ATOM 2831 C CA . TYR A 1 346 ? 26.292 26.363 -35.594 1.00 79.38 346 TYR A CA 1
ATOM 2832 C C . TYR A 1 346 ? 27.716 26.914 -35.423 1.00 79.38 346 TYR A C 1
ATOM 2834 O O . TYR A 1 346 ? 28.381 27.216 -36.414 1.00 79.38 346 TYR A O 1
ATOM 2842 N N . ASN A 1 347 ? 28.208 27.003 -34.182 1.00 77.56 347 ASN A N 1
ATOM 2843 C CA . ASN A 1 347 ? 29.566 27.483 -33.913 1.00 77.56 347 ASN A CA 1
ATOM 2844 C C . ASN A 1 347 ? 30.630 26.537 -34.494 1.00 77.56 347 ASN A C 1
ATOM 2846 O O . ASN A 1 347 ? 31.568 26.998 -35.140 1.00 77.56 347 ASN A O 1
ATOM 2850 N N . ASN A 1 348 ? 30.451 25.220 -34.356 1.00 74.25 348 ASN A N 1
ATOM 2851 C CA . ASN A 1 348 ? 31.404 24.245 -34.893 1.00 74.25 348 ASN A CA 1
ATOM 2852 C C . ASN A 1 348 ? 31.385 24.162 -36.428 1.00 74.25 348 ASN A C 1
ATOM 2854 O O . ASN A 1 348 ? 32.432 23.947 -37.041 1.00 74.25 348 ASN A O 1
ATOM 2858 N N . TYR A 1 349 ? 30.225 24.346 -37.071 1.00 65.12 349 TYR A N 1
ATOM 2859 C CA . TYR A 1 349 ? 30.143 24.454 -38.532 1.00 65.12 349 TYR A CA 1
ATOM 2860 C C . TYR A 1 349 ? 30.834 25.720 -39.046 1.00 65.12 349 TYR A C 1
ATOM 2862 O O . TYR A 1 349 ? 31.525 25.662 -40.064 1.00 65.12 349 TYR A O 1
ATOM 2870 N N . GLY A 1 350 ? 30.687 26.845 -38.337 1.00 61.53 350 GLY A N 1
ATOM 2871 C CA . GLY A 1 350 ? 31.398 28.087 -38.641 1.00 61.53 350 GLY A CA 1
ATOM 2872 C C . GLY A 1 350 ? 32.917 27.901 -38.618 1.00 61.53 350 GLY A C 1
ATOM 2873 O O . GLY A 1 350 ? 33.588 28.212 -39.603 1.00 61.53 350 GLY A O 1
ATOM 2874 N N . ASP A 1 351 ? 33.446 27.292 -37.556 1.00 58.50 351 ASP A N 1
ATOM 2875 C CA . ASP A 1 351 ? 34.883 27.030 -37.411 1.00 58.50 351 ASP A CA 1
ATOM 2876 C C . ASP A 1 351 ? 35.412 26.022 -38.450 1.00 58.50 351 ASP A C 1
ATOM 2878 O O . ASP A 1 351 ? 36.519 26.175 -38.975 1.00 58.50 351 ASP A O 1
ATOM 2882 N N . ALA A 1 352 ? 34.614 25.012 -38.814 1.00 58.78 352 ALA A N 1
ATOM 2883 C CA . ALA A 1 352 ? 34.976 24.038 -39.843 1.00 58.78 352 ALA A CA 1
ATOM 2884 C C . ALA A 1 352 ? 35.021 24.648 -41.256 1.00 58.78 352 ALA A C 1
ATOM 2886 O O . ALA A 1 352 ? 35.879 24.267 -42.054 1.00 58.78 352 ALA A O 1
ATOM 2887 N N . VAL A 1 353 ? 34.128 25.590 -41.580 1.00 58.00 353 VAL A N 1
ATOM 2888 C CA . VAL A 1 353 ? 34.133 26.313 -42.866 1.00 58.00 353 VAL A CA 1
ATOM 2889 C C . VAL A 1 353 ? 35.287 27.316 -42.925 1.00 58.00 353 VAL A C 1
ATOM 2891 O O . VAL A 1 353 ? 35.966 27.394 -43.949 1.00 58.00 353 VAL A O 1
ATOM 2894 N N . VAL A 1 354 ? 35.574 28.020 -41.825 1.00 58.34 354 VAL A N 1
ATOM 2895 C CA . VAL A 1 354 ? 36.732 28.926 -41.729 1.00 58.34 354 VAL A CA 1
ATOM 2896 C C . VAL A 1 354 ? 38.047 28.159 -41.907 1.00 58.34 354 VAL A C 1
ATOM 2898 O O . VAL A 1 354 ? 38.876 28.576 -42.715 1.00 58.34 354 VAL A O 1
ATOM 2901 N N . ASN A 1 355 ? 38.210 26.998 -41.259 1.00 55.50 355 ASN A N 1
ATOM 2902 C CA . ASN A 1 355 ? 39.398 26.147 -41.430 1.00 55.50 355 ASN A CA 1
ATOM 2903 C C . ASN A 1 355 ? 39.519 25.519 -42.828 1.00 55.50 355 ASN A C 1
ATOM 2905 O O . ASN A 1 355 ? 40.625 25.280 -43.313 1.00 55.50 355 ASN A O 1
ATOM 2909 N N . ARG A 1 356 ? 38.399 25.242 -43.506 1.00 50.66 356 ARG A N 1
ATOM 2910 C CA . ARG A 1 356 ? 38.426 24.727 -44.883 1.00 50.66 356 ARG A CA 1
ATOM 2911 C C . ARG A 1 356 ? 38.814 25.824 -45.878 1.00 50.66 356 ARG A C 1
ATOM 2913 O O . ARG A 1 356 ? 39.599 25.571 -46.786 1.00 50.66 356 ARG A O 1
ATOM 2920 N N . ASN A 1 357 ? 38.330 27.048 -45.676 1.00 52.94 357 ASN A N 1
ATOM 2921 C CA . ASN A 1 357 ? 38.664 28.190 -46.526 1.00 52.94 357 ASN A CA 1
ATOM 2922 C C . ASN A 1 357 ? 40.112 28.668 -46.326 1.00 52.94 357 ASN A C 1
ATOM 2924 O O . ASN A 1 357 ? 40.757 29.023 -47.310 1.00 52.94 357 ASN A O 1
ATOM 2928 N N . SER A 1 358 ? 40.654 28.602 -45.103 1.00 52.88 358 SER A N 1
ATOM 2929 C CA . SER A 1 358 ? 42.070 28.902 -44.842 1.00 52.88 358 SER A CA 1
ATOM 2930 C C . SER A 1 358 ? 43.023 27.867 -45.464 1.00 52.88 358 SER A C 1
ATOM 2932 O O . SER A 1 358 ? 44.085 28.233 -45.972 1.00 52.88 358 SER A O 1
ATOM 2934 N N . ALA A 1 359 ? 42.621 26.591 -45.518 1.00 51.22 359 ALA A N 1
ATOM 2935 C CA . ALA A 1 359 ? 43.356 25.541 -46.227 1.00 51.22 359 ALA A CA 1
ATOM 2936 C C . ALA A 1 359 ? 43.341 25.725 -47.759 1.00 51.22 359 ALA A C 1
ATOM 2938 O O . ALA A 1 359 ? 44.354 25.474 -48.410 1.00 51.22 359 ALA A O 1
ATOM 2939 N N . PHE A 1 360 ? 42.237 26.213 -48.340 1.00 49.97 360 PHE A N 1
ATOM 2940 C CA . PHE A 1 360 ? 42.166 26.538 -49.773 1.00 49.97 360 PHE A CA 1
ATOM 2941 C C . PHE A 1 360 ? 42.974 27.795 -50.145 1.00 49.97 360 PHE A C 1
ATOM 2943 O O . PHE A 1 360 ? 43.545 27.841 -51.233 1.00 49.97 360 PHE A O 1
ATOM 2950 N N . SER A 1 361 ? 43.098 28.783 -49.251 1.00 51.31 361 SER A N 1
ATOM 2951 C CA . SER A 1 361 ? 43.919 29.985 -49.491 1.00 51.31 361 SER A CA 1
ATOM 2952 C C . SER A 1 361 ? 45.436 29.768 -49.379 1.00 51.31 361 SER A C 1
ATOM 2954 O O . SER A 1 361 ? 46.196 30.597 -49.868 1.00 51.31 361 SER A O 1
ATOM 2956 N N . CYS A 1 362 ? 45.895 28.660 -48.784 1.00 51.78 362 CYS A N 1
ATOM 2957 C CA . CYS A 1 362 ? 47.318 28.280 -48.759 1.00 51.78 362 CYS A CA 1
ATOM 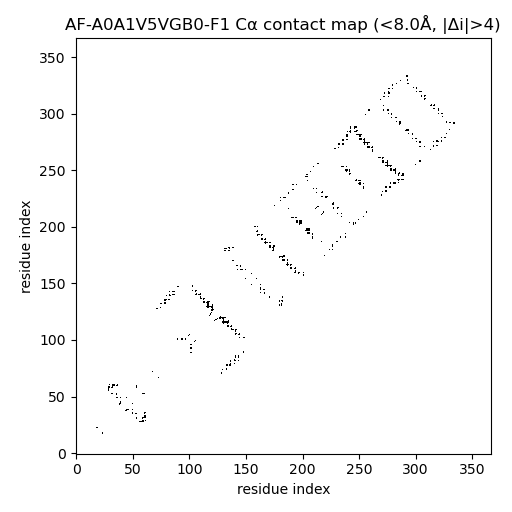2958 C C . CYS A 1 362 ? 47.744 27.403 -49.957 1.00 51.78 362 CYS A C 1
ATOM 2960 O O . CYS A 1 362 ? 48.892 26.968 -50.016 1.00 51.78 362 CYS A O 1
ATOM 2962 N N . GLY A 1 363 ? 46.837 27.121 -50.900 1.00 52.19 363 GLY A N 1
ATOM 2963 C CA . GLY A 1 363 ? 47.046 26.185 -52.011 1.00 52.19 363 GLY A CA 1
ATOM 2964 C C . GLY A 1 363 ? 47.271 26.819 -53.386 1.00 52.19 363 GLY A C 1
ATOM 2965 O O . GLY A 1 363 ? 47.020 26.154 -54.388 1.00 52.19 363 GLY A O 1
ATOM 2966 N N . THR A 1 364 ? 47.703 28.081 -53.476 1.00 48.03 364 THR A N 1
ATOM 2967 C CA . THR A 1 364 ? 47.968 28.735 -54.769 1.00 48.03 364 THR A CA 1
ATOM 2968 C C . THR A 1 364 ? 49.386 29.287 -54.881 1.00 48.03 364 THR A C 1
ATOM 2970 O O . THR A 1 364 ? 49.731 30.261 -54.222 1.00 48.03 364 THR A O 1
ATOM 2973 N N . PHE A 1 365 ? 50.108 28.676 -55.827 1.00 46.62 365 PHE A N 1
ATOM 2974 C CA . PHE A 1 365 ? 51.250 29.167 -56.603 1.00 46.62 365 PHE A CA 1
ATOM 2975 C C . PHE A 1 365 ? 52.586 29.414 -55.885 1.00 46.62 365 PHE A C 1
ATOM 2977 O O . PHE A 1 365 ? 52.845 30.486 -55.348 1.00 46.62 365 PHE A O 1
ATOM 2984 N N . SER A 1 366 ? 53.496 28.456 -56.079 1.00 37.19 366 SER A N 1
ATOM 2985 C CA . SER A 1 366 ? 54.920 28.736 -56.299 1.00 37.19 366 SER A CA 1
ATOM 2986 C C . SER A 1 366 ? 55.246 28.319 -57.747 1.00 37.19 366 SER A C 1
ATOM 2988 O O . SER A 1 366 ? 54.804 27.232 -58.128 1.00 37.19 366 SER A O 1
ATOM 2990 N N . PRO A 1 367 ? 55.910 29.169 -58.557 1.00 51.22 367 PRO A N 1
ATOM 2991 C CA . PRO A 1 367 ? 56.182 28.917 -59.978 1.00 51.22 367 PRO A CA 1
ATOM 2992 C C . PRO A 1 367 ? 57.181 27.786 -60.235 1.00 51.22 367 PRO A C 1
ATOM 2994 O O . PRO A 1 367 ? 58.029 27.525 -59.348 1.00 51.22 367 PRO A O 1
#

Secondary structure (DSSP, 8-state):
-HHHHHHHHHHHHHHHHHHHHS-SHHHHHHHHHHHHHHHHHTTSS-HHHHHHHHHHTTPPPPP------HHHHHHHHHHHHHHHHHHHHHHHHGGGS-HHHHHHHHHHHHHHHHHHHHHHHHTSTT-HHHHHHHHHHHHHHHHHHHHHHHHHTT--GGGTHHHHHHHHHHHHHHHHHTT-HHHHHHHHHHHHHHHHHHHHHHTS--THHHHHIIIIIHHHTTT-HHHHHHHHHHHHHHHHHGGGGT-THHHHHHHHHHHHHHHHTTT-HHHHHHHHHHHHHHHHHHHHHHSS--GGGHHHHHHHHHHHHHTT-HHHHHHHHHHHHHHHHHHHHHHHHHHHHHHHHHHHHHHHHHHHHHHHHT-S---

Solvent-accessible surface area (backbone atoms only — not comparable to full-atom values): 19154 Å² total; per-residue (Å²): 109,71,68,57,52,52,48,52,49,50,52,51,49,49,50,50,49,49,52,63,70,56,58,58,59,70,58,49,26,54,48,50,15,54,45,44,62,54,35,38,74,68,66,75,39,52,72,69,56,39,52,52,54,27,59,76,64,74,26,59,77,51,70,75,75,75,69,75,48,63,65,61,53,50,48,48,52,45,31,50,50,53,33,51,47,50,40,50,52,48,70,76,42,52,90,80,45,56,70,66,56,55,53,54,45,41,48,46,51,20,50,51,32,36,53,49,10,50,42,28,45,74,74,40,89,89,37,40,68,58,9,51,34,28,43,34,26,17,54,42,33,48,38,40,45,50,56,50,51,38,60,74,70,62,60,53,79,71,56,52,30,55,55,28,49,67,44,23,61,65,34,43,60,50,16,57,78,66,70,29,67,66,31,38,49,48,24,53,53,29,46,53,50,24,32,51,42,38,20,65,57,66,65,37,73,47,73,61,46,60,52,46,38,66,71,42,52,57,61,71,23,68,89,42,57,69,55,38,53,50,53,52,50,50,51,45,51,50,25,62,56,28,44,84,54,60,44,32,63,56,8,41,52,52,13,53,51,29,46,50,43,19,70,75,65,77,59,44,64,67,29,48,49,49,14,52,51,18,42,43,33,20,43,55,18,31,31,70,55,67,77,42,69,55,72,76,54,52,61,63,48,50,52,52,36,52,53,23,58,78,70,67,36,64,70,47,38,51,53,40,51,51,39,51,50,53,54,53,49,52,40,51,56,47,54,50,51,52,52,52,51,52,52,51,52,51,52,52,50,51,53,52,52,52,55,51,53,55,56,59,70,73,69,74,86,82,136

Nearest PDB structures (foldseek):
  7v1m-assembly1_H  TM=3.375E-01  e=3.987E-01  Homo sapiens
  8qai-assembly2_B  TM=2.958E-01  e=4.051E+00  synthetic construct
  8v2d-assembly1_y  TM=2.584E-01  e=3.724E+00  synthetic construct
  6kzg-assembly1_B  TM=2.439E-01  e=3.423E+00  Homo sapiens
  8tid-assembly1_C  TM=1.569E-01  e=6.719E+00  Tetrahymena thermophila

Sequence (367 aa):
MILLIVIILLLLLGYGIYRVATGNKALYRRWIGKQVPLWEYKNIITVQQGEAILSEYNAKRAKPAKRIDAIKAILLIGAIFVGLGVIFLVGANWHKIPLAIRTFGLLFVSVATLCSGYYYSYKEEGYRFLGKNLFFLSAILWGASLILICQIYNVPASDNWIIMILWALPILPMAHFFENRYTFMLASVLLIAWYFMYSISMDRPNYWYPVLVFGALIPMSGDFKPGLIMNTLFVLIAAYYCPFGKHEWLALFIGVFLFAQYFFKGKEPVYIYAATLSLAAWQITFGIARDISNYFALVPLAAVFVVSYRERLTLNLFISICAFILWFHQIFLRIFKTLRLYLWDYNNYGDAVVNRNSAFSCGTFSP